Protein AF-A0A3P7EA93-F1 (afdb_monomer)

Solvent-accessible surface area (backbone atoms only — not comparable to full-atom values): 24478 Å² total; per-residue (Å²): 110,70,64,59,54,50,52,54,41,52,49,46,50,50,52,44,54,51,55,50,50,49,62,73,64,65,67,82,59,53,73,71,49,47,54,49,51,52,51,51,45,52,51,48,49,52,55,38,50,53,46,51,51,54,48,52,54,50,51,52,50,50,53,52,51,48,53,50,50,54,53,52,34,56,76,70,70,47,77,80,69,57,62,37,84,40,75,40,62,54,75,76,87,80,76,88,72,87,81,78,89,73,98,53,91,84,43,65,74,55,53,56,53,53,47,59,57,52,51,60,57,59,50,56,43,81,40,83,40,57,72,67,72,78,44,95,70,56,76,71,54,67,67,52,52,51,48,53,61,48,43,58,55,24,27,40,30,45,33,37,25,50,68,87,38,80,76,47,69,56,72,75,30,52,30,49,98,84,74,46,63,81,78,94,75,88,84,89,80,90,75,90,65,85,84,81,42,42,36,39,38,35,31,39,33,42,82,97,44,74,78,38,79,52,38,72,40,78,52,83,72,88,46,97,87,54,76,61,70,80,65,90,59,66,42,77,42,78,42,67,21,90,54,74,44,78,51,87,49,98,50,94,87,31,30,91,89,52,38,48,53,68,51,69,49,72,46,72,82,78,80,77,59,95,89,68,78,77,66,75,83,82,68,84,72,65,78,86,53,70,88,76,69,91,82,84,84,89,80,94,73,87,87,66,94,54,100,69,51,80,90,75,55,92,61,53,71,69,60,53,75,63,33,67,55,53,53,49,52,50,42,56,74,68,60,77,56,95,67,88,69,83,80,63,92,48,67,90,69,55,61,70,81,81,66,61,90,84,77,84,79,85,68,77,78,76,52,90,42,74,64,52,49,52,51,52,55,50,52,57,54,56,62,73,75,110

InterPro domains:
  IPR028928 CC2D2A, N-terminal, C2 domain [PF15625] (126-275)
  IPR052434 Tectonic-like complex component protein [PTHR20837] (90-280)

Structure (mmCIF, N/CA/C/O backbone):
data_AF-A0A3P7EA93-F1
#
_entry.id   AF-A0A3P7EA93-F1
#
loop_
_atom_site.group_PDB
_atom_site.id
_atom_site.type_symbol
_atom_site.label_atom_id
_atom_site.label_alt_id
_atom_site.label_comp_id
_atom_site.label_asym_id
_atom_site.label_entity_id
_atom_site.label_seq_id
_atom_site.pdbx_PDB_ins_code
_atom_site.Cartn_x
_atom_site.Cartn_y
_atom_site.Cartn_z
_atom_site.occupancy
_atom_site.B_iso_or_equiv
_atom_site.auth_seq_id
_atom_site.auth_comp_id
_atom_site.auth_asym_id
_atom_site.auth_atom_id
_atom_site.pdbx_PDB_model_num
ATOM 1 N N . MET A 1 1 ? -7.604 3.155 -20.969 1.00 61.81 1 MET A N 1
ATOM 2 C CA . MET A 1 1 ? -8.928 3.429 -21.579 1.00 61.81 1 MET A CA 1
ATOM 3 C C . MET A 1 1 ? -9.491 2.212 -22.320 1.00 61.81 1 MET A C 1
ATOM 5 O O . MET A 1 1 ? -10.592 1.814 -21.977 1.00 61.81 1 MET A O 1
ATOM 9 N N . GLN A 1 2 ? -8.765 1.576 -23.258 1.00 70.00 2 GLN A N 1
ATOM 10 C CA . GLN A 1 2 ? -9.233 0.327 -23.900 1.00 70.00 2 GLN A CA 1
ATOM 11 C C . GLN A 1 2 ? -9.461 -0.829 -22.905 1.00 70.00 2 GLN A C 1
ATOM 13 O O . GLN A 1 2 ? -10.488 -1.486 -23.011 1.00 70.00 2 GLN A O 1
ATOM 18 N N . SER A 1 3 ? -8.572 -1.027 -21.913 1.00 69.19 3 SER A N 1
ATOM 19 C CA . SER A 1 3 ? -8.745 -2.078 -20.881 1.00 69.19 3 SER A CA 1
ATOM 20 C C . SER A 1 3 ? -10.065 -1.938 -20.126 1.00 69.19 3 SER A C 1
ATOM 22 O O . SER A 1 3 ? -10.821 -2.890 -20.052 1.00 69.19 3 SER A O 1
ATOM 24 N N . ILE A 1 4 ? -10.391 -0.723 -19.673 1.00 73.25 4 ILE A N 1
ATOM 25 C CA . ILE A 1 4 ? -11.625 -0.443 -18.922 1.00 73.25 4 ILE A CA 1
ATOM 26 C C . ILE A 1 4 ? -12.862 -0.782 -19.765 1.00 73.25 4 ILE A C 1
ATOM 28 O O . ILE A 1 4 ? -13.752 -1.480 -19.299 1.00 73.25 4 ILE A O 1
ATOM 32 N N . ARG A 1 5 ? -12.896 -0.356 -21.037 1.00 75.00 5 ARG A N 1
ATOM 33 C CA . ARG A 1 5 ? -14.015 -0.681 -21.941 1.00 75.00 5 ARG A CA 1
ATOM 34 C C . ARG A 1 5 ? -14.137 -2.184 -22.199 1.00 75.00 5 ARG A C 1
ATOM 36 O O . ARG A 1 5 ? -15.246 -2.694 -22.295 1.00 75.00 5 ARG A O 1
ATOM 43 N N . MET A 1 6 ? -13.007 -2.883 -22.304 1.00 75.50 6 MET A N 1
ATOM 44 C CA . MET A 1 6 ? -12.987 -4.338 -22.454 1.00 75.50 6 MET A CA 1
ATOM 45 C C . MET A 1 6 ? -13.479 -5.041 -21.184 1.00 75.50 6 MET A C 1
ATOM 47 O O . MET A 1 6 ? -14.249 -5.988 -21.270 1.00 75.50 6 MET A O 1
ATOM 51 N N . GLU A 1 7 ? -13.079 -4.571 -20.003 1.00 74.75 7 GLU A N 1
ATOM 52 C CA . GLU A 1 7 ? -13.540 -5.093 -18.712 1.00 74.75 7 GLU A CA 1
ATOM 53 C C . GLU A 1 7 ? -15.051 -4.907 -18.527 1.00 74.75 7 GLU A C 1
ATOM 55 O O . GLU A 1 7 ? -15.724 -5.831 -18.075 1.00 74.75 7 GLU A O 1
ATOM 60 N N . GLU A 1 8 ? -15.600 -3.760 -18.939 1.00 81.31 8 GLU A N 1
ATOM 61 C CA . GLU A 1 8 ? -17.049 -3.523 -18.973 1.00 81.31 8 GLU A CA 1
ATOM 62 C C . GLU A 1 8 ? -17.765 -4.532 -19.885 1.00 81.31 8 GLU A C 1
ATOM 64 O O . GLU A 1 8 ? -18.738 -5.156 -19.461 1.00 81.31 8 GLU A O 1
ATOM 69 N N . ALA A 1 9 ? -17.256 -4.753 -21.102 1.00 78.62 9 ALA A N 1
ATOM 70 C CA . ALA A 1 9 ? -17.816 -5.738 -22.030 1.00 78.62 9 ALA A CA 1
ATOM 71 C C . ALA A 1 9 ? -17.720 -7.174 -21.479 1.00 78.62 9 ALA A C 1
ATOM 73 O O . ALA A 1 9 ? -18.673 -7.946 -21.564 1.00 78.62 9 ALA A O 1
ATOM 74 N N . LEU A 1 10 ? -16.599 -7.531 -20.843 1.00 77.69 10 LEU A N 1
ATOM 75 C CA . LEU A 1 10 ? -16.420 -8.830 -20.187 1.00 77.69 10 LEU A CA 1
ATOM 76 C C . LEU A 1 10 ? -17.368 -9.017 -18.998 1.00 77.69 10 LEU A C 1
ATOM 78 O O . LEU A 1 10 ? -17.780 -10.144 -18.722 1.00 77.69 10 LEU A O 1
ATOM 82 N N . LYS A 1 11 ? -17.717 -7.941 -18.285 1.00 83.38 11 LYS A N 1
ATOM 83 C CA . LYS A 1 11 ? -18.699 -7.994 -17.200 1.00 83.38 11 LYS A CA 1
ATOM 84 C C . LYS A 1 11 ? -20.098 -8.295 -17.740 1.00 83.38 11 LYS A C 1
ATOM 86 O O . LYS A 1 11 ? -20.727 -9.222 -17.239 1.00 83.38 11 LYS A O 1
ATOM 91 N N . LEU A 1 12 ? -20.529 -7.593 -18.790 1.00 83.31 12 LEU A N 1
ATOM 92 C CA . LEU A 1 12 ? -21.802 -7.870 -19.471 1.00 83.31 12 LEU A CA 1
ATOM 93 C C . LEU A 1 12 ? -21.851 -9.313 -19.987 1.00 83.31 12 LEU A C 1
ATOM 95 O O . LEU A 1 12 ? -22.830 -10.020 -19.776 1.00 83.31 12 LEU A O 1
ATOM 99 N N . LEU A 1 13 ? -20.752 -9.791 -20.574 1.00 78.50 13 LEU A N 1
ATOM 100 C CA . LEU A 1 13 ? -20.622 -11.167 -21.056 1.00 78.50 13 LEU A CA 1
ATOM 101 C C . LEU A 1 13 ? -20.808 -12.196 -19.933 1.00 78.50 13 LEU A C 1
ATOM 103 O O . LEU A 1 13 ? -21.522 -13.180 -20.114 1.00 78.50 13 LEU A O 1
ATOM 107 N N . LYS A 1 14 ? -20.216 -11.958 -18.756 1.00 80.62 14 LYS A N 1
ATOM 108 C CA . LYS A 1 14 ? -20.426 -12.815 -17.579 1.00 80.62 14 LYS A CA 1
ATOM 109 C C . LYS A 1 14 ? -21.875 -12.788 -17.096 1.00 80.62 14 LYS A C 1
ATOM 111 O O . LYS A 1 14 ? -22.382 -13.829 -16.689 1.00 80.62 14 LYS A O 1
ATOM 116 N N . GLU A 1 15 ? -22.537 -11.632 -17.123 1.00 83.94 15 GLU A N 1
ATOM 117 C CA . GLU A 1 15 ? -23.951 -11.513 -16.741 1.00 83.94 15 GLU A CA 1
ATOM 118 C C . GLU A 1 15 ? -24.861 -12.295 -17.695 1.00 83.94 15 GLU A C 1
ATOM 120 O O . GLU A 1 15 ? -25.696 -13.070 -17.230 1.00 83.94 15 GLU A O 1
ATOM 125 N N . ILE A 1 16 ? -24.618 -12.199 -19.006 1.00 81.94 16 ILE A N 1
ATOM 126 C CA . ILE A 1 16 ? -25.325 -12.991 -20.023 1.00 81.94 16 ILE A CA 1
ATOM 127 C C . ILE A 1 16 ? -25.101 -14.490 -19.794 1.00 81.94 16 ILE A C 1
ATOM 129 O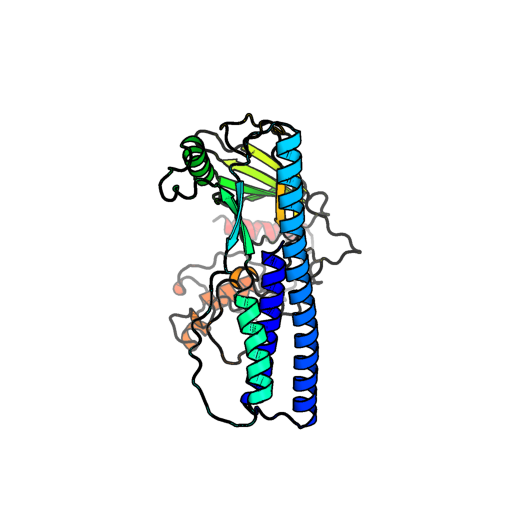 O . ILE A 1 16 ? -26.062 -15.254 -19.787 1.00 81.94 16 ILE A O 1
ATOM 133 N N . GLU A 1 17 ? -23.859 -14.925 -19.551 1.00 78.56 17 GLU A N 1
ATOM 134 C CA . GLU A 1 17 ? -23.552 -16.342 -19.307 1.00 78.56 17 GLU A CA 1
ATOM 135 C C . GLU A 1 17 ? -24.233 -16.869 -18.029 1.00 78.56 17 GLU A C 1
ATOM 137 O O . GLU A 1 17 ? -24.676 -18.019 -17.982 1.00 78.56 17 GLU A O 1
ATOM 142 N N . MET A 1 18 ? -24.333 -16.045 -16.980 1.00 80.31 18 MET A N 1
ATOM 143 C CA . MET A 1 18 ? -25.044 -16.408 -15.751 1.00 80.31 18 MET A CA 1
ATOM 144 C C . MET A 1 18 ? -26.548 -16.547 -15.980 1.00 80.31 18 MET A C 1
ATOM 146 O O . MET A 1 18 ? -27.128 -17.539 -15.537 1.00 80.31 18 MET A O 1
ATOM 150 N N . ASP A 1 19 ? -27.179 -15.589 -16.657 1.00 79.75 19 ASP A N 1
ATOM 151 C CA . ASP A 1 19 ? -28.622 -15.632 -16.903 1.00 79.75 19 ASP A CA 1
ATOM 152 C C . ASP A 1 19 ? -28.986 -16.734 -17.920 1.00 79.75 19 ASP A C 1
ATOM 154 O O . ASP A 1 19 ? -29.980 -17.437 -17.734 1.00 79.75 19 ASP A O 1
ATOM 158 N N . GLU A 1 20 ? -28.122 -17.021 -18.901 1.00 77.00 20 GLU A N 1
ATOM 159 C CA . GLU A 1 20 ? -28.272 -18.185 -19.786 1.00 77.00 20 GLU A CA 1
ATOM 160 C C . GLU A 1 20 ? -28.149 -19.507 -19.009 1.00 77.00 20 GLU A C 1
ATOM 162 O O . GLU A 1 20 ? -28.928 -20.439 -19.224 1.00 77.00 20 GLU A O 1
ATOM 167 N N . LYS A 1 21 ? -27.199 -19.610 -18.067 1.00 79.44 21 LYS A N 1
ATOM 168 C CA . LYS A 1 21 ? -27.073 -20.795 -17.202 1.00 79.44 21 LYS A CA 1
ATOM 169 C C . LYS A 1 21 ? -28.321 -21.014 -16.349 1.00 79.44 21 LYS A C 1
ATOM 171 O O . LYS A 1 21 ? -28.697 -22.171 -16.167 1.00 79.44 21 LYS A O 1
ATOM 176 N N . LYS A 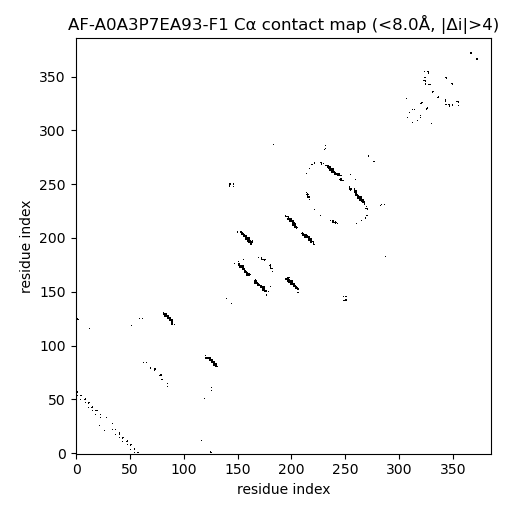1 22 ? -28.968 -19.950 -15.861 1.00 77.00 22 LYS A N 1
ATOM 177 C CA . LYS A 1 22 ? -30.248 -20.054 -15.136 1.00 77.00 22 LYS A CA 1
ATOM 178 C C . LYS A 1 22 ? -31.353 -20.606 -16.036 1.00 77.00 22 LYS A C 1
ATOM 180 O O . LYS A 1 22 ? -32.014 -21.566 -15.649 1.00 77.00 22 LYS A O 1
ATOM 185 N N . LEU A 1 23 ? -31.477 -20.091 -17.264 1.00 76.38 23 LEU A N 1
ATOM 186 C CA . LEU A 1 23 ? -32.441 -20.601 -18.248 1.00 76.38 23 LEU A CA 1
ATOM 187 C C . LEU A 1 23 ? -32.188 -22.077 -18.595 1.00 76.38 23 LEU A C 1
ATOM 189 O O . LEU A 1 23 ? -33.113 -22.889 -18.589 1.00 76.38 23 LEU A O 1
ATOM 193 N N . ARG A 1 24 ? -30.927 -22.470 -18.828 1.00 74.25 24 ARG A N 1
ATOM 194 C CA . ARG A 1 24 ? -30.568 -23.867 -19.140 1.00 74.25 24 ARG A CA 1
ATOM 195 C C . ARG A 1 24 ? -30.864 -24.834 -17.999 1.00 74.25 24 ARG A C 1
ATOM 197 O O . ARG A 1 24 ? -31.232 -25.977 -18.260 1.00 74.25 24 ARG A O 1
ATOM 204 N N . LYS A 1 25 ? -30.687 -24.410 -16.744 1.00 73.38 25 LYS A N 1
ATOM 205 C CA . LYS A 1 25 ? -30.928 -25.274 -15.582 1.00 73.38 25 LYS A CA 1
ATOM 206 C C . LYS A 1 25 ? -32.413 -25.525 -15.300 1.00 73.38 25 LYS A C 1
ATOM 208 O O . LYS A 1 25 ? -32.692 -26.347 -14.432 1.00 73.38 25 LYS A O 1
ATOM 213 N N . ARG A 1 26 ? -33.348 -24.886 -16.031 1.00 62.50 26 ARG A N 1
ATOM 214 C CA . ARG A 1 26 ? -34.805 -24.960 -15.782 1.00 62.50 26 ARG A CA 1
ATOM 215 C C . ARG A 1 26 ? -35.117 -24.855 -14.285 1.00 62.50 26 ARG A C 1
ATOM 217 O O . ARG A 1 26 ? -35.917 -25.621 -13.746 1.00 62.50 26 ARG A O 1
ATOM 224 N N . GLU A 1 27 ? -34.430 -23.943 -13.601 1.00 57.56 27 GLU A N 1
ATOM 225 C CA . GLU A 1 27 ? -34.661 -23.670 -12.185 1.00 57.56 27 GLU A CA 1
ATOM 226 C C . GLU A 1 27 ? -36.012 -22.969 -12.047 1.00 57.56 27 GLU A C 1
ATOM 228 O O . GLU A 1 27 ? -36.054 -21.755 -12.002 1.00 57.56 27 GLU A O 1
ATOM 233 N N . ILE A 1 28 ? -37.103 -23.747 -12.026 1.00 55.19 28 ILE A N 1
ATOM 234 C CA . ILE A 1 28 ? -38.442 -23.379 -11.526 1.00 55.19 28 ILE A CA 1
ATOM 235 C C . ILE A 1 28 ? -38.864 -21.956 -11.932 1.00 55.19 28 ILE A C 1
ATOM 237 O O . ILE A 1 28 ? -39.372 -21.201 -11.110 1.00 55.19 28 ILE A O 1
ATOM 241 N N . LEU A 1 29 ? -38.634 -21.577 -13.189 1.00 58.47 29 LEU A N 1
ATOM 242 C CA . LEU A 1 29 ? -39.085 -20.283 -13.668 1.00 58.47 29 LEU A CA 1
ATOM 243 C C . LEU A 1 29 ? -40.551 -20.436 -14.062 1.00 58.47 29 LEU A C 1
ATOM 245 O O . LEU A 1 29 ? -40.917 -21.307 -14.857 1.00 58.47 29 LEU A O 1
ATOM 249 N N . GLN A 1 30 ? -41.412 -19.609 -13.475 1.00 69.62 30 GLN A N 1
ATOM 250 C CA . GLN A 1 30 ? -42.740 -19.404 -14.045 1.00 69.62 30 GLN A CA 1
ATOM 251 C C . GLN A 1 30 ? -42.562 -18.864 -15.470 1.00 69.62 30 GLN A C 1
ATOM 253 O O . GLN A 1 30 ? -41.554 -18.228 -15.771 1.00 69.62 30 GLN A O 1
ATOM 258 N N . LYS A 1 31 ? -43.536 -19.090 -16.356 1.00 75.62 31 LYS A N 1
ATOM 259 C CA . LYS A 1 31 ? -43.449 -18.623 -17.750 1.00 75.62 31 LYS A CA 1
ATOM 260 C C . LYS A 1 31 ? -43.107 -17.125 -17.841 1.00 75.62 31 LYS A C 1
ATOM 262 O O . LYS A 1 31 ? -42.299 -16.724 -18.671 1.00 75.62 31 LYS A O 1
ATOM 267 N N . ASP A 1 32 ? -43.648 -16.334 -16.918 1.00 78.31 32 ASP A N 1
ATOM 268 C CA . ASP A 1 32 ? -43.376 -14.901 -16.793 1.00 78.31 32 ASP A CA 1
ATOM 269 C C . ASP A 1 32 ? -41.908 -14.602 -16.425 1.00 78.31 32 ASP A C 1
ATOM 271 O O . ASP A 1 32 ? -41.340 -13.603 -16.861 1.00 78.31 32 ASP A O 1
ATOM 275 N N . GLU A 1 33 ? -41.260 -15.466 -15.640 1.00 77.50 33 GLU A N 1
ATOM 276 C CA . GLU A 1 33 ? -39.858 -15.308 -15.249 1.00 77.50 33 GLU A CA 1
ATOM 277 C C . GLU A 1 33 ? -38.895 -15.767 -16.357 1.00 77.50 33 GLU A C 1
ATOM 279 O O . GLU A 1 33 ? -37.832 -15.163 -16.519 1.00 77.50 33 GLU A O 1
ATOM 284 N N . GLU A 1 34 ? -39.272 -16.775 -17.157 1.00 77.56 34 GLU A N 1
ATOM 285 C CA . GLU A 1 34 ? -38.544 -17.146 -18.381 1.00 77.56 34 GLU A CA 1
ATOM 286 C C . GLU A 1 34 ? -38.569 -15.991 -19.391 1.00 77.56 34 GLU A C 1
ATOM 288 O O . GLU A 1 34 ? -37.514 -15.569 -19.867 1.00 77.56 34 GLU A O 1
ATOM 293 N N . GLU A 1 35 ? -39.750 -15.417 -19.651 1.00 81.44 35 GLU A N 1
ATOM 294 C CA . GLU A 1 35 ? -39.905 -14.255 -20.536 1.00 81.44 35 GLU A CA 1
ATOM 295 C C . GLU A 1 35 ? -39.115 -13.037 -20.020 1.00 81.44 35 GLU A C 1
ATOM 297 O O . GLU A 1 35 ? -38.471 -12.334 -20.804 1.00 81.44 35 GLU A O 1
ATOM 302 N N . ASN A 1 36 ? -39.082 -12.809 -18.702 1.00 84.56 36 ASN A N 1
ATOM 303 C CA . ASN A 1 36 ? -38.288 -11.737 -18.097 1.00 84.56 36 ASN A CA 1
ATOM 304 C C . ASN A 1 36 ? -36.771 -11.969 -18.253 1.00 84.56 36 ASN A C 1
ATOM 306 O O . ASN A 1 36 ? -36.029 -11.052 -18.613 1.00 84.56 36 ASN A O 1
ATOM 310 N N . ALA A 1 37 ? -36.295 -13.199 -18.042 1.00 80.88 37 ALA A N 1
ATOM 311 C CA . ALA A 1 37 ? -34.890 -13.550 -18.245 1.00 80.88 37 ALA A CA 1
ATOM 312 C C . ALA A 1 37 ? -34.477 -13.437 -19.723 1.00 80.88 37 ALA A C 1
ATOM 314 O O . ALA A 1 37 ? -33.399 -12.919 -20.021 1.00 80.88 37 ALA A O 1
ATOM 315 N N . GLU A 1 38 ? -35.341 -13.841 -20.659 1.00 82.50 38 GLU A N 1
ATOM 316 C CA . GLU A 1 38 ? -35.113 -13.637 -22.091 1.00 82.50 38 GLU A CA 1
ATOM 317 C C . GLU A 1 38 ? -35.043 -12.151 -22.465 1.00 82.50 38 GLU A C 1
ATOM 319 O O . GLU A 1 38 ? -34.146 -11.756 -23.216 1.00 82.50 38 GLU A O 1
ATOM 324 N N . CYS A 1 39 ? -35.949 -11.317 -21.941 1.00 84.44 39 CYS A N 1
ATOM 325 C CA . CYS A 1 39 ? -35.913 -9.866 -22.138 1.00 84.44 39 CYS A CA 1
ATOM 326 C C . CYS A 1 39 ? -34.609 -9.261 -21.607 1.00 84.44 39 CYS A C 1
ATOM 328 O O . CYS A 1 39 ? -33.940 -8.526 -22.333 1.00 84.44 39 CYS A O 1
ATOM 330 N N . ARG A 1 40 ? -34.180 -9.651 -20.403 1.00 86.44 40 ARG A N 1
ATOM 331 C CA . ARG A 1 40 ? -32.921 -9.181 -19.815 1.00 86.44 40 ARG A CA 1
ATOM 332 C C . ARG A 1 40 ? -31.699 -9.585 -20.638 1.00 86.44 40 ARG A C 1
ATOM 334 O O . ARG A 1 40 ? -30.802 -8.774 -20.841 1.00 86.44 40 ARG A O 1
ATOM 341 N N . ILE A 1 41 ? -31.662 -10.813 -21.158 1.00 83.50 41 ILE A N 1
ATOM 342 C CA . ILE A 1 41 ? -30.583 -11.250 -22.056 1.00 83.50 41 ILE A CA 1
ATOM 343 C C . ILE A 1 41 ? -30.575 -10.411 -23.339 1.00 83.50 41 ILE A C 1
ATOM 345 O O . ILE A 1 41 ? -29.500 -10.058 -23.818 1.00 83.50 41 ILE A O 1
ATOM 349 N N . ARG A 1 42 ? -31.741 -10.063 -23.902 1.00 85.44 42 ARG A N 1
ATOM 350 C CA . ARG A 1 42 ? -31.817 -9.190 -25.088 1.00 85.44 42 ARG A CA 1
ATOM 351 C C . ARG A 1 42 ? -31.279 -7.789 -24.804 1.00 85.44 42 ARG A C 1
ATOM 353 O O . ARG A 1 42 ? -3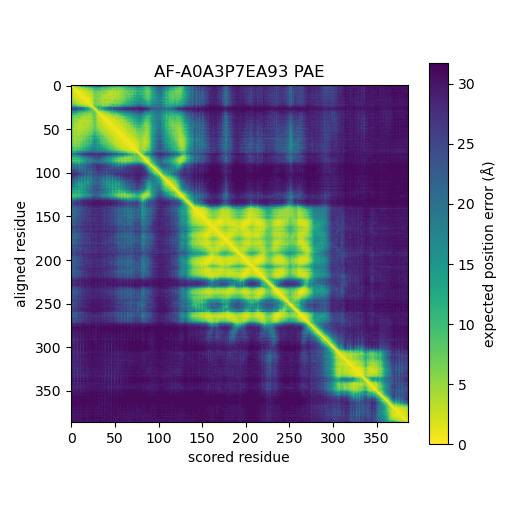0.523 -7.284 -25.625 1.00 85.44 42 ARG A O 1
ATOM 360 N N . GLU A 1 43 ? -31.623 -7.198 -23.664 1.00 88.94 43 GLU A N 1
ATOM 361 C CA . GLU A 1 43 ? -31.099 -5.889 -23.247 1.00 88.94 43 GLU A CA 1
ATOM 362 C C . GLU A 1 43 ? -29.577 -5.928 -23.065 1.00 88.94 43 GLU A C 1
ATOM 364 O O . GLU A 1 43 ? -28.862 -5.130 -23.667 1.00 88.94 43 GLU A O 1
ATOM 369 N N . LEU A 1 44 ? -29.062 -6.925 -22.337 1.00 86.62 44 LEU A N 1
ATOM 370 C CA . LEU A 1 44 ? -27.620 -7.093 -22.134 1.00 86.62 44 LEU A CA 1
ATOM 371 C C . LEU A 1 44 ? -26.858 -7.321 -23.448 1.00 86.62 44 LEU A C 1
ATOM 373 O O . LEU A 1 44 ? -25.705 -6.909 -23.570 1.00 86.62 44 LEU A O 1
ATOM 377 N N . LEU A 1 45 ? -27.478 -7.983 -24.431 1.00 83.25 45 LEU A N 1
ATOM 378 C CA . LEU A 1 45 ? -26.895 -8.167 -25.761 1.00 83.25 45 LEU A CA 1
ATOM 379 C C . LEU A 1 45 ? -26.787 -6.846 -26.530 1.00 83.25 45 LEU A C 1
ATOM 381 O O . LEU A 1 45 ? -25.759 -6.622 -27.164 1.00 83.25 45 LEU A O 1
ATOM 385 N N . ILE A 1 46 ? -27.804 -5.981 -26.454 1.00 88.12 46 ILE A N 1
ATOM 386 C CA . ILE A 1 46 ? -27.769 -4.644 -27.069 1.00 88.12 46 ILE A CA 1
ATOM 387 C C . ILE A 1 46 ? -26.654 -3.814 -26.427 1.00 88.12 46 ILE A C 1
ATOM 389 O O . ILE A 1 46 ? -25.801 -3.279 -27.134 1.00 88.12 46 ILE A O 1
ATOM 393 N N . ASP A 1 47 ? -26.592 -3.787 -25.094 1.00 88.00 47 ASP A N 1
ATOM 394 C CA . ASP A 1 47 ? -25.542 -3.074 -24.361 1.00 88.00 47 ASP A CA 1
ATOM 395 C C . ASP A 1 47 ? -24.144 -3.583 -24.737 1.00 88.00 47 ASP A C 1
ATOM 397 O O . ASP A 1 47 ? -23.195 -2.809 -24.896 1.00 88.00 47 ASP A O 1
ATOM 401 N N . LEU A 1 48 ? -23.993 -4.899 -24.897 1.00 83.12 48 LEU A N 1
ATOM 402 C CA . LEU A 1 48 ? -22.729 -5.497 -25.303 1.00 83.12 48 LEU A CA 1
ATOM 403 C C . LEU A 1 48 ? -22.340 -5.101 -26.733 1.00 83.12 48 LEU A C 1
ATOM 405 O O . LEU A 1 48 ? -21.171 -4.785 -26.967 1.00 83.12 48 LEU A O 1
ATOM 409 N N . GLU A 1 49 ? -23.290 -5.093 -27.669 1.00 82.88 49 GLU A N 1
ATOM 410 C CA . GLU A 1 49 ? -23.072 -4.668 -29.054 1.00 82.88 49 GLU A CA 1
ATOM 411 C C . GLU A 1 49 ? -22.641 -3.193 -29.116 1.00 82.88 49 GLU A C 1
ATOM 413 O O . GLU A 1 49 ? -21.653 -2.856 -29.775 1.00 82.88 49 GLU A O 1
ATOM 418 N N . GLU A 1 50 ? -23.281 -2.316 -28.335 1.00 87.38 50 GLU A N 1
ATOM 419 C CA . GLU A 1 50 ? -22.873 -0.913 -28.210 1.00 87.38 50 GLU A CA 1
ATOM 420 C C . GLU A 1 50 ? -21.443 -0.772 -27.664 1.00 87.38 50 GLU A C 1
ATOM 422 O O . GLU A 1 50 ? -20.639 0.029 -28.164 1.00 87.38 50 GLU A O 1
ATOM 427 N N . LYS A 1 51 ? -21.081 -1.568 -26.649 1.00 83.19 51 LYS A N 1
ATOM 428 C CA . LYS A 1 51 ? -19.721 -1.573 -26.087 1.00 83.19 51 LYS A CA 1
ATOM 429 C C . LYS A 1 51 ? -18.696 -2.101 -27.085 1.00 83.19 51 LYS A C 1
ATOM 431 O O . LYS A 1 51 ? -17.605 -1.530 -27.175 1.00 83.19 51 LYS A O 1
ATOM 436 N N . GLN A 1 52 ? -19.041 -3.129 -27.856 1.00 79.12 52 GLN A N 1
ATOM 437 C CA . GLN A 1 52 ? -18.208 -3.663 -28.930 1.00 79.12 52 GLN A CA 1
ATOM 438 C C . GLN A 1 52 ? -17.964 -2.607 -30.010 1.00 79.12 52 GLN A C 1
ATOM 440 O O . GLN A 1 52 ? -16.808 -2.335 -30.347 1.00 79.12 52 GLN A O 1
ATOM 445 N N . GLN A 1 53 ? -19.016 -1.949 -30.498 1.00 84.75 53 GLN A N 1
ATOM 446 C CA . GLN A 1 53 ? -18.890 -0.899 -31.507 1.00 84.75 53 GLN A CA 1
ATOM 447 C C . GLN A 1 53 ? -18.044 0.271 -30.987 1.00 84.75 53 GLN A C 1
ATOM 449 O O . GLN A 1 53 ? -17.107 0.720 -31.647 1.00 84.75 53 GLN A O 1
ATOM 454 N N . SER A 1 54 ? -18.282 0.698 -29.745 1.00 86.12 54 SER A N 1
ATOM 455 C CA . SER A 1 54 ? -17.488 1.732 -29.070 1.00 86.12 54 SER A CA 1
ATOM 456 C C . SER A 1 54 ? -16.006 1.356 -28.931 1.00 86.12 54 SER A C 1
ATOM 458 O O . SER A 1 54 ? -15.124 2.226 -28.978 1.00 86.12 54 SER A O 1
ATOM 460 N N . TYR A 1 55 ? -15.701 0.067 -28.754 1.00 81.38 55 TYR A N 1
ATOM 461 C CA . TYR A 1 55 ? -14.334 -0.446 -28.719 1.00 81.38 55 TYR A CA 1
ATOM 462 C C . TYR A 1 55 ? -13.675 -0.415 -30.108 1.00 81.38 55 TYR A C 1
ATOM 464 O O . TYR A 1 55 ? -12.522 0.019 -30.233 1.00 81.38 55 TYR A O 1
ATOM 472 N N . LEU A 1 56 ? -14.392 -0.836 -31.153 1.00 81.50 56 LEU A N 1
ATOM 473 C CA . LEU A 1 56 ? -13.916 -0.813 -32.541 1.00 81.50 56 LEU A CA 1
ATOM 474 C C . LEU A 1 56 ? -13.662 0.621 -33.027 1.00 81.50 56 LEU A C 1
ATOM 476 O O . LEU A 1 56 ? -12.594 0.907 -33.573 1.00 81.50 56 LEU A O 1
ATOM 480 N N . ASP A 1 57 ? -14.566 1.550 -32.726 1.00 87.00 57 ASP A N 1
ATOM 481 C CA . ASP A 1 57 ? -14.407 2.969 -33.050 1.00 87.00 57 ASP A CA 1
ATOM 482 C C . ASP A 1 57 ? -13.183 3.580 -32.355 1.00 87.00 57 ASP A C 1
ATOM 484 O O . ASP A 1 57 ? -12.424 4.352 -32.950 1.00 87.00 57 ASP A O 1
ATOM 488 N N . LEU A 1 58 ? -12.957 3.235 -31.081 1.00 86.38 58 LEU A N 1
ATOM 489 C CA . LEU A 1 58 ? -11.775 3.684 -30.344 1.00 86.38 58 LEU A CA 1
ATOM 490 C C . LEU A 1 58 ? -10.490 3.124 -30.961 1.00 86.38 58 LEU A C 1
ATOM 492 O O . LEU A 1 58 ? -9.500 3.845 -31.072 1.00 86.38 58 LEU A O 1
ATOM 496 N N . SER A 1 59 ? -10.518 1.863 -31.382 1.00 82.88 59 SER A N 1
ATOM 497 C CA . SER A 1 59 ? -9.407 1.205 -32.072 1.00 82.88 59 SER A CA 1
ATOM 498 C C . SER A 1 59 ? -9.067 1.910 -33.390 1.00 82.88 59 SER A C 1
ATOM 500 O O . SER A 1 59 ? -7.907 2.259 -33.619 1.00 82.88 59 SER A O 1
ATOM 502 N N . GLY A 1 60 ? -10.078 2.242 -34.201 1.00 85.31 60 GLY A N 1
ATOM 503 C CA . GLY A 1 60 ? -9.908 3.038 -35.420 1.00 85.31 60 GLY A CA 1
ATOM 504 C C . GLY A 1 60 ? -9.313 4.425 -35.150 1.00 85.31 60 GLY A C 1
ATOM 505 O O . GLY A 1 60 ? -8.363 4.835 -35.820 1.00 85.31 60 GLY A O 1
ATOM 506 N N . LYS A 1 61 ? -9.793 5.120 -34.108 1.00 88.25 61 LYS A N 1
ATOM 507 C CA . LYS A 1 61 ? -9.250 6.424 -33.682 1.00 88.25 61 LYS A CA 1
ATOM 508 C C . LYS A 1 61 ? -7.788 6.336 -33.248 1.00 88.25 61 LYS A C 1
ATOM 510 O O . LYS A 1 61 ? -7.016 7.245 -33.548 1.00 88.25 61 LYS A O 1
ATOM 515 N N . ILE A 1 62 ? -7.388 5.270 -32.551 1.00 86.00 62 ILE A N 1
ATOM 516 C CA . ILE A 1 62 ? -5.989 5.063 -32.147 1.00 86.00 62 ILE A CA 1
ATOM 517 C C . ILE A 1 62 ? -5.100 4.892 -33.380 1.00 86.00 62 ILE A C 1
ATOM 519 O O . ILE A 1 62 ? -4.061 5.545 -33.464 1.00 86.00 62 ILE A O 1
ATOM 523 N N . GLU A 1 63 ? -5.513 4.085 -34.359 1.00 84.38 63 GLU A N 1
ATOM 524 C CA . GLU A 1 63 ? -4.757 3.912 -35.605 1.00 84.38 63 GLU A CA 1
ATOM 525 C C . GLU A 1 63 ? -4.648 5.203 -36.416 1.00 84.38 63 GLU A C 1
ATOM 527 O O . GLU A 1 63 ? -3.575 5.534 -36.926 1.00 84.38 63 GLU A O 1
ATOM 532 N N . GLU A 1 64 ? -5.747 5.944 -36.539 1.00 89.62 64 GLU A N 1
ATOM 533 C CA . GLU A 1 64 ? -5.771 7.214 -37.256 1.00 89.62 64 GLU A CA 1
ATOM 534 C C . GLU A 1 64 ? -4.853 8.241 -36.581 1.00 89.62 64 GLU A C 1
ATOM 536 O O . GLU A 1 64 ? -4.022 8.871 -37.242 1.00 89.62 64 GLU A O 1
ATOM 541 N N . ASN A 1 65 ? -4.948 8.370 -35.255 1.00 89.38 65 ASN A N 1
ATOM 542 C CA . ASN A 1 65 ? -4.103 9.268 -34.474 1.00 89.38 65 ASN A CA 1
ATOM 543 C C . ASN A 1 65 ? -2.631 8.855 -34.525 1.00 89.38 65 ASN A C 1
ATOM 545 O O . ASN A 1 65 ? -1.765 9.721 -34.639 1.00 89.38 65 ASN A O 1
ATOM 549 N N . TRP A 1 66 ? -2.336 7.553 -34.515 1.00 85.44 66 TRP A N 1
ATOM 550 C CA . TRP A 1 66 ? -0.976 7.050 -34.684 1.00 85.44 66 TRP A CA 1
ATOM 551 C C . TRP A 1 66 ? -0.401 7.424 -36.054 1.00 85.44 66 TRP A C 1
ATOM 553 O O . TRP A 1 66 ? 0.691 7.986 -36.128 1.00 85.44 66 TRP A O 1
ATOM 563 N N . LYS A 1 67 ? -1.163 7.230 -37.140 1.00 87.06 67 LYS A N 1
ATOM 564 C CA . LYS A 1 67 ? -0.760 7.648 -38.496 1.00 87.06 67 LYS A CA 1
ATOM 565 C C . LYS A 1 67 ? -0.555 9.164 -38.593 1.00 87.06 67 LYS A C 1
ATOM 567 O O . LYS A 1 67 ? 0.402 9.613 -39.225 1.00 87.06 67 LYS A O 1
ATOM 572 N N . LYS A 1 68 ? -1.425 9.966 -37.965 1.00 89.19 68 LYS A N 1
ATOM 573 C CA . LYS A 1 68 ? -1.265 11.430 -37.878 1.00 89.19 68 LYS A CA 1
ATOM 574 C C . LYS A 1 68 ? 0.021 11.803 -37.140 1.00 89.19 68 LYS A C 1
ATOM 576 O O . LYS A 1 68 ? 0.779 12.631 -37.637 1.00 89.19 68 LYS A O 1
ATOM 581 N N . LEU A 1 69 ? 0.299 11.161 -36.005 1.00 86.50 69 LEU A N 1
ATOM 582 C CA . LEU A 1 69 ? 1.508 11.393 -35.215 1.00 86.50 69 LEU A CA 1
ATOM 583 C C . LEU A 1 69 ? 2.780 11.025 -35.991 1.00 86.50 69 LEU A C 1
ATOM 585 O O . LEU A 1 69 ? 3.745 11.787 -35.971 1.00 86.50 69 LEU A O 1
ATOM 589 N N . GLN A 1 70 ? 2.772 9.900 -36.712 1.00 82.69 70 GLN A N 1
ATOM 590 C CA . GLN A 1 70 ? 3.882 9.493 -37.578 1.00 82.69 70 GLN A CA 1
ATOM 591 C C . GLN A 1 70 ? 4.168 10.546 -38.660 1.00 82.69 70 GLN A C 1
ATOM 593 O O . GLN A 1 70 ? 5.316 10.960 -38.815 1.00 82.69 70 GLN A O 1
ATOM 598 N N . LYS A 1 71 ? 3.132 11.043 -39.355 1.00 86.88 71 LYS A N 1
ATOM 599 C CA . LYS A 1 71 ? 3.269 12.114 -40.361 1.00 86.88 71 LYS A CA 1
ATOM 600 C C . LYS A 1 71 ? 3.789 13.422 -39.757 1.00 86.88 71 LYS A C 1
ATOM 602 O O . LYS A 1 71 ? 4.685 14.039 -40.322 1.00 86.88 71 LYS A O 1
ATOM 607 N N . LEU A 1 72 ? 3.258 13.836 -38.604 1.00 86.75 72 LEU A N 1
ATOM 608 C CA . LEU A 1 72 ? 3.706 15.050 -37.912 1.00 86.75 72 LEU A CA 1
ATOM 609 C C . LEU A 1 72 ? 5.189 14.974 -37.534 1.00 86.75 72 LEU A C 1
ATOM 611 O O . LEU A 1 72 ? 5.921 15.933 -37.759 1.00 86.75 72 LEU A O 1
ATOM 615 N N . ARG A 1 73 ? 5.652 13.826 -37.025 1.00 80.06 73 ARG A N 1
ATOM 616 C CA . ARG A 1 73 ? 7.067 13.641 -36.674 1.00 80.06 73 ARG A CA 1
ATOM 617 C C . ARG A 1 73 ? 7.991 13.662 -37.890 1.00 80.06 73 ARG A C 1
ATOM 619 O O . ARG A 1 73 ? 9.062 14.251 -37.796 1.00 80.06 73 ARG A O 1
ATOM 626 N N . GLN A 1 74 ? 7.558 13.098 -39.021 1.00 82.56 74 GLN A N 1
ATOM 627 C CA . GLN A 1 74 ? 8.294 13.193 -40.289 1.00 82.56 74 GLN A CA 1
ATOM 628 C C . GLN A 1 74 ? 8.460 14.652 -40.735 1.00 82.56 74 GLN A C 1
ATOM 630 O O . GLN A 1 74 ? 9.561 15.060 -41.090 1.00 82.56 74 GLN A O 1
ATOM 635 N N . ILE A 1 75 ? 7.391 15.455 -40.662 1.00 86.69 75 ILE A N 1
ATOM 636 C CA . ILE A 1 75 ? 7.426 16.886 -41.015 1.00 86.69 75 ILE A CA 1
ATOM 637 C C . ILE A 1 75 ? 8.356 17.669 -40.077 1.00 86.69 75 ILE A C 1
ATOM 639 O O . ILE A 1 75 ? 9.065 18.568 -40.516 1.00 86.69 75 ILE A O 1
ATOM 643 N N . GLN A 1 76 ? 8.373 17.321 -38.791 1.00 84.75 76 GLN A N 1
ATOM 644 C CA . GLN A 1 76 ? 9.201 17.975 -37.772 1.00 84.75 76 GLN A CA 1
ATOM 645 C C . GLN A 1 76 ? 10.682 17.551 -37.803 1.00 84.75 76 GLN A C 1
ATOM 647 O O . GLN A 1 76 ? 11.465 18.040 -36.993 1.00 84.75 76 GLN A O 1
ATOM 652 N N . GLY A 1 77 ? 11.081 16.647 -38.705 1.00 79.00 77 GLY A N 1
ATOM 653 C CA . GLY A 1 77 ? 12.464 16.171 -38.808 1.00 79.00 77 GLY A CA 1
ATOM 654 C C . GLY A 1 77 ? 12.900 15.249 -37.666 1.00 79.00 77 GLY A C 1
ATOM 655 O O . GLY A 1 77 ? 14.091 14.978 -37.524 1.00 79.00 77 GLY A O 1
ATOM 656 N N . TYR A 1 78 ? 11.965 14.743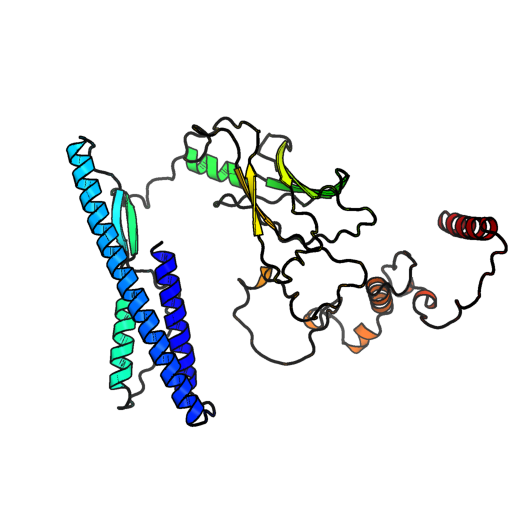 -36.855 1.00 73.00 78 TYR A N 1
ATOM 657 C CA . TYR A 1 78 ? 12.285 13.717 -35.869 1.00 73.00 78 TYR A CA 1
ATOM 658 C C . TYR A 1 78 ? 12.501 12.384 -36.587 1.00 73.00 78 TYR A C 1
ATOM 660 O O . TYR A 1 78 ? 11.630 11.912 -37.324 1.00 73.00 78 TYR A O 1
ATOM 668 N N . SER A 1 79 ? 13.648 11.750 -36.339 1.00 60.78 79 SER A N 1
ATOM 669 C CA . SER A 1 79 ? 13.857 10.343 -36.672 1.00 60.78 79 SER A CA 1
ATOM 670 C C . SER A 1 79 ? 12.743 9.501 -36.039 1.00 60.78 79 SER A C 1
ATOM 672 O O . SER A 1 79 ? 12.214 9.824 -34.971 1.00 60.78 79 SER A O 1
ATOM 674 N N . THR A 1 80 ? 12.317 8.466 -36.762 1.00 62.97 80 THR A N 1
ATOM 675 C CA . THR A 1 80 ? 11.166 7.611 -36.441 1.00 62.97 80 THR A CA 1
ATOM 676 C C . THR A 1 80 ? 11.097 7.247 -34.963 1.00 62.97 80 THR A C 1
ATOM 678 O O . THR A 1 80 ? 12.109 6.953 -34.328 1.00 62.97 80 THR A O 1
ATOM 681 N N . THR A 1 81 ? 9.886 7.254 -34.407 1.00 63.91 81 THR A N 1
ATOM 682 C CA . THR A 1 81 ? 9.674 6.836 -33.023 1.00 63.91 81 THR A CA 1
ATOM 683 C C . THR A 1 81 ? 10.137 5.405 -32.853 1.00 63.91 81 THR A C 1
ATOM 685 O O . THR A 1 81 ? 9.714 4.534 -33.603 1.00 63.91 81 THR A O 1
ATOM 688 N N . LYS A 1 82 ? 10.939 5.160 -31.821 1.00 68.94 82 LYS A N 1
ATOM 689 C CA . LYS A 1 82 ? 11.169 3.807 -31.321 1.00 68.94 82 LYS A CA 1
ATOM 690 C C . LYS A 1 82 ? 9.859 3.120 -30.921 1.00 68.94 82 LYS A C 1
ATOM 692 O O . LYS A 1 82 ? 9.695 1.925 -31.083 1.00 68.94 82 LYS A O 1
ATOM 697 N N . LEU A 1 83 ? 8.868 3.895 -30.483 1.00 69.25 83 LEU A N 1
ATOM 698 C CA . LEU A 1 83 ? 7.537 3.383 -30.179 1.00 69.25 83 LEU A CA 1
ATOM 699 C C . LEU A 1 83 ? 6.802 2.916 -31.444 1.00 69.25 83 LEU A C 1
ATOM 701 O O . LEU A 1 83 ? 6.796 3.599 -32.465 1.00 69.25 83 LEU A O 1
ATOM 705 N N . MET A 1 84 ? 6.124 1.787 -31.326 1.00 72.25 84 MET A N 1
ATOM 706 C CA . MET A 1 84 ? 5.273 1.128 -32.301 1.00 72.25 84 MET A CA 1
ATOM 707 C C . MET A 1 84 ? 3.933 0.842 -31.627 1.00 72.25 84 MET A C 1
ATOM 709 O O . MET A 1 84 ? 3.883 0.375 -30.493 1.00 72.25 84 MET A O 1
ATOM 713 N N . VAL A 1 85 ? 2.830 1.102 -32.321 1.00 75.38 85 VAL A N 1
ATOM 714 C CA . VAL A 1 85 ? 1.514 0.651 -31.865 1.00 75.38 85 VAL A CA 1
ATOM 715 C C . VAL A 1 85 ? 1.327 -0.793 -32.326 1.00 75.38 85 VAL A C 1
ATOM 717 O O . VAL A 1 85 ? 1.133 -1.052 -33.514 1.00 75.38 85 VAL A O 1
ATOM 720 N N . GLN A 1 86 ? 1.415 -1.733 -31.388 1.00 73.19 86 GLN A N 1
ATOM 721 C CA . GLN A 1 86 ? 1.232 -3.158 -31.625 1.00 73.19 86 GLN A CA 1
ATOM 722 C C . GLN A 1 86 ? -0.196 -3.583 -31.278 1.00 73.19 86 GLN A C 1
ATOM 724 O O . GLN A 1 86 ? -0.751 -3.202 -30.249 1.00 73.19 86 GLN A O 1
ATOM 729 N N . LYS A 1 87 ? -0.778 -4.417 -32.140 1.00 76.81 87 LYS A N 1
ATOM 730 C CA . LYS A 1 87 ? -2.039 -5.118 -31.892 1.00 76.81 87 LYS A CA 1
ATOM 731 C C . LYS A 1 87 ? -1.731 -6.394 -31.114 1.00 76.81 87 LYS A C 1
ATOM 733 O O . LYS A 1 87 ? -1.102 -7.296 -31.664 1.00 76.81 87 LYS A O 1
ATOM 738 N N . VAL A 1 88 ? -2.134 -6.461 -29.850 1.00 69.19 88 VAL A N 1
ATOM 739 C CA . VAL A 1 88 ? -1.930 -7.637 -28.995 1.00 69.19 88 VAL A CA 1
ATOM 740 C C . VAL A 1 88 ? -3.291 -8.284 -28.730 1.00 69.19 88 VAL A C 1
ATOM 742 O O . VAL A 1 88 ? -4.184 -7.593 -28.240 1.00 69.19 88 VAL A O 1
ATOM 745 N N . PRO A 1 89 ? -3.499 -9.576 -29.047 1.00 65.31 89 PRO A N 1
ATOM 746 C CA . PRO A 1 89 ? -4.726 -10.265 -28.657 1.00 65.31 89 PRO A CA 1
ATOM 747 C C . PRO A 1 89 ? -4.838 -10.256 -27.131 1.00 65.31 89 PRO A C 1
ATOM 749 O O . PRO A 1 89 ? -3.845 -10.486 -26.437 1.00 65.31 89 PRO A O 1
ATOM 752 N N . PHE A 1 90 ? -6.025 -9.959 -26.602 1.00 59.56 90 PHE A N 1
ATOM 753 C CA . PHE A 1 90 ? -6.234 -9.902 -25.159 1.00 59.56 90 PHE A CA 1
ATOM 754 C C . PHE A 1 90 ? -5.896 -11.275 -24.550 1.00 59.56 90 PHE A C 1
ATOM 756 O O . PHE A 1 90 ? -6.530 -12.269 -24.916 1.00 59.56 90 PHE A O 1
ATOM 763 N N . PRO A 1 91 ? -4.881 -11.387 -23.670 1.00 54.41 91 PRO A N 1
ATOM 764 C CA . PRO A 1 91 ? -4.523 -12.672 -23.100 1.00 54.41 91 PRO A CA 1
ATOM 765 C C . PRO A 1 91 ? -5.714 -13.210 -22.307 1.00 54.41 91 PRO A C 1
ATOM 767 O O . PRO A 1 91 ? -6.260 -12.533 -21.436 1.00 54.41 91 PRO A O 1
ATOM 770 N N . GLN A 1 92 ? -6.107 -14.441 -22.637 1.00 44.25 92 GLN A N 1
ATOM 771 C CA . GLN A 1 92 ? -7.108 -15.249 -21.948 1.00 44.25 92 GLN A CA 1
ATOM 772 C C . GLN A 1 92 ? -6.691 -15.460 -20.485 1.00 44.25 92 GLN A C 1
ATOM 774 O O . GLN A 1 92 ? -6.189 -16.517 -20.119 1.00 44.25 92 GLN A O 1
ATOM 779 N N . GLN A 1 93 ? -6.891 -14.467 -19.621 1.00 38.19 93 GLN A N 1
ATOM 780 C CA . GLN A 1 93 ? -6.587 -14.625 -18.200 1.00 38.19 93 GLN A CA 1
ATOM 781 C C . GLN A 1 93 ? -7.570 -15.559 -17.479 1.00 38.19 93 GLN A C 1
ATOM 783 O O . GLN A 1 93 ? -7.309 -15.879 -16.333 1.00 38.19 93 GLN A O 1
ATOM 788 N N . ASN A 1 94 ? -8.645 -16.060 -18.111 1.00 32.47 94 ASN A N 1
ATOM 789 C CA . ASN A 1 94 ? -9.639 -16.908 -17.429 1.00 32.47 94 ASN A CA 1
ATOM 790 C C . ASN A 1 94 ? -10.351 -17.958 -18.317 1.00 32.47 94 ASN A C 1
ATOM 792 O O . ASN A 1 94 ? -11.515 -18.259 -18.079 1.00 32.47 94 ASN A O 1
ATOM 796 N N . ALA A 1 95 ? -9.709 -18.531 -19.343 1.00 32.97 95 ALA A N 1
ATOM 797 C CA . ALA A 1 95 ? -10.373 -19.504 -20.229 1.00 32.97 95 ALA A CA 1
ATOM 798 C C . ALA A 1 95 ? -9.844 -20.943 -20.062 1.00 32.97 95 ALA A C 1
ATOM 800 O O . ALA A 1 95 ? -9.249 -21.509 -20.973 1.00 32.97 95 ALA A O 1
ATOM 801 N N . LYS A 1 96 ? -10.104 -21.560 -18.904 1.00 28.55 96 LYS A N 1
ATOM 802 C CA . LYS A 1 96 ? -10.347 -23.011 -18.834 1.00 28.55 96 LYS A CA 1
ATOM 803 C C . LYS A 1 96 ? -11.841 -23.203 -18.604 1.00 28.55 96 LYS A C 1
ATOM 805 O O . LYS A 1 96 ? -12.301 -23.290 -17.472 1.00 28.55 96 LYS A O 1
ATOM 810 N N . THR A 1 97 ? -12.613 -23.228 -19.680 1.00 34.00 97 THR A N 1
ATOM 811 C CA . THR A 1 97 ? -13.976 -23.762 -19.633 1.00 34.00 97 THR A CA 1
ATOM 812 C C . THR A 1 97 ? -14.097 -24.722 -20.797 1.00 34.00 97 THR A C 1
ATOM 814 O O . THR A 1 97 ? -14.224 -24.323 -21.952 1.00 34.00 97 THR A O 1
ATOM 817 N N . GLU A 1 98 ? -13.946 -26.002 -20.474 1.00 30.39 98 GLU A N 1
ATOM 818 C CA . GLU A 1 98 ? -14.177 -27.122 -21.375 1.00 30.39 98 GLU A CA 1
ATOM 819 C C . GLU A 1 98 ? -15.651 -27.088 -21.807 1.00 30.39 98 GLU A C 1
ATOM 821 O O . GLU A 1 98 ? -16.555 -27.294 -20.996 1.00 30.39 98 GLU A O 1
ATOM 826 N N . ARG A 1 99 ? -15.910 -26.776 -23.083 1.00 34.78 99 ARG A N 1
ATOM 827 C CA . ARG A 1 99 ? -17.240 -26.928 -23.685 1.00 34.78 99 ARG A CA 1
ATOM 828 C C . ARG A 1 99 ? -17.449 -28.420 -23.962 1.00 34.78 99 ARG A C 1
ATOM 830 O O . ARG A 1 99 ? -16.779 -28.978 -24.823 1.00 34.78 99 ARG A O 1
ATOM 837 N N . LYS A 1 100 ? -18.365 -29.063 -23.231 1.00 33.34 100 LYS A N 1
ATOM 838 C CA . LYS A 1 100 ? -18.948 -30.347 -23.642 1.00 33.34 100 LYS A CA 1
ATOM 839 C C . LYS A 1 100 ? -20.032 -30.060 -24.676 1.00 33.34 100 LYS A C 1
ATOM 841 O O . LYS A 1 100 ? -21.014 -29.385 -24.368 1.00 33.34 100 LYS A O 1
ATOM 846 N N . GLU A 1 101 ? -19.818 -30.540 -25.893 1.00 35.03 101 GLU A N 1
ATOM 847 C CA . GLU A 1 101 ? -20.815 -30.552 -26.960 1.00 35.03 101 GLU A CA 1
ATOM 848 C C . GLU A 1 101 ? -22.010 -31.408 -26.517 1.00 35.03 101 GLU A C 1
ATOM 850 O O . GLU A 1 101 ? -21.847 -32.545 -26.076 1.00 35.03 101 GLU A O 1
ATOM 855 N N . THR A 1 102 ? -23.210 -30.839 -26.578 1.00 34.59 102 THR A N 1
ATOM 856 C CA . THR A 1 102 ? -24.471 -31.583 -26.500 1.00 34.59 102 THR A CA 1
ATOM 857 C C . THR A 1 102 ? -25.304 -31.141 -27.693 1.00 34.59 102 THR A C 1
ATOM 859 O O . THR A 1 102 ? -25.577 -29.952 -27.858 1.00 34.59 102 THR A O 1
ATOM 862 N N . ASP A 1 103 ? -25.599 -32.106 -28.563 1.00 33.06 103 ASP A N 1
ATOM 863 C CA . ASP A 1 103 ? -26.454 -31.963 -29.736 1.00 33.06 103 ASP A CA 1
ATOM 864 C C . ASP A 1 103 ? -27.898 -31.748 -29.274 1.00 33.06 103 ASP A C 1
ATOM 866 O O . ASP A 1 103 ? -28.580 -32.698 -28.904 1.00 33.06 103 ASP A O 1
ATOM 870 N N . ASP A 1 104 ? -28.367 -30.504 -29.308 1.00 39.91 104 ASP A N 1
ATOM 871 C CA . ASP A 1 104 ? -29.795 -30.190 -29.312 1.00 39.91 104 ASP A CA 1
ATOM 872 C C . ASP A 1 104 ? -30.065 -29.212 -30.460 1.00 39.91 104 ASP A C 1
ATOM 874 O O . ASP A 1 104 ? -29.484 -28.130 -30.550 1.00 39.91 104 ASP A O 1
ATOM 878 N N . GLN A 1 105 ? -30.949 -29.586 -31.387 1.00 47.28 105 GLN A N 1
ATOM 879 C CA . GLN A 1 105 ? -31.221 -28.817 -32.609 1.00 47.28 105 GLN A CA 1
ATOM 880 C C . GLN A 1 105 ? -31.838 -27.417 -32.374 1.00 47.28 105 GLN A C 1
ATOM 882 O O . GLN A 1 105 ? -31.939 -26.636 -33.319 1.00 47.28 105 GLN A O 1
ATOM 887 N N . SER A 1 106 ? -32.200 -27.037 -31.143 1.00 48.91 106 SER A N 1
ATOM 888 C CA . SER A 1 106 ? -32.643 -25.671 -30.797 1.00 48.91 106 SER A CA 1
ATOM 889 C C . SER A 1 106 ? -31.489 -24.659 -30.675 1.00 48.91 106 SER A C 1
ATOM 891 O O . SER A 1 106 ? -31.715 -23.453 -30.573 1.00 48.91 106 SER A O 1
ATOM 893 N N . VAL A 1 107 ? -30.242 -25.135 -30.736 1.00 46.81 107 VAL A N 1
ATOM 894 C CA . VAL A 1 107 ? -29.022 -24.379 -30.415 1.00 46.81 107 VAL A CA 1
ATOM 895 C C . VAL A 1 107 ? -28.547 -23.447 -31.543 1.00 46.81 107 VAL A C 1
ATOM 897 O O . VAL A 1 107 ? -27.719 -22.572 -31.296 1.00 46.81 107 VAL A O 1
ATOM 900 N N . ILE A 1 108 ? -29.090 -23.537 -32.763 1.00 44.09 108 ILE A N 1
ATOM 901 C CA . ILE A 1 108 ? -28.534 -22.846 -33.948 1.00 44.09 108 ILE A CA 1
ATOM 902 C C . ILE A 1 108 ? -28.459 -21.315 -33.762 1.00 44.09 108 ILE A C 1
ATOM 904 O O . ILE A 1 108 ? -27.426 -20.713 -34.047 1.00 44.09 108 ILE A O 1
ATOM 908 N N . ASN A 1 109 ? -29.487 -20.691 -33.180 1.00 53.56 109 ASN A N 1
ATOM 909 C CA . ASN A 1 109 ? -29.535 -19.230 -33.015 1.00 53.56 109 ASN A CA 1
ATOM 910 C C . ASN A 1 109 ? -28.674 -18.722 -31.835 1.00 53.56 109 ASN A C 1
ATOM 912 O O . ASN A 1 109 ? -28.280 -17.560 -31.777 1.00 53.56 109 ASN A O 1
ATOM 916 N N . ILE A 1 110 ? -28.364 -19.601 -30.877 1.00 51.88 110 ILE A N 1
ATOM 917 C CA . ILE A 1 110 ? -27.520 -19.292 -29.711 1.00 51.88 110 ILE A CA 1
ATOM 918 C C . ILE A 1 110 ? -26.047 -19.512 -30.064 1.00 51.88 110 ILE A C 1
ATOM 920 O O . ILE A 1 110 ? -25.177 -18.757 -29.635 1.00 51.88 110 ILE A O 1
ATOM 924 N N . MET A 1 111 ? -25.761 -20.506 -30.904 1.00 44.75 111 MET A N 1
ATOM 925 C CA . MET A 1 111 ? -24.409 -20.803 -31.362 1.00 44.75 111 MET A CA 1
ATOM 926 C C . MET A 1 111 ? -23.855 -19.691 -32.260 1.00 44.75 111 MET A C 1
ATOM 928 O O . MET A 1 111 ? -22.678 -19.362 -32.153 1.00 44.75 111 MET A O 1
ATOM 932 N N . GLU A 1 112 ? -24.690 -19.063 -33.094 1.00 53.34 112 GLU A N 1
ATOM 933 C CA . GLU A 1 112 ? -24.303 -17.863 -33.852 1.00 53.34 112 GLU A CA 1
ATOM 934 C C . GLU A 1 112 ? -24.052 -16.662 -32.942 1.00 53.34 112 GLU A C 1
ATOM 936 O O . GLU A 1 112 ? -23.042 -15.979 -33.103 1.00 53.34 112 GLU A O 1
ATOM 941 N N . LYS A 1 113 ? -24.890 -16.465 -31.917 1.00 55.53 113 LYS A N 1
ATOM 942 C CA . LYS A 1 113 ? -24.657 -15.416 -30.918 1.00 55.53 113 LYS A CA 1
ATOM 943 C C . LYS A 1 113 ? -23.325 -15.628 -30.208 1.00 55.53 113 LYS A C 1
ATOM 945 O O . LYS A 1 113 ? -22.532 -14.699 -30.173 1.00 55.53 113 LYS A O 1
ATOM 950 N N . LEU A 1 114 ? -23.021 -16.857 -29.772 1.00 54.66 114 LEU A N 1
ATOM 951 C CA . LEU A 1 114 ? -21.740 -17.272 -29.170 1.00 54.66 114 LEU A CA 1
ATOM 952 C C . LEU A 1 114 ? -20.516 -17.060 -30.076 1.00 54.66 114 LEU A C 1
ATOM 954 O O . LEU A 1 114 ? -19.429 -16.814 -29.549 1.00 54.66 114 LEU A O 1
ATOM 958 N N . LYS A 1 115 ? -20.671 -17.085 -31.407 1.00 58.75 115 LYS A N 1
ATOM 959 C CA . LYS A 1 115 ? -19.584 -16.738 -32.340 1.00 58.75 115 LYS A CA 1
ATOM 960 C C . LYS A 1 115 ? -19.229 -15.254 -32.278 1.00 58.75 115 LYS A C 1
ATOM 962 O O . LYS A 1 115 ? -18.042 -14.942 -32.245 1.00 58.75 115 LYS A O 1
ATOM 967 N N . LEU A 1 116 ? -20.217 -14.363 -32.148 1.00 55.78 116 LEU A N 1
ATOM 968 C CA . LEU A 1 116 ? -19.972 -12.926 -31.945 1.00 55.78 116 LEU A CA 1
ATOM 969 C C . LEU A 1 116 ? -19.105 -12.681 -30.690 1.00 55.78 116 LEU A C 1
ATOM 971 O O . LEU A 1 116 ? -18.215 -11.832 -30.669 1.00 55.78 116 LEU A O 1
ATOM 975 N N . PHE A 1 117 ? -19.304 -13.496 -29.649 1.00 56.28 117 PHE A N 1
ATOM 976 C CA . PHE A 1 117 ? -18.503 -13.455 -28.419 1.00 56.28 117 PHE A CA 1
ATOM 977 C C . PHE A 1 117 ? -17.090 -14.036 -28.572 1.00 56.28 117 PHE A C 1
ATOM 979 O O . PHE A 1 117 ? -16.169 -13.638 -27.852 1.00 56.28 117 PHE A O 1
ATOM 986 N N . ASP A 1 118 ? -16.895 -15.011 -29.460 1.00 59.78 118 ASP A N 1
ATOM 987 C CA . ASP A 1 118 ? -15.555 -15.473 -29.827 1.00 59.78 118 ASP A CA 1
ATOM 988 C C . ASP A 1 118 ? -14.797 -14.363 -30.579 1.00 59.78 118 ASP A C 1
ATOM 990 O O . ASP A 1 118 ? -13.634 -14.108 -30.268 1.00 59.78 118 ASP A O 1
ATOM 994 N N . GLU A 1 119 ? -15.468 -13.601 -31.448 1.00 60.72 119 GLU A N 1
ATOM 995 C CA . GLU A 1 119 ? -14.866 -12.451 -32.141 1.00 60.72 119 GLU A CA 1
ATOM 996 C C . GLU A 1 119 ? -14.391 -11.360 -31.170 1.00 60.72 119 GLU A C 1
ATOM 998 O O . GLU A 1 119 ? -13.271 -10.865 -31.317 1.00 60.72 119 GLU A O 1
ATOM 1003 N N . LEU A 1 120 ? -15.171 -11.055 -30.123 1.00 60.66 120 LEU A N 1
ATOM 1004 C CA . LEU A 1 120 ? -14.792 -10.103 -29.066 1.00 60.66 120 LEU A CA 1
ATOM 1005 C C . LEU A 1 120 ? -13.466 -10.466 -28.382 1.00 60.66 120 LEU A C 1
ATOM 1007 O O . LEU A 1 120 ? -12.629 -9.597 -28.132 1.00 60.66 120 LEU A O 1
ATOM 1011 N N . ARG A 1 121 ? -13.233 -11.757 -28.119 1.00 55.75 121 ARG A N 1
ATOM 1012 C CA . ARG A 1 121 ? -11.985 -12.243 -27.503 1.00 55.75 121 ARG A CA 1
ATOM 1013 C C . ARG A 1 121 ? -10.772 -12.100 -28.418 1.00 55.75 121 ARG A C 1
ATOM 1015 O O . ARG A 1 121 ? -9.641 -12.085 -27.934 1.00 55.75 121 ARG A O 1
ATOM 1022 N N . HIS A 1 122 ? -11.001 -11.977 -29.720 1.00 61.97 122 HIS A N 1
ATOM 1023 C CA . HIS A 1 122 ? -9.958 -11.776 -30.715 1.00 61.97 122 HIS A CA 1
ATOM 1024 C C . HIS A 1 122 ? -9.724 -10.306 -31.059 1.00 61.97 122 HIS A C 1
ATOM 1026 O O . HIS A 1 122 ? -8.778 -10.017 -31.798 1.00 61.97 122 HIS A O 1
ATOM 1032 N N . ILE A 1 123 ? -10.513 -9.372 -30.513 1.00 64.44 123 ILE A N 1
ATOM 1033 C CA . ILE A 1 123 ? -10.283 -7.956 -30.775 1.00 64.44 123 ILE A CA 1
ATOM 1034 C C . ILE A 1 123 ? -8.960 -7.535 -30.111 1.00 64.44 123 ILE A C 1
ATOM 1036 O O . ILE A 1 123 ? -8.789 -7.682 -28.896 1.00 64.44 123 ILE A O 1
ATOM 1040 N N . PRO A 1 124 ? -7.989 -7.035 -30.893 1.00 64.38 124 PRO A N 1
ATOM 1041 C CA . PRO A 1 124 ? -6.680 -6.692 -30.369 1.00 64.38 124 PRO A CA 1
ATOM 1042 C C . PRO A 1 124 ? -6.740 -5.445 -29.484 1.00 64.38 124 PRO A C 1
ATOM 1044 O O . PRO A 1 124 ? -7.327 -4.430 -29.856 1.00 64.38 124 PRO A O 1
ATOM 1047 N N . VAL A 1 125 ? -6.029 -5.490 -28.357 1.00 67.44 125 VAL A N 1
ATOM 1048 C CA . VAL A 1 125 ? -5.675 -4.302 -27.578 1.00 67.44 125 VAL A CA 1
ATOM 1049 C C . VAL A 1 125 ? -4.463 -3.641 -28.216 1.00 67.44 125 VAL A C 1
ATOM 1051 O O . VAL A 1 125 ? -3.485 -4.302 -28.569 1.00 67.44 125 VAL A O 1
ATOM 1054 N N . TYR A 1 126 ? -4.513 -2.320 -28.343 1.00 69.94 126 TYR A N 1
ATOM 1055 C CA . TYR A 1 126 ? -3.421 -1.534 -28.891 1.00 69.94 126 TYR A CA 1
ATOM 1056 C C . TYR A 1 126 ? -2.458 -1.180 -27.761 1.00 69.94 126 TYR A C 1
ATOM 1058 O O . TYR A 1 126 ? -2.803 -0.444 -26.835 1.00 69.94 126 TYR A O 1
ATOM 1066 N N . VAL A 1 127 ? -1.244 -1.714 -27.839 1.00 70.50 127 VAL A N 1
ATOM 1067 C CA . VAL A 1 127 ? -0.172 -1.484 -26.870 1.00 70.50 127 VAL A CA 1
ATOM 1068 C C . VAL A 1 127 ? 0.939 -0.701 -27.557 1.00 70.50 127 VAL A C 1
ATOM 1070 O O . VAL A 1 127 ? 1.298 -0.989 -28.695 1.00 70.50 127 VAL A O 1
ATOM 1073 N N . LEU A 1 128 ? 1.486 0.303 -26.876 1.00 70.56 128 LEU A N 1
ATOM 1074 C CA . LEU A 1 128 ? 2.714 0.958 -27.316 1.00 70.56 128 LEU A CA 1
ATOM 1075 C C . LEU A 1 128 ? 3.895 0.073 -26.908 1.00 70.56 128 LEU A C 1
ATOM 1077 O O . LEU A 1 128 ? 4.179 -0.054 -25.720 1.00 70.56 128 LEU A O 1
ATOM 1081 N N . SER A 1 129 ? 4.553 -0.551 -27.880 1.00 65.44 129 SER A N 1
ATOM 1082 C CA . SER A 1 129 ? 5.795 -1.304 -27.689 1.00 65.44 129 SER A CA 1
ATOM 1083 C C . SER A 1 129 ? 6.972 -0.514 -28.247 1.00 65.44 129 SER A C 1
ATOM 1085 O O . SER A 1 129 ? 6.797 0.279 -29.166 1.00 65.44 129 SER A O 1
ATOM 1087 N N . ASP A 1 130 ? 8.179 -0.730 -27.743 1.00 64.06 130 ASP A N 1
ATOM 1088 C CA . ASP A 1 130 ? 9.380 -0.269 -28.441 1.00 64.06 130 ASP A CA 1
ATOM 1089 C C . ASP A 1 130 ? 9.690 -1.243 -29.598 1.00 64.06 130 ASP A C 1
ATOM 1091 O O . ASP A 1 130 ? 9.492 -2.452 -29.482 1.00 64.06 130 ASP A O 1
ATOM 1095 N N . SER A 1 131 ? 10.129 -0.723 -30.741 1.00 57.44 131 SER A N 1
ATOM 1096 C CA . SER A 1 131 ? 10.655 -1.477 -31.880 1.00 57.44 131 SER A CA 1
ATOM 1097 C C . SER A 1 131 ? 11.817 -2.393 -31.483 1.00 57.44 131 SER A C 1
ATOM 1099 O O . SER A 1 131 ? 12.010 -3.430 -32.117 1.00 57.44 131 SER A O 1
ATOM 1101 N N . ASP A 1 132 ? 12.501 -2.087 -30.377 1.00 51.72 132 ASP A N 1
ATOM 1102 C CA . ASP A 1 132 ? 13.516 -2.934 -29.748 1.00 51.72 132 ASP A CA 1
ATOM 1103 C C . ASP A 1 132 ? 12.895 -4.098 -28.929 1.00 51.72 132 ASP A C 1
ATOM 1105 O O . ASP A 1 132 ? 13.374 -4.481 -27.865 1.00 51.72 132 ASP A O 1
ATOM 1109 N N . ASN A 1 133 ? 11.855 -4.763 -29.452 1.00 48.41 133 ASN A N 1
ATOM 1110 C CA . ASN A 1 133 ? 11.254 -5.982 -28.873 1.00 48.41 133 ASN A CA 1
ATOM 1111 C C . ASN A 1 133 ? 12.208 -7.211 -28.849 1.00 48.41 133 ASN A C 1
ATOM 1113 O O . ASN A 1 133 ? 11.796 -8.321 -28.512 1.00 48.41 133 ASN A O 1
ATOM 1117 N N . ASN A 1 134 ? 13.500 -7.016 -29.135 1.00 45.06 134 ASN A N 1
ATOM 1118 C CA . ASN A 1 134 ? 14.581 -7.955 -28.820 1.00 45.06 134 ASN A CA 1
ATOM 1119 C C . ASN A 1 134 ? 14.992 -7.920 -27.328 1.00 45.06 134 ASN A C 1
ATOM 1121 O O . ASN A 1 134 ? 15.912 -8.621 -26.908 1.00 45.06 134 ASN A O 1
ATOM 1125 N N . GLU A 1 135 ? 14.278 -7.160 -26.497 1.00 43.50 135 GLU A N 1
ATOM 1126 C CA . GLU A 1 135 ? 14.632 -6.880 -25.106 1.00 43.50 135 GLU A CA 1
ATOM 1127 C C . GLU A 1 135 ? 13.782 -7.606 -24.052 1.00 43.50 135 GLU A C 1
ATOM 1129 O O . GLU A 1 135 ? 13.627 -7.134 -22.931 1.00 43.50 135 GLU A O 1
ATOM 1134 N N . ARG A 1 136 ? 13.412 -8.871 -24.299 1.00 48.28 136 ARG A N 1
ATOM 1135 C CA . ARG A 1 136 ? 13.478 -9.823 -23.165 1.00 48.28 136 ARG A CA 1
ATOM 1136 C C . ARG A 1 136 ? 14.908 -9.913 -22.586 1.00 48.28 136 ARG A C 1
ATOM 1138 O O . ARG A 1 136 ? 15.082 -10.461 -21.505 1.00 48.28 136 ARG A O 1
ATOM 1145 N N . ASN A 1 137 ? 15.894 -9.341 -23.290 1.00 48.88 137 ASN A N 1
ATOM 1146 C CA . ASN A 1 137 ? 17.312 -9.325 -22.960 1.00 48.88 137 ASN A CA 1
ATOM 1147 C C . ASN A 1 137 ? 17.953 -7.943 -22.718 1.00 48.88 137 ASN A C 1
ATOM 1149 O O . ASN A 1 137 ? 19.157 -7.944 -22.461 1.00 48.88 137 ASN A O 1
ATOM 1153 N N . ASN A 1 138 ? 17.246 -6.797 -22.734 1.00 50.72 138 ASN A N 1
ATOM 1154 C CA . ASN A 1 138 ? 17.886 -5.607 -22.156 1.00 50.72 138 ASN A CA 1
ATOM 1155 C C . ASN A 1 138 ? 17.631 -5.553 -20.660 1.00 50.72 138 ASN A C 1
ATOM 1157 O O . ASN A 1 138 ? 16.479 -5.590 -20.218 1.00 50.72 138 ASN A O 1
ATOM 1161 N N . PRO A 1 139 ? 18.698 -5.426 -19.864 1.00 66.75 139 PRO A N 1
ATOM 1162 C CA . PRO A 1 139 ? 18.540 -5.168 -18.454 1.00 66.75 139 PRO A CA 1
ATOM 1163 C C . PRO A 1 139 ? 17.824 -3.825 -18.289 1.00 66.75 139 PRO A C 1
ATOM 1165 O O . PRO A 1 139 ? 18.194 -2.833 -18.921 1.00 66.75 139 PRO A O 1
ATOM 1168 N N . ILE A 1 140 ? 16.815 -3.805 -17.414 1.00 68.31 140 ILE A N 1
ATOM 1169 C CA . ILE A 1 140 ? 16.232 -2.575 -16.865 1.00 68.31 140 ILE A CA 1
ATOM 1170 C C . ILE A 1 140 ? 17.396 -1.608 -16.575 1.00 68.31 140 ILE A C 1
ATOM 1172 O O . ILE A 1 140 ? 18.393 -2.055 -15.990 1.00 68.31 140 ILE A O 1
ATOM 1176 N N . PRO A 1 141 ? 17.328 -0.326 -16.995 1.00 76.38 141 PRO A N 1
ATOM 1177 C CA . PRO A 1 141 ? 18.416 0.616 -16.765 1.00 76.38 141 PRO A CA 1
ATOM 1178 C C . PRO A 1 141 ? 18.873 0.555 -15.308 1.00 76.38 141 PRO A C 1
ATOM 1180 O O . PRO A 1 141 ? 18.035 0.498 -14.410 1.00 76.38 141 PRO A O 1
ATOM 1183 N N . LYS A 1 142 ? 20.187 0.536 -15.054 1.00 80.94 142 LYS A N 1
ATOM 1184 C CA . LYS A 1 142 ? 20.715 0.386 -13.684 1.00 80.94 142 LYS A CA 1
ATOM 1185 C C . LYS A 1 142 ? 20.106 1.412 -12.727 1.00 80.94 142 LYS A C 1
ATOM 1187 O O . LYS A 1 142 ? 19.666 1.037 -11.649 1.00 80.94 142 LYS A O 1
ATOM 1192 N N . ASP A 1 143 ? 19.965 2.653 -13.185 1.00 76.88 143 ASP A N 1
ATOM 1193 C CA . ASP A 1 143 ? 19.324 3.740 -12.439 1.00 76.88 143 ASP A CA 1
ATOM 1194 C C . ASP A 1 143 ? 17.869 3.423 -12.055 1.00 76.88 143 ASP A C 1
ATOM 1196 O O . ASP A 1 143 ? 17.401 3.818 -10.990 1.00 76.88 143 ASP A O 1
ATOM 1200 N N . GLU A 1 144 ? 17.146 2.693 -12.905 1.00 79.06 144 GLU A N 1
ATOM 1201 C CA . GLU A 1 144 ? 15.768 2.276 -12.653 1.00 79.06 144 GLU A CA 1
ATOM 1202 C C . GLU A 1 144 ? 15.705 1.092 -11.680 1.00 79.06 144 GLU A C 1
ATOM 1204 O O . GLU A 1 144 ? 14.874 1.091 -10.772 1.00 79.06 144 GLU A O 1
ATOM 1209 N N . ILE A 1 145 ? 16.627 0.130 -11.792 1.00 82.12 145 ILE A N 1
ATOM 1210 C CA . ILE A 1 145 ? 16.793 -0.940 -10.793 1.00 82.12 145 ILE A CA 1
ATOM 1211 C C . ILE A 1 145 ? 17.115 -0.330 -9.422 1.00 82.12 145 ILE A C 1
ATOM 1213 O O . ILE A 1 145 ? 16.508 -0.699 -8.416 1.00 82.12 145 ILE A O 1
ATOM 1217 N N . ASP A 1 146 ? 18.035 0.631 -9.375 1.00 83.19 146 ASP A N 1
ATOM 1218 C CA . ASP A 1 146 ? 18.432 1.319 -8.150 1.00 83.19 146 ASP A CA 1
ATOM 1219 C C . ASP A 1 146 ? 17.283 2.139 -7.561 1.00 83.19 146 ASP A C 1
ATOM 1221 O O . ASP A 1 146 ? 17.065 2.092 -6.348 1.00 83.19 146 ASP A O 1
ATOM 1225 N N . ARG A 1 147 ? 16.490 2.817 -8.402 1.00 83.06 147 ARG A N 1
ATOM 1226 C CA . ARG A 1 147 ? 15.267 3.509 -7.978 1.00 83.06 147 ARG A CA 1
ATOM 1227 C C . ARG A 1 147 ? 14.253 2.535 -7.375 1.00 83.06 147 ARG A C 1
ATOM 1229 O O . ARG A 1 147 ? 13.754 2.791 -6.281 1.00 83.06 147 ARG A O 1
ATOM 1236 N N . ILE A 1 148 ? 13.957 1.416 -8.042 1.00 82.25 148 ILE A N 1
ATOM 1237 C CA . ILE A 1 148 ? 13.018 0.394 -7.543 1.00 82.25 148 ILE A CA 1
ATOM 1238 C C . ILE A 1 148 ? 13.509 -0.167 -6.199 1.00 82.25 148 ILE A C 1
ATOM 1240 O O . ILE A 1 148 ? 12.752 -0.213 -5.227 1.00 82.25 148 ILE A O 1
ATOM 1244 N N . ASN A 1 149 ? 14.795 -0.511 -6.108 1.00 85.12 149 ASN A N 1
ATOM 1245 C CA . ASN A 1 149 ? 15.425 -0.997 -4.880 1.00 85.12 149 ASN A CA 1
ATOM 1246 C C . ASN A 1 149 ? 15.420 0.046 -3.753 1.00 85.12 149 ASN A C 1
ATOM 1248 O O . ASN A 1 149 ? 15.385 -0.314 -2.573 1.00 85.12 149 ASN A O 1
ATOM 1252 N N . HIS A 1 150 ? 15.501 1.333 -4.093 1.00 84.38 150 HIS A N 1
ATOM 1253 C CA . HIS A 1 150 ? 15.382 2.426 -3.137 1.00 84.38 150 HIS A CA 1
ATOM 1254 C C . HIS A 1 150 ? 13.952 2.525 -2.596 1.00 84.38 150 HIS A C 1
ATOM 1256 O O . HIS A 1 150 ? 13.766 2.516 -1.379 1.00 84.38 150 HIS A O 1
ATOM 1262 N N . LEU A 1 151 ? 12.948 2.533 -3.477 1.00 84.94 151 LEU A N 1
ATOM 1263 C CA . LEU A 1 151 ? 11.536 2.647 -3.096 1.00 84.94 151 LEU A CA 1
ATOM 1264 C C . LEU A 1 151 ? 11.054 1.505 -2.209 1.00 84.94 151 LEU A C 1
ATOM 1266 O O . LEU A 1 151 ? 10.368 1.757 -1.224 1.00 84.94 151 LEU A O 1
ATOM 1270 N N . GLN A 1 152 ? 11.477 0.270 -2.485 1.00 84.69 152 GLN A N 1
ATOM 1271 C CA . GLN A 1 152 ? 11.143 -0.890 -1.647 1.00 84.69 152 GLN A CA 1
ATOM 1272 C C . GLN A 1 152 ? 11.627 -0.746 -0.193 1.00 84.69 152 GLN A C 1
ATOM 1274 O O . GLN A 1 152 ? 11.126 -1.417 0.713 1.00 84.69 152 GLN A O 1
ATOM 1279 N N . LYS A 1 153 ? 12.621 0.115 0.047 1.00 89.19 153 LYS A N 1
ATOM 1280 C CA . LYS A 1 153 ? 13.152 0.406 1.381 1.00 89.19 153 LYS A CA 1
ATOM 1281 C C . LYS A 1 153 ? 12.509 1.640 2.014 1.00 89.19 153 LYS A C 1
ATOM 1283 O O . LYS A 1 153 ? 12.675 1.829 3.221 1.00 89.19 153 LYS A O 1
ATOM 1288 N N . CYS A 1 154 ? 11.791 2.456 1.244 1.00 90.62 154 CYS A N 1
ATOM 1289 C CA . CYS A 1 154 ? 11.013 3.567 1.769 1.00 90.62 154 CYS A CA 1
ATOM 1290 C C . CYS A 1 154 ? 9.799 3.040 2.535 1.00 90.62 154 CYS A C 1
ATOM 1292 O O . CYS A 1 154 ? 9.121 2.098 2.116 1.00 90.62 154 CYS A O 1
ATOM 1294 N N . ARG A 1 155 ? 9.529 3.648 3.691 1.00 94.06 155 ARG A N 1
ATOM 1295 C CA . ARG A 1 155 ? 8.391 3.297 4.537 1.00 94.06 155 ARG A CA 1
ATOM 1296 C C . ARG A 1 155 ? 7.622 4.533 4.961 1.00 94.06 155 ARG A C 1
ATOM 1298 O O . ARG A 1 155 ? 8.227 5.530 5.338 1.00 94.06 155 ARG A O 1
ATOM 1305 N N . LEU A 1 156 ? 6.301 4.427 4.977 1.00 95.12 156 LEU A N 1
ATOM 1306 C CA . LEU A 1 156 ? 5.390 5.480 5.399 1.00 95.12 156 LEU A CA 1
ATOM 1307 C C . LEU A 1 156 ? 4.753 5.154 6.750 1.00 95.12 156 LEU A C 1
ATOM 1309 O O . LEU A 1 156 ? 4.428 4.000 7.032 1.00 95.12 156 LEU A O 1
ATOM 1313 N N . GLN A 1 157 ? 4.554 6.175 7.574 1.00 96.19 157 GLN A N 1
ATOM 1314 C CA . GLN A 1 157 ? 3.793 6.118 8.820 1.00 96.19 157 GLN A CA 1
ATOM 1315 C C . GLN A 1 157 ? 2.789 7.268 8.840 1.00 96.19 157 GLN A C 1
ATOM 1317 O O . GLN A 1 157 ? 3.115 8.389 8.457 1.00 96.19 157 GLN A O 1
ATOM 1322 N N . LEU A 1 158 ? 1.581 6.996 9.321 1.00 96.25 158 LEU A N 1
ATOM 1323 C CA . LEU A 1 158 ? 0.550 8.004 9.519 1.00 96.25 158 LEU A CA 1
ATOM 1324 C C . LEU A 1 158 ? 0.449 8.327 11.007 1.00 96.25 158 LEU A C 1
ATOM 1326 O O . LEU A 1 158 ? 0.410 7.426 11.848 1.00 96.25 158 LEU A O 1
ATOM 1330 N N . GLN A 1 159 ? 0.397 9.611 11.331 1.00 96.12 159 GLN A N 1
ATOM 1331 C CA . GLN A 1 159 ? 0.121 10.119 12.666 1.00 96.12 159 GLN A CA 1
ATOM 1332 C C . GLN A 1 159 ? -1.213 10.854 12.634 1.00 96.12 159 GLN A C 1
ATOM 1334 O O . GLN A 1 159 ? -1.348 11.848 11.929 1.00 96.12 159 GLN A O 1
ATOM 1339 N N . ILE A 1 160 ? -2.183 10.360 13.396 1.00 94.31 160 ILE A N 1
ATOM 1340 C CA . ILE A 1 160 ? -3.511 10.960 13.504 1.00 94.31 160 ILE A CA 1
ATOM 1341 C C . ILE A 1 160 ? -3.484 11.959 14.656 1.00 94.31 160 ILE A C 1
ATOM 1343 O O . ILE A 1 160 ? -3.095 11.617 15.779 1.00 94.31 160 ILE A O 1
ATOM 1347 N N . GLU A 1 161 ? -3.916 13.180 14.373 1.00 94.31 161 GLU A N 1
ATOM 1348 C CA . GLU A 1 161 ? -4.015 14.279 15.321 1.00 94.31 161 GLU A CA 1
ATOM 1349 C C . GLU A 1 161 ? -5.464 14.775 15.395 1.00 94.31 161 GLU A C 1
ATOM 1351 O O . GLU A 1 161 ? -6.117 14.998 14.378 1.00 94.31 161 GLU A O 1
ATOM 1356 N N . PHE A 1 162 ? -5.965 14.949 16.615 1.00 92.31 162 PHE A N 1
ATOM 1357 C CA . PHE A 1 162 ? -7.271 15.530 16.910 1.00 92.31 162 PHE A CA 1
ATOM 1358 C C . PHE A 1 162 ? -7.056 16.809 17.717 1.00 92.31 162 PHE A C 1
ATOM 1360 O O . PHE A 1 162 ? -6.430 16.758 18.772 1.00 92.31 162 PHE A O 1
ATOM 1367 N N . ASN A 1 163 ? -7.536 17.958 17.238 1.00 92.56 163 ASN A N 1
ATOM 1368 C CA . ASN A 1 163 ? -7.316 19.266 17.870 1.00 92.56 163 ASN A CA 1
ATOM 1369 C C . ASN A 1 163 ? -5.826 19.538 18.182 1.00 92.56 163 ASN A C 1
ATOM 1371 O O . ASN A 1 163 ? -5.492 20.079 19.235 1.00 92.56 163 ASN A O 1
ATOM 1375 N N . ASN A 1 164 ? -4.927 19.150 17.267 1.00 91.56 164 ASN A N 1
ATOM 1376 C CA . ASN A 1 164 ? -3.460 19.223 17.403 1.00 91.56 164 ASN A CA 1
ATOM 1377 C C . ASN A 1 164 ? -2.860 18.325 18.506 1.00 91.56 164 ASN A C 1
ATOM 1379 O O . ASN A 1 164 ? -1.697 18.483 18.879 1.00 91.56 164 ASN A O 1
ATOM 1383 N N . ILE A 1 165 ? -3.635 17.373 19.030 1.00 92.88 165 ILE A N 1
ATOM 1384 C CA . ILE A 1 165 ? -3.175 16.349 19.969 1.00 92.88 165 ILE A CA 1
ATOM 1385 C C . ILE A 1 165 ? -2.976 15.052 19.197 1.00 92.88 165 ILE A C 1
ATOM 1387 O O . ILE A 1 165 ? -3.884 14.572 18.524 1.00 92.88 165 ILE A O 1
ATOM 1391 N N . ILE A 1 166 ? -1.796 14.452 19.325 1.00 94.88 166 ILE A N 1
ATOM 1392 C CA . ILE A 1 166 ? -1.507 13.153 18.715 1.00 94.88 166 ILE A CA 1
ATOM 1393 C C . ILE A 1 166 ? -2.338 12.085 19.424 1.00 94.88 166 ILE A C 1
ATOM 1395 O O . ILE A 1 166 ? -2.130 11.813 20.605 1.00 94.88 166 ILE A O 1
ATOM 1399 N N . VAL A 1 167 ? -3.250 11.459 18.686 1.00 93.12 167 VAL A N 1
ATOM 1400 C CA . VAL A 1 167 ? -4.125 10.401 19.209 1.00 93.12 167 VAL A CA 1
ATOM 1401 C C . VAL A 1 167 ? -3.679 9.014 18.770 1.00 93.12 167 VAL A C 1
ATOM 1403 O O . VAL A 1 167 ? -3.900 8.042 19.488 1.00 93.12 167 VAL A O 1
ATOM 1406 N N . CYS A 1 168 ? -3.032 8.895 17.607 1.00 92.56 168 CYS A N 1
ATOM 1407 C CA . CYS A 1 168 ? -2.570 7.606 17.108 1.00 92.56 168 CYS A CA 1
ATOM 1408 C C . CYS A 1 168 ? -1.374 7.728 16.160 1.00 92.56 168 CYS A C 1
ATOM 1410 O O . CYS A 1 168 ? -1.174 8.752 15.508 1.00 92.56 168 CYS A O 1
ATOM 1412 N N . ARG A 1 169 ? -0.600 6.645 16.051 1.00 94.62 169 ARG A N 1
ATOM 1413 C CA . ARG A 1 169 ? 0.428 6.437 15.028 1.00 94.62 169 ARG A CA 1
ATOM 1414 C C . ARG A 1 169 ? 0.294 5.028 14.459 1.00 94.62 169 ARG A C 1
ATOM 1416 O O . ARG A 1 169 ? 0.179 4.070 15.223 1.00 94.62 169 ARG A O 1
ATOM 1423 N N . THR A 1 170 ? 0.346 4.886 13.140 1.00 94.75 170 THR A N 1
ATOM 1424 C CA . THR A 1 170 ? 0.403 3.569 12.492 1.00 94.75 170 THR A CA 1
ATOM 1425 C C . THR A 1 170 ? 1.778 2.933 12.689 1.00 94.75 170 THR A C 1
ATOM 1427 O O . THR A 1 170 ? 2.755 3.593 13.048 1.00 94.75 170 THR A O 1
ATOM 1430 N N . LEU A 1 171 ? 1.901 1.647 12.369 1.00 94.31 171 LEU A N 1
ATOM 1431 C CA . LEU A 1 171 ? 3.212 1.079 12.058 1.00 94.31 171 LEU A CA 1
ATOM 1432 C C . LEU A 1 171 ? 3.705 1.607 10.704 1.00 94.31 171 LEU A C 1
ATOM 1434 O O . LEU A 1 171 ? 2.916 2.055 9.870 1.00 94.31 171 LEU A O 1
ATOM 1438 N N . TYR A 1 172 ? 5.015 1.521 10.485 1.00 94.69 172 TYR A N 1
ATOM 1439 C CA . TYR A 1 172 ? 5.611 1.805 9.185 1.00 94.69 172 TYR A CA 1
ATOM 1440 C C . TYR A 1 172 ? 5.205 0.740 8.156 1.00 94.69 172 TYR A C 1
ATOM 1442 O O . TYR A 1 172 ? 5.370 -0.458 8.407 1.00 94.69 172 TYR A O 1
ATOM 1450 N N . ARG A 1 173 ? 4.729 1.174 6.988 1.00 94.88 173 ARG A N 1
ATOM 1451 C CA . ARG A 1 173 ? 4.385 0.324 5.838 1.00 94.88 173 ARG A CA 1
ATOM 1452 C C . ARG A 1 173 ? 5.276 0.648 4.648 1.00 94.88 173 ARG A C 1
ATOM 1454 O O . ARG A 1 173 ? 5.567 1.813 4.410 1.00 94.88 173 ARG A O 1
ATOM 1461 N N . SER A 1 174 ? 5.752 -0.377 3.948 1.00 91.94 174 SER A N 1
ATOM 1462 C CA . SER A 1 174 ? 6.611 -0.200 2.770 1.00 91.94 174 SER A CA 1
ATOM 1463 C C . SER A 1 174 ? 5.804 0.329 1.588 1.00 91.94 174 SER A C 1
ATOM 1465 O O . SER A 1 174 ? 4.615 0.025 1.479 1.00 91.94 174 SER A O 1
ATOM 1467 N N . LEU A 1 175 ? 6.460 1.087 0.715 1.00 90.38 175 LEU A N 1
ATOM 1468 C CA . LEU A 1 175 ? 5.890 1.511 -0.559 1.00 90.38 175 LEU A CA 1
ATOM 1469 C C . LEU A 1 175 ? 6.028 0.392 -1.604 1.00 90.38 175 LEU A C 1
ATOM 1471 O O . LEU A 1 175 ? 7.078 -0.251 -1.682 1.00 90.38 175 LEU A O 1
ATOM 1475 N N . ASP A 1 176 ? 4.986 0.150 -2.395 1.00 84.50 176 ASP A N 1
ATOM 1476 C CA . ASP A 1 176 ? 5.020 -0.819 -3.493 1.00 84.50 176 ASP A CA 1
ATOM 1477 C C . ASP A 1 176 ? 5.580 -0.219 -4.803 1.00 84.50 176 ASP A C 1
ATOM 1479 O O . ASP A 1 176 ? 5.972 0.950 -4.876 1.00 84.50 176 ASP A O 1
ATOM 1483 N N . SER A 1 177 ? 5.635 -1.033 -5.864 1.00 77.62 177 SER A N 1
ATOM 1484 C CA . SER A 1 177 ? 6.099 -0.600 -7.192 1.00 77.62 177 SER A CA 1
ATOM 1485 C C . SER A 1 177 ? 5.188 0.434 -7.861 1.00 77.62 177 SER A C 1
ATOM 1487 O O . SER A 1 177 ? 5.630 1.114 -8.785 1.00 77.62 177 SER A O 1
ATOM 1489 N N . ASN A 1 178 ? 3.942 0.555 -7.397 1.00 83.62 178 ASN A N 1
ATOM 1490 C CA . ASN A 1 178 ? 2.948 1.515 -7.868 1.00 83.62 178 ASN A CA 1
ATOM 1491 C C . ASN A 1 178 ? 2.924 2.789 -7.007 1.00 83.62 178 ASN A C 1
ATOM 1493 O O . ASN A 1 178 ? 2.026 3.611 -7.170 1.00 83.62 178 ASN A O 1
ATOM 1497 N N . PHE A 1 179 ? 3.912 2.974 -6.122 1.00 85.81 179 PHE A N 1
ATOM 1498 C CA . PHE A 1 179 ? 4.009 4.098 -5.191 1.00 85.81 179 PHE A CA 1
ATOM 1499 C C . PHE A 1 179 ? 2.847 4.179 -4.187 1.00 85.81 179 PHE A C 1
ATOM 1501 O O . PHE A 1 179 ? 2.475 5.263 -3.739 1.00 85.81 179 PHE A O 1
ATOM 1508 N N . GLN A 1 180 ? 2.284 3.033 -3.805 1.00 91.56 180 GLN A N 1
ATOM 1509 C CA . GLN A 1 180 ? 1.185 2.928 -2.850 1.00 91.56 180 GLN A CA 1
ATOM 1510 C C . GLN A 1 180 ? 1.658 2.287 -1.543 1.00 91.56 180 GLN A C 1
ATOM 1512 O O . GLN A 1 180 ? 2.531 1.418 -1.522 1.00 91.56 180 GLN A O 1
ATOM 1517 N N . ALA A 1 181 ? 1.072 2.718 -0.426 1.00 92.12 181 ALA A N 1
ATOM 1518 C CA . ALA A 1 181 ? 1.272 2.103 0.882 1.00 92.12 181 ALA A CA 1
ATOM 1519 C C . ALA A 1 181 ? -0.083 1.747 1.490 1.00 92.12 181 ALA A C 1
ATOM 1521 O O . ALA A 1 181 ? -0.920 2.615 1.740 1.00 92.12 181 ALA A O 1
ATOM 1522 N N . TYR A 1 182 ? -0.285 0.459 1.755 1.00 92.44 182 TYR A N 1
ATOM 1523 C CA . TYR A 1 182 ? -1.535 -0.047 2.301 1.00 92.44 182 TYR A CA 1
ATOM 1524 C C . TYR A 1 182 ? -1.471 -0.182 3.828 1.00 92.44 182 TYR A C 1
ATOM 1526 O O . TYR A 1 182 ? -0.643 -0.921 4.368 1.00 92.44 182 TYR A O 1
ATOM 1534 N N . PHE A 1 183 ? -2.358 0.525 4.534 1.00 92.56 183 PHE A N 1
ATOM 1535 C CA . PHE A 1 183 ? -2.445 0.476 5.999 1.00 92.56 183 PHE A CA 1
ATOM 1536 C C . PHE A 1 183 ? -3.563 -0.445 6.490 1.00 92.56 183 PHE A C 1
ATOM 1538 O O . PHE A 1 183 ? -3.313 -1.239 7.395 1.00 92.56 183 PHE A O 1
ATOM 1545 N N . GLY A 1 184 ? -4.759 -0.361 5.892 1.00 87.50 184 GLY A N 1
ATOM 1546 C CA . GLY A 1 184 ? -5.894 -1.244 6.191 1.00 87.50 184 GLY A CA 1
ATOM 1547 C C . GLY A 1 184 ? -6.377 -1.198 7.646 1.00 87.50 184 GLY A C 1
ATOM 1548 O O . GLY A 1 184 ? -6.751 -2.229 8.194 1.00 87.50 184 GLY A O 1
ATOM 1549 N N . GLN A 1 185 ? -6.309 -0.035 8.302 1.00 86.31 185 GLN A N 1
ATOM 1550 C CA . GLN A 1 185 ? -6.609 0.121 9.730 1.00 86.31 185 GLN A CA 1
ATOM 1551 C C . GLN A 1 185 ? -7.801 1.054 9.960 1.00 86.31 185 GLN A C 1
ATOM 1553 O O . GLN A 1 185 ? -7.949 2.063 9.276 1.00 86.31 185 GLN A O 1
ATOM 1558 N N . ILE A 1 186 ? -8.628 0.712 10.952 1.00 86.25 186 ILE A N 1
ATOM 1559 C CA . ILE A 1 186 ? -9.760 1.521 11.417 1.00 86.25 186 ILE A CA 1
ATOM 1560 C C . ILE A 1 186 ? -9.424 2.055 12.807 1.00 86.25 186 ILE A C 1
ATOM 1562 O O . ILE A 1 186 ? -9.005 1.300 13.687 1.00 86.25 186 ILE A O 1
ATOM 1566 N N . TYR A 1 187 ? -9.636 3.354 13.008 1.00 85.81 187 TYR A N 1
ATOM 1567 C CA . TYR A 1 187 ? -9.353 4.041 14.262 1.00 85.81 187 TYR A CA 1
ATOM 1568 C C . TYR A 1 187 ? -10.624 4.661 14.826 1.00 85.81 187 TYR A C 1
ATOM 1570 O O . TYR A 1 187 ? -11.246 5.504 14.188 1.00 85.81 187 TYR A O 1
ATOM 1578 N N . ASN A 1 188 ? -10.988 4.253 16.041 1.00 86.25 188 ASN A N 1
ATOM 1579 C CA . ASN A 1 188 ? -12.151 4.778 16.746 1.00 86.25 188 ASN A CA 1
ATOM 1580 C C . ASN A 1 188 ? -11.695 5.782 17.806 1.00 86.25 188 ASN A C 1
ATOM 1582 O O . ASN A 1 188 ? -10.922 5.433 18.699 1.00 86.25 188 ASN A O 1
ATOM 1586 N N . LEU A 1 189 ? -12.193 7.016 17.724 1.00 83.81 189 LEU A N 1
ATOM 1587 C CA . LEU A 1 189 ? -11.890 8.086 18.672 1.00 83.81 189 LEU A CA 1
ATOM 1588 C C . LEU A 1 189 ? -13.163 8.482 19.420 1.00 83.81 189 LEU A C 1
ATOM 1590 O O . LEU A 1 189 ? -14.168 8.833 18.808 1.00 83.81 189 LEU A O 1
ATOM 1594 N N . GLN A 1 190 ? -13.115 8.436 20.751 1.00 84.19 190 GLN A N 1
ATOM 1595 C CA . GLN A 1 190 ? -14.156 9.019 21.594 1.00 84.19 190 GLN A CA 1
ATOM 1596 C C . GLN A 1 190 ? -13.762 10.450 21.938 1.00 84.19 190 GLN A C 1
ATOM 1598 O O . GLN A 1 190 ? -12.746 10.677 22.594 1.00 84.19 190 GLN A O 1
ATOM 1603 N N . VAL A 1 191 ? -14.570 11.405 21.487 1.00 81.50 191 VAL A N 1
ATOM 1604 C CA . VAL A 1 191 ? -14.294 12.835 21.630 1.00 81.50 191 VAL A CA 1
ATOM 1605 C C . VAL A 1 191 ? -15.313 13.461 22.578 1.00 81.50 191 VAL A C 1
ATOM 1607 O O . VAL A 1 191 ? -16.515 13.247 22.438 1.00 81.50 191 VAL A O 1
ATOM 1610 N N . GLN A 1 192 ? -14.827 14.190 23.584 1.00 82.38 192 GLN A N 1
ATOM 1611 C CA . GLN A 1 192 ? -15.674 14.977 24.495 1.00 82.38 192 GLN A CA 1
ATOM 1612 C C . GLN A 1 192 ? -15.780 16.437 24.045 1.00 82.38 192 GLN A C 1
ATOM 1614 O O . GLN A 1 192 ? -16.782 17.098 24.302 1.00 82.38 192 GLN A O 1
ATOM 1619 N N . GLU A 1 193 ? -14.737 16.935 23.383 1.00 80.94 193 GLU A N 1
ATOM 1620 C CA . GLU A 1 193 ? -14.661 18.297 22.873 1.00 80.94 193 GLU A CA 1
ATOM 1621 C C . GLU A 1 193 ? -15.207 18.396 21.448 1.00 80.94 193 GLU A C 1
ATOM 1623 O O . GLU A 1 193 ? -15.207 17.425 20.689 1.00 80.94 193 GLU A O 1
ATOM 1628 N N . ILE A 1 194 ? -15.619 19.607 21.071 1.00 82.25 194 ILE A N 1
ATOM 1629 C CA . ILE A 1 194 ? -16.004 19.926 19.696 1.00 82.25 194 ILE A CA 1
ATOM 1630 C C . ILE A 1 194 ? -14.773 19.737 18.789 1.00 82.25 194 ILE A C 1
ATOM 1632 O O . ILE A 1 194 ? -13.696 20.262 19.104 1.00 82.25 194 ILE A O 1
ATOM 1636 N N . PRO A 1 195 ? -14.903 19.002 17.672 1.00 84.50 195 PRO A N 1
ATOM 1637 C CA . PRO A 1 195 ? -13.802 18.796 16.746 1.00 84.50 195 PRO A CA 1
ATOM 1638 C C . PRO A 1 195 ? -13.480 20.109 16.017 1.00 84.50 195 PRO A C 1
ATOM 1640 O O . PRO A 1 195 ? -14.309 20.645 15.290 1.00 84.50 195 PRO A O 1
ATOM 1643 N N . LYS A 1 196 ? -12.275 20.642 16.232 1.00 89.06 196 LYS A N 1
ATOM 1644 C CA . LYS A 1 196 ? -11.732 21.825 15.539 1.00 89.06 196 LYS A CA 1
ATOM 1645 C C . LYS A 1 196 ? -10.846 21.435 14.364 1.00 89.06 196 LYS A C 1
ATOM 1647 O O . LYS A 1 196 ? -10.801 22.147 13.369 1.00 89.06 196 LYS A O 1
ATOM 1652 N N . SER A 1 197 ? -10.105 20.339 14.498 1.00 91.69 197 SER A N 1
ATOM 1653 C CA . SER A 1 197 ? -9.271 19.797 13.432 1.00 91.69 197 SER A CA 1
ATOM 1654 C C . SER A 1 197 ? -9.083 18.300 13.615 1.00 91.69 197 SER A C 1
ATOM 1656 O O . SER A 1 197 ? -8.856 17.824 14.729 1.00 91.69 197 SER A O 1
ATOM 1658 N N . VAL A 1 198 ? -9.142 17.561 12.510 1.00 92.06 198 VAL A N 1
ATOM 1659 C CA . VAL A 1 198 ? -8.641 16.190 12.446 1.00 92.06 198 VAL A CA 1
ATOM 1660 C C . VAL A 1 198 ? -7.675 16.121 11.285 1.00 92.06 198 VAL A C 1
ATOM 1662 O O . VAL A 1 198 ? -8.046 16.387 10.144 1.00 92.06 198 VAL A O 1
ATOM 1665 N N . THR A 1 199 ? -6.417 15.828 11.586 1.00 94.56 199 THR A N 1
ATOM 1666 C CA . THR A 1 199 ? -5.340 15.835 10.602 1.00 94.56 199 THR A CA 1
ATOM 1667 C C . THR A 1 199 ? -4.568 14.528 10.636 1.00 94.56 199 THR A C 1
ATOM 1669 O O . THR A 1 199 ? -4.458 13.854 11.662 1.00 94.56 199 THR A O 1
ATOM 1672 N N . ILE A 1 200 ? -4.029 14.158 9.482 1.00 95.44 200 ILE A N 1
ATOM 1673 C CA . ILE A 1 200 ? -3.124 13.031 9.321 1.00 95.44 200 ILE A CA 1
ATOM 1674 C C . ILE A 1 200 ? -1.784 13.578 8.849 1.00 95.44 200 ILE A C 1
ATOM 1676 O O . ILE A 1 200 ? -1.647 14.051 7.722 1.00 95.44 200 ILE A O 1
ATOM 1680 N N . THR A 1 201 ? -0.781 13.502 9.715 1.00 95.62 201 THR A N 1
ATOM 1681 C CA . THR A 1 201 ? 0.601 13.813 9.360 1.00 95.62 201 THR A CA 1
ATOM 1682 C C . THR A 1 201 ? 1.264 12.565 8.773 1.00 95.62 201 THR A C 1
ATOM 1684 O O . THR A 1 201 ? 1.304 11.513 9.415 1.00 95.62 201 THR A O 1
ATOM 1687 N N . ILE A 1 202 ? 1.803 12.679 7.559 1.00 95.50 202 ILE A N 1
ATOM 1688 C CA . ILE A 1 202 ? 2.489 11.595 6.845 1.00 95.50 202 ILE A CA 1
ATOM 1689 C C . ILE A 1 202 ? 3.993 11.712 7.085 1.00 95.50 202 ILE A C 1
ATOM 1691 O O . ILE A 1 202 ? 4.594 12.750 6.797 1.00 95.50 202 ILE A O 1
ATOM 1695 N N . PHE A 1 203 ? 4.607 10.639 7.575 1.00 94.94 203 PHE A N 1
ATOM 1696 C CA . PHE A 1 203 ? 6.048 10.528 7.777 1.00 94.94 203 PHE A CA 1
ATOM 1697 C C . PHE A 1 203 ? 6.669 9.528 6.806 1.00 94.94 203 PHE A C 1
ATOM 1699 O O . PHE A 1 203 ? 6.155 8.424 6.639 1.00 94.94 203 PHE A O 1
ATOM 1706 N N . GLU A 1 204 ? 7.810 9.893 6.227 1.00 92.81 204 GLU A N 1
ATOM 1707 C CA . GLU A 1 204 ? 8.674 9.005 5.454 1.00 92.81 204 GLU A CA 1
ATOM 1708 C C . GLU A 1 204 ? 9.851 8.543 6.288 1.00 92.81 204 GLU A C 1
ATOM 1710 O O . GLU A 1 204 ? 10.496 9.351 6.952 1.00 92.81 204 GLU A O 1
ATOM 1715 N N . LYS A 1 205 ? 10.224 7.280 6.134 1.00 92.56 205 LYS A N 1
ATOM 1716 C CA . LYS A 1 205 ? 11.537 6.774 6.505 1.00 92.56 205 LYS A CA 1
ATOM 1717 C C . LYS A 1 205 ? 12.187 6.151 5.275 1.00 92.56 205 LYS A C 1
ATOM 1719 O O . LYS A 1 205 ? 11.745 5.101 4.811 1.00 92.56 205 LYS A O 1
ATOM 1724 N N . ALA A 1 206 ? 13.232 6.798 4.772 1.00 87.62 206 ALA A N 1
ATOM 1725 C CA . ALA A 1 206 ? 14.007 6.360 3.614 1.00 87.62 206 ALA A CA 1
ATOM 1726 C C . ALA A 1 206 ? 15.388 5.815 4.042 1.00 87.62 206 ALA A C 1
ATOM 1728 O O . ALA A 1 206 ? 15.831 6.045 5.174 1.00 87.62 206 ALA A O 1
ATOM 1729 N N . PRO A 1 207 ? 16.102 5.073 3.175 1.00 85.06 207 PRO A N 1
ATOM 1730 C CA . PRO A 1 207 ? 17.441 4.574 3.483 1.00 85.06 207 PRO A CA 1
ATOM 1731 C C . PRO A 1 207 ? 18.399 5.695 3.895 1.00 85.06 207 PRO A C 1
ATOM 1733 O O . PRO A 1 207 ? 18.607 6.633 3.134 1.00 85.06 207 PRO A O 1
ATOM 1736 N N . LYS A 1 208 ? 19.040 5.553 5.063 1.00 84.38 208 LYS A N 1
ATOM 1737 C CA . LYS A 1 208 ? 20.018 6.517 5.613 1.00 84.38 208 LYS A CA 1
ATOM 1738 C C . LYS A 1 208 ? 19.448 7.911 5.930 1.00 84.38 208 LYS A C 1
ATOM 1740 O O . LYS A 1 208 ? 20.226 8.826 6.174 1.00 84.38 208 LYS A O 1
ATOM 1745 N N . ILE A 1 209 ? 18.124 8.069 5.949 1.00 84.50 209 ILE A N 1
ATOM 1746 C CA . ILE A 1 209 ? 17.449 9.319 6.309 1.00 84.50 209 ILE A CA 1
ATOM 1747 C C . ILE A 1 209 ? 16.591 9.049 7.548 1.00 84.50 209 ILE A C 1
ATOM 1749 O O . ILE A 1 209 ? 15.899 8.029 7.633 1.00 84.50 209 ILE A O 1
ATOM 1753 N N . GLU A 1 210 ? 16.661 9.941 8.535 1.00 88.44 210 GLU A N 1
ATOM 1754 C CA . GLU A 1 210 ? 15.757 9.893 9.684 1.00 88.44 210 GLU A CA 1
ATOM 1755 C C . GLU A 1 210 ? 14.304 10.098 9.250 1.00 88.44 210 GLU A C 1
ATOM 1757 O O . GLU A 1 210 ? 14.019 10.602 8.163 1.00 88.44 210 GLU A O 1
ATOM 1762 N N . ALA A 1 211 ? 13.363 9.675 10.093 1.00 92.06 211 ALA A N 1
ATOM 1763 C CA . ALA A 1 211 ? 11.957 9.842 9.767 1.00 92.06 211 ALA A CA 1
ATOM 1764 C C . ALA A 1 211 ? 11.631 11.335 9.611 1.00 92.06 211 ALA A C 1
ATOM 1766 O O . ALA A 1 211 ? 11.818 12.114 10.544 1.00 92.06 211 ALA A O 1
ATOM 1767 N N . ARG A 1 212 ? 11.135 11.729 8.439 1.00 90.81 212 ARG A N 1
ATOM 1768 C CA . ARG A 1 212 ? 10.805 13.120 8.116 1.00 90.81 212 ARG A CA 1
ATOM 1769 C C . ARG A 1 212 ? 9.329 13.263 7.808 1.00 90.81 212 ARG A C 1
ATOM 1771 O O . ARG A 1 212 ? 8.705 12.360 7.260 1.00 90.81 212 ARG A O 1
ATOM 1778 N N . LYS A 1 213 ? 8.772 14.418 8.140 1.00 92.81 213 LYS A N 1
ATOM 1779 C CA . LYS A 1 213 ? 7.402 14.778 7.785 1.00 92.81 213 LYS A CA 1
ATOM 1780 C C . LYS A 1 213 ? 7.336 15.137 6.300 1.00 92.81 213 LYS A C 1
ATOM 1782 O O . LYS A 1 213 ? 8.096 15.994 5.860 1.00 92.81 213 LYS A O 1
ATOM 1787 N N . ILE A 1 214 ? 6.439 14.490 5.561 1.00 91.12 214 ILE A N 1
ATOM 1788 C CA . ILE A 1 214 ? 6.169 14.800 4.153 1.00 91.12 214 ILE A CA 1
ATOM 1789 C C . ILE A 1 214 ? 5.005 15.780 4.054 1.00 91.12 214 ILE A C 1
ATOM 1791 O O . ILE A 1 214 ? 5.154 16.852 3.493 1.00 91.12 214 ILE A O 1
ATOM 1795 N N . ALA A 1 215 ? 3.843 15.432 4.603 1.00 93.56 215 ALA A N 1
ATOM 1796 C CA . ALA A 1 215 ? 2.618 16.199 4.393 1.00 93.56 215 ALA A CA 1
ATOM 1797 C C . ALA A 1 215 ? 1.727 16.198 5.636 1.00 93.56 215 ALA A C 1
ATOM 1799 O O . ALA A 1 215 ? 1.871 15.352 6.523 1.00 93.56 215 ALA A O 1
ATOM 1800 N N . ILE A 1 216 ? 0.798 17.151 5.682 1.00 94.69 216 ILE A N 1
ATOM 1801 C CA . ILE A 1 216 ? -0.326 17.176 6.621 1.00 94.69 216 ILE A CA 1
ATOM 1802 C C . ILE A 1 216 ? -1.594 17.153 5.784 1.00 94.69 216 ILE A C 1
ATOM 1804 O O . ILE A 1 216 ? -1.789 18.024 4.943 1.00 94.69 216 ILE A O 1
ATOM 1808 N N . VAL A 1 217 ? -2.454 16.177 6.035 1.00 94.81 217 VAL A N 1
ATOM 1809 C CA . VAL A 1 217 ? -3.739 16.037 5.354 1.00 94.81 217 VAL A CA 1
ATOM 1810 C C . VAL A 1 217 ? -4.844 16.400 6.334 1.00 94.81 217 VAL A C 1
ATOM 1812 O O . VAL A 1 217 ? -4.902 15.836 7.424 1.00 94.81 217 VAL A O 1
ATOM 1815 N N . GLY A 1 218 ? -5.703 17.353 5.979 1.00 92.56 218 GLY A N 1
ATOM 1816 C CA . GLY A 1 218 ? -6.902 17.673 6.755 1.00 92.56 218 GLY A CA 1
ATOM 1817 C C . GLY A 1 218 ? -8.050 16.739 6.392 1.00 92.56 218 GLY A C 1
ATOM 1818 O O . GLY A 1 218 ? -8.311 16.524 5.212 1.00 92.56 218 GLY A O 1
ATOM 1819 N N . LEU A 1 219 ? -8.735 16.188 7.394 1.00 90.56 219 LEU A N 1
ATOM 1820 C CA . LEU A 1 219 ? -9.963 15.421 7.199 1.00 90.56 219 LEU A CA 1
ATOM 1821 C C . LEU A 1 219 ? -11.189 16.328 7.369 1.00 90.56 219 LEU A C 1
ATOM 1823 O O . LEU A 1 219 ? -11.156 17.240 8.202 1.00 90.56 219 LEU A O 1
ATOM 1827 N N . PRO A 1 220 ? -12.278 16.081 6.618 1.00 85.50 220 PRO A N 1
ATOM 1828 C CA . PRO A 1 220 ? -13.512 16.839 6.775 1.00 85.50 220 PRO A CA 1
ATOM 1829 C C . PRO A 1 220 ? -14.093 16.625 8.177 1.00 85.50 220 PRO A C 1
ATOM 1831 O O . PRO A 1 220 ? -14.186 15.496 8.662 1.00 85.50 220 PRO A O 1
ATOM 1834 N N . LEU A 1 221 ? -14.473 17.723 8.828 1.00 82.38 221 LEU A N 1
ATOM 1835 C CA . LEU A 1 221 ? -15.139 17.708 10.129 1.00 82.38 221 LEU A CA 1
ATOM 1836 C C . LEU A 1 221 ? -16.607 17.267 9.980 1.00 82.38 221 LEU A C 1
ATOM 1838 O O . LEU A 1 221 ? -17.154 17.331 8.879 1.00 82.38 221 LEU A O 1
ATOM 1842 N N . PRO A 1 222 ? -17.259 16.807 11.062 1.00 71.12 222 PRO A N 1
ATOM 1843 C CA . PRO A 1 222 ? -18.685 16.514 11.020 1.00 71.12 222 PRO A CA 1
ATOM 1844 C C . PRO A 1 222 ? -19.496 17.783 10.758 1.00 71.12 222 PRO A C 1
ATOM 1846 O O . PRO A 1 222 ? -19.547 18.667 11.611 1.00 71.12 222 PRO A O 1
ATOM 1849 N N . ASP A 1 223 ? -20.190 17.819 9.625 1.00 68.19 223 ASP A N 1
ATOM 1850 C CA . ASP A 1 223 ? -21.253 18.786 9.368 1.00 68.19 223 ASP A CA 1
ATOM 1851 C C . ASP A 1 223 ? -22.597 18.148 9.739 1.00 68.19 223 ASP A C 1
ATOM 1853 O O . ASP A 1 223 ? -22.912 17.054 9.270 1.00 68.19 223 ASP A O 1
ATOM 1857 N N . GLU A 1 224 ? -23.434 18.834 10.529 1.00 58.66 224 GLU A N 1
ATOM 1858 C CA . GLU A 1 224 ? -24.759 18.313 10.931 1.00 58.66 224 GLU A CA 1
ATOM 1859 C C . GLU A 1 224 ? -25.679 18.002 9.734 1.00 58.66 224 GLU A C 1
ATOM 1861 O O . GLU A 1 224 ? -26.592 17.187 9.844 1.00 58.66 224 GLU A O 1
ATOM 1866 N N . ASN A 1 225 ? -25.400 18.605 8.575 1.00 54.56 225 ASN A N 1
ATOM 1867 C CA . ASN A 1 225 ? -26.168 18.433 7.343 1.00 54.56 225 ASN A CA 1
ATOM 1868 C C . ASN A 1 225 ? -25.636 17.316 6.431 1.00 54.56 225 ASN A C 1
ATOM 1870 O O . ASN A 1 225 ? -26.336 16.909 5.508 1.00 54.56 225 ASN A O 1
ATOM 1874 N N . ASN A 1 226 ? -24.423 16.813 6.680 1.00 53.34 226 ASN A N 1
ATOM 1875 C CA . ASN A 1 226 ? -23.810 15.740 5.903 1.00 53.34 226 ASN A CA 1
ATOM 1876 C C . ASN A 1 226 ? -23.586 14.537 6.816 1.00 53.34 226 ASN A C 1
ATOM 1878 O O . ASN A 1 226 ? -22.474 14.280 7.281 1.00 53.34 226 ASN A O 1
ATOM 1882 N N . ILE A 1 227 ? -24.658 13.776 7.052 1.00 53.62 227 ILE A N 1
ATOM 1883 C CA . ILE A 1 227 ? -24.533 12.424 7.599 1.00 53.62 227 ILE A CA 1
ATOM 1884 C C . ILE A 1 227 ? -23.642 11.664 6.619 1.00 53.62 227 ILE A C 1
ATOM 1886 O O . ILE A 1 227 ? -24.021 11.431 5.471 1.00 53.62 227 ILE A O 1
ATOM 1890 N N . THR A 1 228 ? -22.418 11.362 7.047 1.00 54.50 228 THR A N 1
ATOM 1891 C CA . THR A 1 228 ? -21.431 10.682 6.216 1.00 54.50 228 THR A CA 1
ATOM 1892 C C . THR A 1 228 ? -22.063 9.390 5.710 1.00 54.50 228 THR A C 1
ATOM 1894 O O . THR A 1 228 ? -22.513 8.580 6.518 1.00 54.50 228 THR A O 1
ATOM 1897 N N . ASN A 1 229 ? -22.147 9.225 4.386 1.00 52.72 229 ASN A N 1
ATOM 1898 C CA . ASN A 1 229 ? -22.745 8.044 3.770 1.00 52.72 229 ASN A CA 1
ATOM 1899 C C . ASN A 1 229 ? -22.167 6.779 4.426 1.00 52.72 229 ASN A C 1
ATOM 1901 O O . ASN A 1 229 ? -20.970 6.526 4.325 1.00 52.72 229 ASN A O 1
ATOM 1905 N N . GLU A 1 230 ? -23.020 5.971 5.065 1.00 55.72 230 GLU A N 1
ATOM 1906 C CA . GLU A 1 230 ? -22.643 4.744 5.799 1.00 55.72 230 GLU A CA 1
ATOM 1907 C C . GLU A 1 230 ? -22.000 3.665 4.912 1.00 55.72 230 GLU A C 1
ATOM 1909 O O . GLU A 1 230 ? -21.521 2.633 5.384 1.00 55.72 230 GLU A O 1
ATOM 1914 N N . ARG A 1 231 ? -21.975 3.897 3.598 1.00 56.91 231 ARG A N 1
ATOM 1915 C CA . ARG A 1 231 ? -21.229 3.083 2.651 1.00 56.91 231 ARG A CA 1
ATOM 1916 C C . ARG A 1 231 ? -19.751 3.341 2.936 1.00 56.91 231 ARG A C 1
ATOM 1918 O O . ARG A 1 231 ? -19.262 4.411 2.592 1.00 56.91 231 ARG A O 1
ATOM 1925 N N . ASN A 1 232 ? -19.070 2.379 3.566 1.00 64.31 232 ASN A N 1
ATOM 1926 C CA . ASN A 1 232 ? -17.633 2.344 3.903 1.00 64.31 232 ASN A CA 1
ATOM 1927 C C . ASN A 1 232 ? -16.703 2.447 2.665 1.00 64.31 232 ASN A C 1
ATOM 1929 O O . ASN A 1 232 ? -15.796 1.641 2.469 1.00 64.31 232 ASN A O 1
ATOM 1933 N N . ILE A 1 233 ? -16.954 3.414 1.789 1.00 75.19 233 ILE A N 1
ATOM 1934 C CA . ILE A 1 233 ? -16.228 3.707 0.564 1.00 75.19 233 ILE A CA 1
ATOM 1935 C C . ILE A 1 233 ? -15.090 4.644 0.954 1.00 75.19 233 ILE A C 1
ATOM 1937 O O . ILE A 1 233 ? -15.314 5.651 1.627 1.00 75.19 233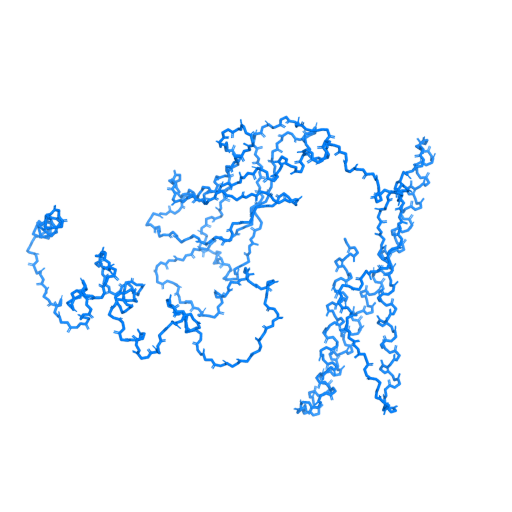 ILE A O 1
ATOM 1941 N N . LEU A 1 234 ? -13.867 4.291 0.567 1.00 85.00 234 LEU A N 1
ATOM 1942 C CA . LEU A 1 234 ? -12.703 5.147 0.761 1.00 85.00 234 LEU A CA 1
ATOM 1943 C C . LEU A 1 234 ? -12.786 6.327 -0.209 1.00 85.00 234 LEU A C 1
ATOM 1945 O O . LEU A 1 234 ? -12.965 6.128 -1.410 1.00 85.00 234 LEU A O 1
ATOM 1949 N N . VAL A 1 235 ? -12.649 7.542 0.312 1.00 85.50 235 VAL A N 1
ATOM 1950 C CA . VAL A 1 235 ? -12.652 8.776 -0.475 1.00 85.50 235 VAL A CA 1
ATOM 1951 C C . VAL A 1 235 ? -11.201 9.225 -0.672 1.00 85.50 235 VAL A C 1
ATOM 1953 O O . VAL A 1 235 ? -10.448 9.242 0.308 1.00 85.50 235 VAL A O 1
ATOM 1956 N N . PRO A 1 236 ? -10.776 9.564 -1.903 1.00 90.62 236 PRO A N 1
ATOM 1957 C CA . PRO A 1 236 ? -9.459 10.140 -2.132 1.00 90.62 236 PRO A CA 1
ATOM 1958 C C . PRO A 1 236 ? -9.417 11.577 -1.597 1.00 90.62 236 PRO A C 1
ATOM 1960 O O . PRO A 1 236 ? -10.257 12.406 -1.943 1.00 90.62 236 PRO A O 1
ATOM 1963 N N . ILE A 1 237 ? -8.432 11.871 -0.752 1.00 90.94 237 ILE A N 1
ATOM 1964 C CA . ILE A 1 237 ? -8.125 13.220 -0.273 1.00 90.94 237 ILE A CA 1
ATOM 1965 C C . ILE A 1 237 ? -6.761 13.608 -0.831 1.00 90.94 237 ILE A C 1
ATOM 1967 O O . ILE A 1 237 ? -5.733 13.060 -0.425 1.00 90.94 237 ILE A O 1
ATOM 1971 N N . GLU A 1 238 ? -6.757 14.537 -1.780 1.00 92.75 238 GLU A N 1
ATOM 1972 C CA . GLU A 1 238 ? -5.534 15.059 -2.383 1.00 92.75 238 GLU A CA 1
A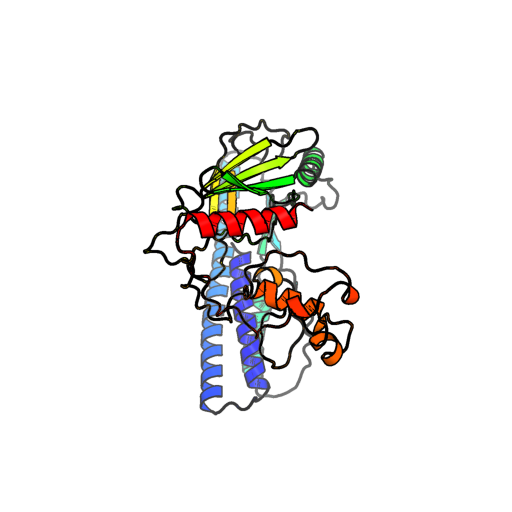TOM 1973 C C . GLU A 1 238 ? -4.726 15.869 -1.366 1.00 92.75 238 GLU A C 1
ATOM 1975 O O . GLU A 1 238 ? -5.265 16.640 -0.568 1.00 92.75 238 GLU A O 1
ATOM 1980 N N . PHE A 1 239 ? -3.407 15.718 -1.413 1.00 92.56 239 PHE A N 1
ATOM 1981 C CA . PHE A 1 239 ? -2.488 16.545 -0.649 1.00 92.56 239 PHE A CA 1
ATOM 1982 C C . PHE A 1 239 ? -1.252 16.892 -1.471 1.00 92.56 239 PHE A C 1
ATOM 1984 O O . PHE A 1 239 ? -0.795 16.135 -2.331 1.00 92.56 239 PHE A O 1
ATOM 1991 N N . ALA A 1 240 ? -0.670 18.040 -1.147 1.00 88.06 240 ALA A N 1
ATOM 1992 C CA . ALA A 1 240 ? 0.625 18.465 -1.641 1.00 88.06 240 ALA A CA 1
ATOM 1993 C C . ALA A 1 240 ? 1.514 18.849 -0.459 1.00 88.06 240 ALA A C 1
ATOM 1995 O O . ALA A 1 240 ? 1.043 19.257 0.602 1.00 88.06 240 ALA A O 1
ATOM 1996 N N . SER A 1 241 ? 2.810 18.670 -0.647 1.00 86.19 241 SER A N 1
ATOM 1997 C CA . SER A 1 241 ? 3.844 18.929 0.339 1.00 86.19 241 SER A CA 1
ATOM 1998 C C . SER A 1 241 ? 4.713 20.090 -0.119 1.00 86.19 241 SER A C 1
ATOM 2000 O O . SER A 1 241 ? 5.185 20.099 -1.255 1.00 86.19 241 SER A O 1
ATOM 2002 N N . ASP A 1 242 ? 5.036 20.990 0.806 1.00 80.38 242 ASP A N 1
ATOM 2003 C CA . ASP A 1 242 ? 6.010 22.064 0.578 1.00 80.38 242 ASP A CA 1
ATOM 2004 C C . ASP A 1 242 ? 7.465 21.561 0.614 1.00 80.38 242 ASP A C 1
ATOM 2006 O O . ASP A 1 242 ? 8.396 22.300 0.293 1.00 80.38 242 ASP A O 1
ATOM 2010 N N . LEU A 1 243 ? 7.687 20.299 1.007 1.00 79.31 243 LEU A N 1
ATOM 2011 C CA . LEU A 1 243 ? 9.008 19.678 0.993 1.00 79.31 243 LEU A CA 1
ATOM 2012 C C . LEU A 1 243 ? 9.547 19.603 -0.441 1.00 79.31 243 LEU A C 1
ATOM 2014 O O . LEU A 1 243 ? 9.013 18.877 -1.280 1.00 79.31 243 LEU A O 1
ATOM 2018 N N . ILE A 1 244 ? 10.644 20.319 -0.674 1.00 75.75 244 ILE A N 1
ATOM 2019 C CA . ILE A 1 244 ? 11.420 20.293 -1.914 1.00 75.75 244 ILE A CA 1
ATOM 2020 C C . ILE A 1 244 ? 12.373 19.098 -1.853 1.00 75.75 244 ILE A C 1
ATOM 2022 O O . ILE A 1 244 ? 13.266 19.043 -1.005 1.00 75.75 244 ILE A O 1
ATOM 2026 N N . ILE A 1 245 ? 12.190 18.140 -2.758 1.00 70.81 245 ILE A N 1
ATOM 2027 C CA . ILE A 1 245 ? 13.078 16.991 -2.929 1.00 70.81 245 ILE A CA 1
ATOM 2028 C C . ILE A 1 245 ? 13.829 17.142 -4.241 1.00 70.81 245 ILE A C 1
ATOM 2030 O O . ILE A 1 245 ? 13.243 17.141 -5.323 1.00 70.81 245 ILE A O 1
ATOM 2034 N N . ASN A 1 246 ? 15.151 17.229 -4.132 1.00 65.50 246 ASN A N 1
ATOM 2035 C CA . ASN A 1 246 ? 16.018 17.151 -5.295 1.00 65.50 246 ASN A CA 1
ATOM 2036 C C . ASN A 1 246 ? 15.939 15.743 -5.882 1.00 65.50 246 ASN A C 1
ATOM 2038 O O . ASN A 1 246 ? 16.010 14.755 -5.146 1.00 65.50 246 ASN A O 1
ATOM 2042 N N . GLY A 1 247 ? 15.823 15.661 -7.205 1.00 63.91 247 GLY A N 1
ATOM 2043 C CA . GLY A 1 247 ? 15.852 14.387 -7.900 1.00 63.91 247 GLY A CA 1
ATOM 2044 C C . GLY A 1 247 ? 17.091 13.578 -7.539 1.00 63.91 247 GLY A C 1
ATOM 2045 O O . GLY A 1 247 ? 18.210 14.074 -7.635 1.00 63.91 247 GLY A O 1
ATOM 2046 N N . MET A 1 248 ? 16.880 12.339 -7.095 1.00 62.62 248 MET A N 1
ATOM 2047 C CA . MET A 1 248 ? 17.967 11.417 -6.757 1.00 62.62 248 MET A CA 1
ATOM 2048 C C . MET A 1 248 ? 18.444 10.622 -7.974 1.00 62.62 248 MET A C 1
ATOM 2050 O O . MET A 1 248 ? 19.590 10.184 -7.997 1.00 62.62 248 MET A O 1
ATOM 2054 N N . TYR A 1 249 ? 17.578 10.438 -8.972 1.00 61.75 249 TYR A N 1
ATOM 2055 C CA . TYR A 1 249 ? 17.835 9.610 -10.144 1.00 61.75 249 TYR A CA 1
ATOM 2056 C C . TYR A 1 249 ? 17.419 10.347 -11.423 1.00 61.75 249 TYR A C 1
ATOM 2058 O O . TYR A 1 249 ? 16.502 11.162 -11.412 1.00 61.75 249 TYR A O 1
ATOM 2066 N N . ASN A 1 250 ? 18.045 10.025 -12.555 1.00 57.47 250 ASN A N 1
ATOM 2067 C CA . ASN A 1 250 ? 17.660 10.564 -13.869 1.00 57.47 250 ASN A CA 1
ATOM 2068 C C . ASN A 1 250 ? 16.424 9.863 -14.472 1.00 57.47 250 ASN A C 1
ATOM 2070 O O . ASN A 1 250 ? 16.113 10.033 -15.650 1.00 57.47 250 ASN A O 1
ATOM 2074 N N . SER A 1 251 ? 15.728 9.052 -13.678 1.00 54.09 251 SER A N 1
ATOM 2075 C CA . SER A 1 251 ? 14.554 8.283 -14.076 1.00 54.09 251 SER A CA 1
ATOM 2076 C C . SER A 1 251 ? 13.263 9.101 -13.995 1.00 54.09 251 SER A C 1
ATOM 2078 O O . SER A 1 251 ? 13.149 10.117 -13.298 1.00 54.09 251 SER A O 1
ATOM 2080 N N . LEU A 1 252 ? 12.261 8.644 -14.750 1.00 53.94 252 LEU A N 1
ATOM 2081 C CA . LEU A 1 252 ? 10.931 9.245 -14.789 1.00 53.94 252 LEU A CA 1
ATOM 2082 C C . LEU A 1 252 ? 10.339 9.317 -13.371 1.00 53.94 252 LEU A C 1
ATOM 2084 O O . LEU A 1 252 ? 10.330 8.334 -12.635 1.00 53.94 252 LEU A O 1
ATOM 2088 N N . GLY A 1 253 ? 9.848 10.499 -12.992 1.00 54.03 253 GLY A N 1
ATOM 2089 C CA . GLY A 1 253 ? 9.222 10.743 -11.686 1.00 54.03 253 GLY A CA 1
ATOM 2090 C C . GLY A 1 253 ? 10.159 11.268 -10.593 1.00 54.03 253 GLY A C 1
ATOM 2091 O O . GLY A 1 253 ? 9.677 11.675 -9.543 1.00 54.03 253 GLY A O 1
ATOM 2092 N N . SER A 1 254 ? 11.470 11.364 -10.831 1.00 57.69 254 SER A N 1
ATOM 2093 C CA . SER A 1 254 ? 12.430 11.884 -9.845 1.00 57.69 254 SER A CA 1
ATOM 2094 C C . SER A 1 254 ? 12.521 13.428 -9.814 1.00 57.69 254 SER A C 1
ATOM 2096 O O . SER A 1 254 ? 13.592 13.988 -9.626 1.00 57.69 254 SER A O 1
ATOM 2098 N N . GLY A 1 255 ? 11.414 14.156 -9.994 1.00 54.72 255 GLY A N 1
ATOM 2099 C CA . GLY A 1 255 ? 11.320 15.559 -9.549 1.00 54.72 255 GLY A CA 1
ATOM 2100 C C . GLY A 1 255 ? 12.018 16.663 -10.366 1.00 54.72 255 GLY A C 1
ATOM 2101 O O . GLY A 1 255 ? 11.971 17.812 -9.939 1.00 54.72 255 GLY A O 1
ATOM 2102 N N . ASN A 1 256 ? 12.585 16.400 -11.553 1.00 53.97 256 ASN A N 1
ATOM 2103 C CA . ASN A 1 256 ? 13.307 17.435 -12.330 1.00 53.97 256 ASN A CA 1
ATOM 2104 C C . ASN A 1 256 ? 12.473 18.684 -12.715 1.00 53.97 256 ASN A C 1
ATOM 2106 O O . ASN A 1 256 ? 13.052 19.716 -13.050 1.00 53.97 256 ASN A O 1
ATOM 2110 N N . HIS A 1 257 ? 11.134 18.626 -12.667 1.00 55.19 257 HIS A N 1
ATOM 2111 C CA . HIS A 1 257 ? 10.255 19.753 -13.040 1.00 55.19 257 HIS A CA 1
ATOM 2112 C C . HIS A 1 257 ? 9.250 20.186 -11.964 1.00 55.19 257 HIS A C 1
ATOM 2114 O O . HIS A 1 257 ? 8.678 21.269 -12.067 1.00 55.19 257 HIS A O 1
ATOM 2120 N N . ARG A 1 258 ? 9.020 19.365 -10.937 1.00 61.72 258 ARG A N 1
ATOM 2121 C CA . ARG A 1 258 ? 8.172 19.690 -9.784 1.00 61.72 258 ARG A CA 1
ATOM 2122 C C . ARG A 1 258 ? 8.825 19.076 -8.551 1.00 61.72 258 ARG A C 1
ATOM 2124 O O . ARG A 1 258 ? 8.724 17.864 -8.380 1.00 61.72 258 ARG A O 1
ATOM 2131 N N . PRO A 1 259 ? 9.525 19.871 -7.731 1.00 63.62 259 PRO A N 1
ATOM 2132 C CA . PRO A 1 259 ? 10.279 19.330 -6.609 1.00 63.62 259 PRO A CA 1
ATOM 2133 C C . PRO A 1 259 ? 9.396 18.991 -5.399 1.00 63.62 259 PRO A C 1
ATOM 2135 O O . PRO A 1 259 ? 9.908 18.495 -4.401 1.00 63.62 259 PRO A O 1
ATOM 2138 N N . CYS A 1 260 ? 8.093 19.274 -5.452 1.00 71.81 260 CYS A N 1
ATOM 2139 C CA . CYS A 1 260 ? 7.152 18.993 -4.376 1.00 71.81 260 CYS A CA 1
ATOM 2140 C C . CYS A 1 260 ? 6.553 17.584 -4.487 1.00 71.81 260 CYS A C 1
ATOM 2142 O O . CYS A 1 260 ? 6.222 17.114 -5.577 1.00 71.81 260 CYS A O 1
ATOM 2144 N N . ILE A 1 261 ? 6.372 16.922 -3.340 1.00 81.50 261 ILE A N 1
ATOM 2145 C CA . ILE A 1 261 ? 5.597 15.677 -3.266 1.00 81.50 261 ILE A CA 1
ATOM 2146 C C . ILE A 1 261 ? 4.106 16.018 -3.342 1.00 81.50 261 ILE A C 1
ATOM 2148 O O . ILE A 1 261 ? 3.630 16.894 -2.625 1.00 81.50 261 ILE A O 1
ATOM 2152 N N . ALA A 1 262 ? 3.360 15.280 -4.156 1.00 87.31 262 ALA A N 1
ATOM 2153 C CA . ALA A 1 262 ? 1.903 15.268 -4.140 1.00 87.31 262 ALA A CA 1
ATOM 2154 C C . ALA A 1 262 ? 1.405 13.821 -4.110 1.00 87.31 262 ALA A C 1
ATOM 2156 O O . ALA A 1 262 ? 2.112 12.911 -4.550 1.00 87.31 262 ALA A O 1
ATOM 2157 N N . GLY A 1 263 ? 0.206 13.608 -3.580 1.00 90.25 263 GLY A N 1
ATOM 2158 C CA . GLY A 1 263 ? -0.395 12.285 -3.502 1.00 90.25 263 GLY A CA 1
ATOM 2159 C C . GLY A 1 263 ? -1.850 12.327 -3.063 1.00 90.25 263 GLY A C 1
ATOM 2160 O O . GLY A 1 263 ? -2.425 13.390 -2.836 1.00 90.25 263 GLY A O 1
ATOM 2161 N N . GLU A 1 264 ? -2.431 11.142 -2.933 1.00 93.81 264 GLU A N 1
ATOM 2162 C CA . GLU A 1 264 ? -3.813 10.948 -2.509 1.00 93.81 264 GLU A CA 1
ATOM 2163 C C . GLU A 1 264 ? -3.847 10.048 -1.275 1.00 93.81 264 GLU A C 1
ATOM 2165 O O . GLU A 1 264 ? -3.231 8.979 -1.242 1.00 93.81 264 GLU A O 1
ATOM 2170 N N . LEU A 1 265 ? -4.576 10.477 -0.247 1.00 93.88 265 LEU A N 1
ATOM 2171 C CA . LEU A 1 265 ? -4.888 9.667 0.920 1.00 93.88 265 LEU A CA 1
ATOM 2172 C C . LEU A 1 265 ? -6.304 9.109 0.780 1.00 93.88 265 LEU A C 1
ATOM 2174 O O . LEU A 1 265 ? -7.281 9.845 0.866 1.00 93.88 265 LEU A O 1
ATOM 2178 N N . TYR A 1 266 ? -6.414 7.795 0.625 1.00 92.12 266 TYR A N 1
ATOM 2179 C CA . TYR A 1 266 ? -7.697 7.101 0.564 1.00 92.12 266 TYR A CA 1
ATOM 2180 C C . TYR A 1 266 ? -8.177 6.781 1.980 1.00 92.12 266 TYR A C 1
ATOM 2182 O O . TYR A 1 266 ? -7.634 5.891 2.638 1.00 92.12 266 TYR A O 1
ATOM 2190 N N . CYS A 1 267 ? -9.188 7.499 2.470 1.00 89.88 267 CYS A N 1
ATOM 2191 C CA . CYS A 1 267 ? -9.754 7.248 3.795 1.00 89.88 267 CYS A CA 1
ATOM 2192 C C . CYS A 1 267 ? -11.244 7.598 3.871 1.00 89.88 267 CYS A C 1
ATOM 2194 O O . CYS A 1 267 ? -11.802 8.237 2.984 1.00 89.88 267 CYS A O 1
ATOM 2196 N N . ASN A 1 268 ? -11.903 7.139 4.931 1.00 86.19 268 ASN A N 1
ATOM 2197 C CA . ASN A 1 268 ? -13.279 7.496 5.248 1.00 86.19 268 ASN A CA 1
ATOM 2198 C C . ASN A 1 268 ? -13.328 7.925 6.720 1.00 86.19 268 ASN A C 1
ATOM 2200 O O . ASN A 1 268 ? -12.824 7.209 7.588 1.00 86.19 268 ASN A O 1
ATOM 2204 N N . ALA A 1 269 ? -13.886 9.105 6.981 1.00 82.94 269 ALA A N 1
ATOM 2205 C CA . ALA A 1 269 ? -14.041 9.666 8.314 1.00 82.94 269 ALA A CA 1
ATOM 2206 C C . ALA A 1 269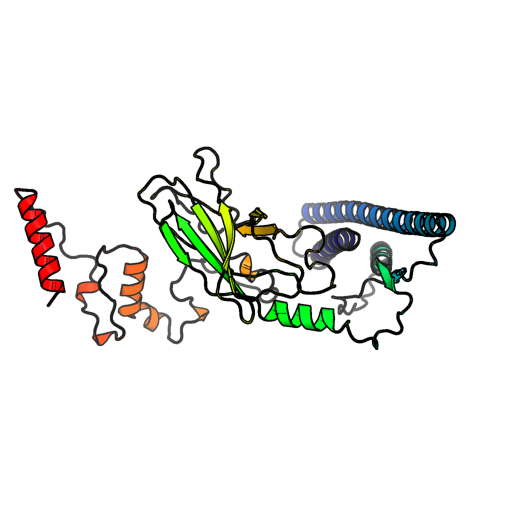 ? -15.533 9.828 8.618 1.00 82.94 269 ALA A C 1
ATOM 2208 O O . ALA A 1 269 ? -16.197 10.687 8.044 1.00 82.94 269 ALA A O 1
ATOM 2209 N N . THR A 1 270 ? -16.046 8.997 9.525 1.00 79.69 270 THR A N 1
ATOM 2210 C CA . THR A 1 270 ? -17.452 9.004 9.951 1.00 79.69 270 THR A CA 1
ATOM 2211 C C . THR A 1 270 ? -17.584 9.470 11.391 1.00 79.69 270 THR A C 1
ATOM 2213 O O . THR A 1 270 ? -16.757 9.120 12.237 1.00 79.69 270 THR A O 1
ATOM 2216 N N . TRP A 1 271 ? -18.678 10.159 11.698 1.00 77.81 271 TRP A N 1
ATOM 2217 C CA . TRP A 1 271 ? -18.930 10.732 13.018 1.00 77.81 271 TRP A CA 1
ATOM 2218 C C . TRP A 1 271 ? -20.318 10.334 13.505 1.00 77.81 271 TRP A C 1
ATOM 2220 O O . TRP A 1 271 ? -21.267 10.299 12.727 1.00 77.81 271 TRP A O 1
ATOM 2230 N N . ALA A 1 272 ? -20.455 10.057 14.799 1.00 72.25 272 ALA A N 1
ATOM 2231 C CA . ALA A 1 272 ? -21.754 9.790 15.400 1.00 72.25 272 ALA A CA 1
ATOM 2232 C C . ALA A 1 272 ? -21.806 10.301 16.839 1.00 72.25 272 ALA A C 1
ATOM 2234 O O . ALA A 1 272 ? -20.854 10.142 17.607 1.00 72.25 272 ALA A O 1
ATOM 2235 N N . LYS A 1 273 ? -22.946 10.880 17.225 1.00 68.31 273 LYS A N 1
ATOM 2236 C CA . LYS A 1 273 ? -23.218 11.233 18.620 1.00 68.31 273 LYS A CA 1
ATOM 2237 C C . LYS A 1 273 ? -23.422 9.949 19.427 1.00 68.31 273 LYS A C 1
ATOM 2239 O O . LYS A 1 273 ? -24.093 9.025 18.961 1.00 68.31 273 LYS A O 1
ATOM 2244 N N . GLN A 1 274 ? -22.867 9.886 20.638 1.00 53.81 274 GLN A N 1
ATOM 2245 C CA . GLN A 1 274 ? -23.130 8.784 21.569 1.00 53.81 274 GLN A CA 1
ATOM 2246 C C . GLN A 1 274 ? -24.659 8.642 21.728 1.00 53.81 274 GLN A C 1
ATOM 2248 O O . GLN A 1 274 ? -25.322 9.610 22.102 1.00 53.81 274 GLN A O 1
ATOM 2253 N N . ASN A 1 275 ? -25.188 7.460 21.375 1.00 47.91 275 ASN A N 1
ATOM 2254 C CA . ASN A 1 275 ? -26.608 7.053 21.282 1.00 47.91 275 ASN A CA 1
ATOM 2255 C C . ASN A 1 275 ? -27.319 7.192 19.914 1.00 47.91 275 ASN A C 1
ATOM 2257 O O . ASN A 1 275 ? -28.473 6.786 19.821 1.00 47.91 275 ASN A O 1
ATOM 2261 N N . ALA A 1 276 ? -26.667 7.680 18.850 1.00 48.22 276 ALA A N 1
ATOM 2262 C CA . ALA A 1 276 ? -27.261 7.753 17.500 1.00 48.22 276 ALA A CA 1
ATOM 2263 C C . ALA A 1 276 ? -26.878 6.584 16.565 1.00 48.22 276 ALA A C 1
ATOM 2265 O O . ALA A 1 276 ? -27.440 6.449 15.484 1.00 48.22 276 ALA A O 1
ATOM 2266 N N . LEU A 1 277 ? -25.957 5.705 16.975 1.00 41.91 277 LEU A N 1
ATOM 2267 C CA . LEU A 1 277 ? -25.635 4.479 16.236 1.00 41.91 277 LEU A CA 1
ATOM 2268 C C . LEU A 1 277 ? -26.655 3.379 16.562 1.00 41.91 277 LEU A C 1
ATOM 2270 O O . LEU A 1 277 ? -26.349 2.421 17.269 1.00 41.91 277 LEU A O 1
ATOM 2274 N N . ILE A 1 278 ? -27.869 3.502 16.024 1.00 35.50 278 ILE A N 1
ATOM 2275 C CA . ILE A 1 278 ? -28.705 2.328 15.751 1.00 35.50 278 ILE A CA 1
ATOM 2276 C C . ILE A 1 278 ? -28.143 1.746 14.455 1.00 35.50 278 ILE A C 1
ATOM 2278 O O . ILE A 1 278 ? -28.589 2.070 13.362 1.00 35.50 278 ILE A O 1
ATOM 2282 N N . THR A 1 279 ? -27.069 0.964 14.559 1.00 40.00 279 THR A N 1
ATOM 2283 C CA . THR A 1 279 ? -26.485 0.337 13.374 1.00 40.00 279 THR A CA 1
ATOM 2284 C C . THR A 1 279 ? -27.483 -0.668 12.823 1.00 40.00 279 THR A C 1
ATOM 2286 O O . THR A 1 279 ? -27.789 -1.654 13.501 1.00 40.00 279 THR A O 1
ATOM 2289 N N . ASN A 1 280 ? -27.923 -0.473 11.580 1.00 33.16 280 ASN A N 1
ATOM 2290 C CA . ASN A 1 280 ? -28.311 -1.591 10.732 1.00 33.16 280 ASN A CA 1
ATOM 2291 C C . ASN A 1 280 ? -27.127 -2.565 10.734 1.00 33.16 280 ASN A C 1
ATOM 2293 O O . ASN A 1 280 ? -26.074 -2.299 10.153 1.00 33.16 280 ASN A O 1
ATOM 2297 N N . LYS A 1 281 ? -27.272 -3.662 11.481 1.00 39.62 281 LYS A N 1
ATOM 2298 C CA . LYS A 1 281 ? -26.202 -4.602 11.848 1.00 39.62 281 LYS A CA 1
ATOM 2299 C C . LYS A 1 281 ? -25.579 -5.362 10.659 1.00 39.62 281 LYS A C 1
ATOM 2301 O O . LYS A 1 281 ? -24.709 -6.188 10.877 1.00 39.62 281 LYS A O 1
ATOM 2306 N N . PHE A 1 282 ? -25.951 -5.047 9.416 1.00 40.34 282 PHE A N 1
ATOM 2307 C CA . PHE A 1 282 ? -25.628 -5.830 8.219 1.00 40.34 282 PHE A CA 1
ATOM 2308 C C . PHE A 1 282 ? -24.643 -5.183 7.224 1.00 40.34 282 PHE A C 1
ATOM 2310 O O . PHE A 1 282 ? -24.381 -5.770 6.183 1.00 40.34 282 PHE A O 1
ATOM 2317 N N . GLN A 1 283 ? -24.067 -4.003 7.492 1.00 42.09 283 GLN A N 1
ATOM 2318 C CA . GLN A 1 283 ? -23.214 -3.301 6.498 1.00 42.09 283 GLN A CA 1
ATOM 2319 C C . GLN A 1 283 ? -21.761 -3.033 6.928 1.00 42.09 283 GLN A C 1
ATOM 2321 O O . GLN A 1 283 ? -21.017 -2.339 6.236 1.00 42.09 283 GLN A O 1
ATOM 2326 N N . ARG A 1 284 ? -21.312 -3.622 8.044 1.00 38.66 284 ARG A N 1
ATOM 2327 C CA . ARG A 1 284 ? -19.921 -3.518 8.529 1.00 38.66 284 ARG A CA 1
ATOM 2328 C C . ARG A 1 284 ? -19.033 -4.711 8.145 1.00 38.66 284 ARG A C 1
ATOM 2330 O O . ARG A 1 284 ? -18.012 -4.929 8.791 1.00 38.66 284 ARG A O 1
ATOM 2337 N N . GLN A 1 285 ? -19.378 -5.460 7.096 1.00 37.81 285 GLN A N 1
ATOM 2338 C CA . GLN A 1 285 ? -18.446 -6.427 6.516 1.00 37.81 285 GLN A CA 1
ATOM 2339 C C . GLN A 1 285 ? -17.378 -5.690 5.695 1.00 37.81 285 GLN A C 1
ATOM 2341 O O . GLN A 1 285 ? -17.649 -4.846 4.841 1.00 37.81 285 GLN A O 1
ATOM 2346 N N . SER A 1 286 ? -16.133 -5.992 6.033 1.00 36.03 286 SER A N 1
ATOM 2347 C CA . SER A 1 286 ? -14.898 -5.480 5.464 1.00 36.03 286 SER A CA 1
ATOM 2348 C C . SER A 1 286 ? -14.833 -5.641 3.941 1.00 36.03 286 SER A C 1
ATOM 2350 O O . SER A 1 286 ? -14.587 -6.732 3.431 1.00 36.03 286 SER A O 1
ATOM 2352 N N . ILE A 1 287 ? -14.899 -4.528 3.209 1.00 36.34 287 ILE A N 1
ATOM 2353 C CA . ILE A 1 287 ? -14.561 -4.476 1.770 1.00 36.34 287 ILE A CA 1
ATOM 2354 C C . ILE A 1 287 ? -13.054 -4.746 1.535 1.00 36.34 287 ILE A C 1
ATOM 2356 O O . ILE A 1 287 ? -12.597 -4.937 0.415 1.00 36.34 287 ILE A O 1
ATOM 2360 N N . ILE A 1 288 ? -12.263 -4.873 2.602 1.00 39.19 288 ILE A N 1
ATOM 2361 C CA . ILE A 1 288 ? -10.823 -5.147 2.542 1.00 39.19 288 ILE A CA 1
ATOM 2362 C C . ILE A 1 288 ? -10.499 -6.637 2.270 1.00 39.19 288 ILE A C 1
ATOM 2364 O O . ILE A 1 288 ? -9.380 -6.950 1.877 1.00 39.19 288 ILE A O 1
ATOM 2368 N N . THR A 1 289 ? -11.479 -7.548 2.346 1.00 39.16 289 THR A N 1
ATOM 2369 C CA . THR A 1 289 ? -11.281 -8.991 2.061 1.00 39.16 289 THR A CA 1
ATOM 2370 C C . THR A 1 289 ? -11.994 -9.475 0.787 1.00 39.16 289 THR A C 1
ATOM 2372 O O . THR A 1 289 ? -11.799 -10.610 0.357 1.00 39.16 289 THR A O 1
ATOM 2375 N N . GLN A 1 290 ? -12.763 -8.614 0.108 1.00 39.50 290 GLN A N 1
ATOM 2376 C CA . GLN A 1 290 ? -13.559 -8.997 -1.073 1.00 39.50 290 GLN A CA 1
ATOM 2377 C C . GLN A 1 290 ? -12.749 -9.243 -2.360 1.00 39.50 290 GLN A C 1
ATOM 2379 O O . GLN A 1 290 ? -13.307 -9.718 -3.344 1.00 39.50 290 GLN A O 1
ATOM 2384 N N . GLN A 1 291 ? -11.434 -8.999 -2.367 1.00 38.75 291 GLN A N 1
ATOM 2385 C CA . GLN A 1 291 ? -10.567 -9.407 -3.484 1.00 38.75 291 GLN A CA 1
ATOM 2386 C C . GLN A 1 291 ? -9.924 -10.796 -3.296 1.00 38.75 291 GLN A C 1
ATOM 2388 O O . GLN A 1 291 ? -9.208 -11.243 -4.187 1.00 38.75 291 GLN A O 1
ATOM 2393 N N . GLN A 1 292 ? -10.181 -11.506 -2.186 1.00 41.44 292 GLN A N 1
ATOM 2394 C CA . GLN A 1 292 ? -9.530 -12.797 -1.894 1.00 41.44 292 GLN A CA 1
ATOM 2395 C C . GLN A 1 292 ? -10.474 -13.989 -1.650 1.00 41.44 292 GLN A C 1
ATOM 2397 O O . GLN A 1 292 ? -9.982 -15.091 -1.433 1.00 41.44 292 GLN A O 1
ATOM 2402 N N . GLN A 1 293 ? -11.800 -13.837 -1.721 1.00 36.69 293 GLN A N 1
ATOM 2403 C CA . GLN A 1 293 ? -12.732 -14.928 -1.390 1.00 36.69 293 GLN A CA 1
ATOM 2404 C C . GLN A 1 293 ? -13.837 -15.099 -2.444 1.00 36.69 293 GLN A C 1
ATOM 2406 O O . GLN A 1 293 ? -14.982 -14.711 -2.251 1.00 36.69 293 GLN A O 1
ATOM 2411 N N . TYR A 1 294 ? -13.476 -15.718 -3.571 1.00 31.61 294 TYR A N 1
ATOM 2412 C CA . TYR A 1 294 ? -14.405 -16.424 -4.461 1.00 31.61 294 TYR A CA 1
ATOM 2413 C C . TYR A 1 294 ? -14.152 -17.927 -4.319 1.00 31.61 294 TYR A C 1
ATOM 2415 O O . TYR A 1 294 ? -13.538 -18.528 -5.193 1.00 31.61 294 TYR A O 1
ATOM 2423 N N . SER A 1 295 ? -14.566 -18.524 -3.199 1.00 31.09 295 SER A N 1
ATOM 2424 C CA . SER A 1 295 ? -14.682 -19.984 -3.051 1.00 31.09 295 SER A CA 1
ATOM 2425 C C . SER A 1 295 ? -15.152 -20.347 -1.644 1.00 31.09 295 SER A C 1
ATOM 2427 O O . SER A 1 295 ? -14.312 -20.589 -0.786 1.00 31.09 295 SER A O 1
ATOM 2429 N N . SER A 1 296 ? -16.466 -20.376 -1.422 1.00 36.03 296 SER A N 1
ATOM 2430 C CA . SER A 1 296 ? -17.167 -21.387 -0.609 1.00 36.03 296 SER A CA 1
ATOM 2431 C C . SER A 1 296 ? -18.568 -20.882 -0.292 1.00 36.03 296 SER A C 1
ATOM 2433 O O . SER A 1 296 ? -18.751 -19.851 0.350 1.00 36.03 296 SER A O 1
ATOM 2435 N N . THR A 1 297 ? -19.530 -21.611 -0.830 1.00 30.75 297 THR A N 1
ATOM 2436 C CA . THR A 1 297 ? -20.963 -21.469 -0.656 1.00 30.75 297 THR A CA 1
ATOM 2437 C C . THR A 1 297 ? -21.419 -22.016 0.702 1.00 30.75 297 THR A C 1
ATOM 2439 O O . THR A 1 297 ? -20.730 -22.825 1.319 1.00 30.75 297 THR A O 1
ATOM 2442 N N . ASP A 1 298 ? -22.635 -21.602 1.060 1.00 33.69 298 ASP A N 1
ATOM 2443 C CA . ASP A 1 298 ? -23.633 -22.337 1.844 1.00 33.69 298 ASP A CA 1
ATOM 2444 C C . ASP A 1 298 ? -23.718 -22.131 3.373 1.00 33.69 298 ASP A C 1
ATOM 2446 O O . ASP A 1 298 ? -22.849 -22.513 4.150 1.00 33.69 298 ASP A O 1
ATOM 2450 N N . ASN A 1 299 ? -24.922 -21.663 3.738 1.00 38.09 299 ASN A N 1
ATOM 2451 C CA . ASN A 1 299 ? -25.728 -21.971 4.926 1.00 38.09 299 ASN A CA 1
ATOM 2452 C C . ASN A 1 299 ? -25.680 -21.019 6.136 1.00 38.09 299 ASN A C 1
ATOM 2454 O O . ASN A 1 299 ? -24.822 -21.103 7.006 1.00 38.09 299 ASN A O 1
ATOM 2458 N N . ASP A 1 300 ? -26.717 -20.173 6.194 1.00 32.56 300 ASP A N 1
ATOM 2459 C CA . ASP A 1 300 ? -27.608 -19.955 7.344 1.00 32.56 300 ASP A CA 1
ATOM 2460 C C . ASP A 1 300 ? -27.034 -20.177 8.756 1.00 32.56 300 ASP A C 1
ATOM 2462 O O . ASP A 1 300 ? -27.097 -21.278 9.296 1.00 32.56 300 ASP A O 1
ATOM 2466 N N . ALA A 1 301 ? -26.630 -19.088 9.418 1.00 39.28 301 ALA A N 1
ATOM 2467 C CA . ALA A 1 301 ? -26.928 -18.834 10.833 1.00 39.28 301 ALA A CA 1
ATOM 2468 C C . ALA A 1 301 ? -26.497 -17.409 11.227 1.00 39.28 301 ALA A C 1
ATOM 2470 O O . ALA A 1 301 ? -25.323 -17.075 11.184 1.00 39.28 301 ALA A O 1
ATOM 2471 N N . SER A 1 302 ? -27.473 -16.587 11.625 1.00 42.88 302 SER A N 1
ATOM 2472 C CA . SER A 1 302 ? -27.365 -15.316 12.368 1.00 42.88 302 SER A CA 1
ATOM 2473 C C . SER A 1 302 ? -25.948 -14.768 12.640 1.00 42.88 302 SER A C 1
ATOM 2475 O O . SER A 1 302 ? -25.315 -15.108 13.642 1.00 42.88 302 SER A O 1
ATOM 2477 N N . ASP A 1 303 ? -25.518 -13.842 11.789 1.00 43.72 303 ASP A N 1
ATOM 2478 C CA . ASP A 1 303 ? -24.202 -13.195 11.793 1.00 43.72 303 ASP A CA 1
ATOM 2479 C C . ASP A 1 303 ? -24.100 -12.119 12.910 1.00 43.72 303 ASP A C 1
ATOM 2481 O O . ASP A 1 303 ? -24.173 -10.910 12.675 1.00 43.72 303 ASP A O 1
ATOM 2485 N N . ASN A 1 304 ? -24.023 -12.552 14.175 1.00 56.16 304 ASN A N 1
ATOM 2486 C CA . ASN A 1 304 ? -23.658 -11.696 15.311 1.00 56.16 304 ASN A CA 1
ATOM 2487 C C . ASN A 1 304 ? -22.124 -11.646 15.445 1.00 56.16 304 ASN A C 1
ATOM 2489 O O . ASN A 1 304 ? -21.452 -12.658 15.292 1.00 56.16 304 ASN A O 1
ATOM 2493 N N . PHE A 1 305 ? -21.561 -10.473 15.766 1.00 57.34 305 PHE A N 1
ATOM 2494 C CA . PHE A 1 305 ? -20.136 -10.345 16.095 1.00 57.34 305 PHE A CA 1
ATOM 2495 C C . PHE A 1 305 ? -19.813 -11.170 17.347 1.00 57.34 305 PHE A C 1
ATOM 2497 O O . PHE A 1 305 ? -20.106 -10.744 18.467 1.00 57.34 305 PHE A O 1
ATOM 2504 N N . ASP A 1 306 ? -19.182 -12.320 17.148 1.00 66.69 306 ASP A N 1
ATOM 2505 C CA . ASP A 1 306 ? -18.602 -13.117 18.217 1.00 66.69 306 ASP A CA 1
ATOM 2506 C C . ASP A 1 306 ? -17.176 -12.624 18.497 1.00 66.69 306 ASP A C 1
ATOM 2508 O O . ASP A 1 306 ? -16.354 -12.497 17.588 1.00 66.69 306 ASP A O 1
ATOM 2512 N N . LEU A 1 307 ? -16.855 -12.361 19.773 1.00 70.06 307 LEU A N 1
ATOM 2513 C CA . LEU A 1 307 ? -15.503 -11.957 20.199 1.00 70.06 307 LEU A CA 1
ATOM 2514 C C . LEU A 1 307 ? -14.437 -12.984 19.754 1.00 70.06 307 LEU A C 1
ATOM 2516 O O . LEU A 1 307 ? -13.273 -12.634 19.566 1.00 70.06 307 LEU A O 1
ATOM 2520 N N . ILE A 1 308 ? -14.857 -14.247 19.618 1.00 75.31 308 ILE A N 1
ATOM 2521 C CA . ILE A 1 308 ? -14.106 -15.376 19.069 1.00 75.31 308 ILE A CA 1
ATOM 2522 C C . ILE A 1 308 ? -15.090 -16.166 18.180 1.00 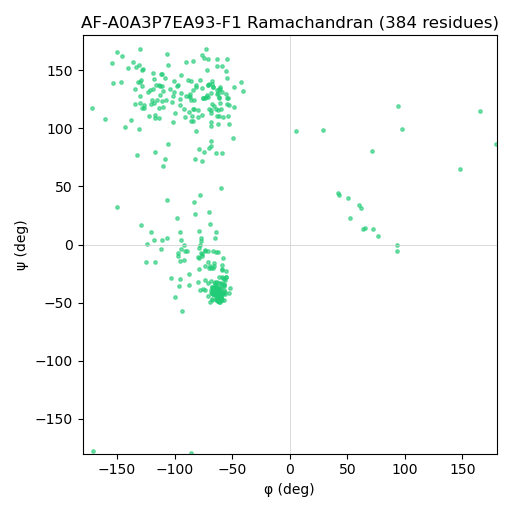75.31 308 ILE A C 1
ATOM 2524 O O . ILE A 1 308 ? -15.995 -16.816 18.722 1.00 75.31 308 ILE A O 1
ATOM 2528 N N . PRO A 1 309 ? -14.952 -16.093 16.842 1.00 77.38 309 PRO A N 1
ATOM 2529 C CA . PRO A 1 309 ? -15.813 -16.811 15.901 1.00 77.38 309 PRO A CA 1
ATOM 2530 C C . PRO A 1 309 ? -15.840 -18.320 16.161 1.00 77.38 309 PRO A C 1
ATOM 2532 O O . PRO A 1 309 ? -14.845 -18.887 16.622 1.00 77.38 309 PRO A O 1
ATOM 2535 N N . LYS A 1 310 ? -16.967 -18.976 15.864 1.00 76.44 310 LYS A N 1
ATOM 2536 C CA . LYS A 1 310 ? -17.153 -20.421 16.096 1.00 76.44 310 LYS A CA 1
ATOM 2537 C C . LYS A 1 310 ? -16.096 -21.266 15.388 1.00 76.44 310 LYS A C 1
ATOM 2539 O O . LYS A 1 310 ? -15.634 -22.261 15.934 1.00 76.44 310 LYS A O 1
ATOM 2544 N N . GLU A 1 311 ? -15.646 -20.815 14.224 1.00 75.19 311 GLU A N 1
ATOM 2545 C CA . GLU A 1 311 ? -14.689 -21.493 13.350 1.00 75.19 311 GLU A CA 1
ATOM 2546 C C . GLU A 1 311 ? -13.264 -21.538 13.926 1.00 75.19 311 GLU A C 1
ATOM 2548 O O . GLU A 1 311 ? -12.456 -22.359 13.498 1.00 75.19 311 GLU A O 1
ATOM 2553 N N . VAL A 1 312 ? -12.935 -20.661 14.885 1.00 78.62 312 VAL A N 1
ATOM 2554 C CA . VAL A 1 312 ? -11.611 -20.602 15.537 1.00 78.62 312 VAL A CA 1
ATOM 2555 C C . VAL A 1 312 ? -11.618 -21.134 16.972 1.00 78.62 312 VAL A C 1
ATOM 2557 O O . VAL A 1 312 ? -10.597 -21.062 17.661 1.00 78.62 312 VAL A O 1
ATOM 2560 N N . ARG A 1 313 ? -12.743 -21.685 17.444 1.00 79.12 313 ARG A N 1
ATOM 2561 C CA . ARG A 1 313 ? -12.829 -22.317 18.767 1.00 79.12 313 ARG A CA 1
ATOM 2562 C C . ARG A 1 313 ? -12.080 -23.651 18.743 1.00 79.12 313 ARG A C 1
ATOM 2564 O O . ARG A 1 313 ? -12.318 -24.500 17.893 1.00 79.12 313 ARG A O 1
ATOM 2571 N N . LEU A 1 314 ? -11.153 -23.826 19.686 1.00 80.94 314 LEU A N 1
ATOM 2572 C CA . LEU A 1 314 ? -10.365 -25.059 19.856 1.00 80.94 314 LEU A CA 1
ATOM 2573 C C . LEU A 1 314 ? -10.976 -26.021 20.894 1.00 80.94 314 LEU A C 1
ATOM 2575 O O . LEU A 1 314 ? -10.370 -27.038 21.219 1.00 80.94 314 LEU A O 1
ATOM 2579 N N . CYS A 1 315 ? -12.143 -25.678 21.435 1.00 80.62 315 CYS A N 1
ATOM 2580 C CA . CYS A 1 315 ? -12.907 -26.436 22.422 1.00 80.62 315 CYS A CA 1
ATOM 2581 C C . CYS A 1 315 ? -14.366 -26.567 21.961 1.00 80.62 315 CYS A C 1
ATOM 2583 O O . CYS A 1 315 ? -14.780 -25.908 21.005 1.00 80.62 315 CYS A O 1
ATOM 2585 N N . SER A 1 316 ? -15.137 -27.432 22.621 1.00 82.25 316 SER A N 1
ATOM 2586 C CA . SER A 1 316 ? -16.573 -27.556 22.342 1.00 82.25 316 SER A CA 1
ATOM 2587 C C . SER A 1 316 ? -17.320 -26.253 22.657 1.00 82.25 316 SER A C 1
ATOM 2589 O O . SER A 1 316 ? -16.899 -25.482 23.520 1.00 82.25 316 SER A O 1
ATOM 2591 N N . ASP A 1 317 ? -18.457 -26.015 21.994 1.00 79.62 317 ASP A N 1
ATOM 2592 C CA . ASP A 1 317 ? -19.288 -24.832 22.266 1.00 79.62 317 ASP A CA 1
ATOM 2593 C C . ASP A 1 317 ? -19.729 -24.762 23.740 1.00 79.62 317 ASP A C 1
ATOM 2595 O O . ASP A 1 317 ? -19.763 -23.686 24.329 1.00 79.62 317 ASP A O 1
ATOM 2599 N N . GLU A 1 318 ? -19.975 -25.915 24.370 1.00 81.56 318 GLU A N 1
ATOM 2600 C CA . GLU A 1 318 ? -20.329 -26.001 25.788 1.00 81.56 318 GLU A CA 1
ATOM 2601 C C . GLU A 1 318 ? -19.160 -25.615 26.711 1.00 81.56 318 GLU A C 1
ATOM 2603 O O . GLU A 1 318 ? -19.352 -24.896 27.692 1.00 81.56 318 GLU A O 1
ATOM 2608 N N . GLU A 1 319 ? -17.931 -26.044 26.407 1.00 82.56 319 GLU A N 1
ATOM 2609 C CA . GLU A 1 319 ? -16.735 -25.624 27.153 1.00 82.56 319 GLU A CA 1
ATOM 2610 C C . GLU A 1 319 ? -16.456 -24.130 26.970 1.00 82.56 319 GLU A C 1
ATOM 2612 O O . GLU A 1 319 ? -16.108 -23.440 27.930 1.00 82.56 319 GLU A O 1
ATOM 2617 N N . PHE A 1 320 ? -16.633 -23.629 25.748 1.00 83.31 320 PHE A N 1
ATOM 2618 C CA . PHE A 1 320 ? -16.426 -22.231 25.399 1.00 83.31 320 PHE A CA 1
ATOM 2619 C C . PHE A 1 320 ? -17.404 -21.304 26.138 1.00 83.31 320 PHE A C 1
ATOM 2621 O O . PHE A 1 320 ? -16.987 -20.340 26.783 1.00 83.31 320 PHE A O 1
ATOM 2628 N N . ASP A 1 321 ? -18.698 -21.635 26.131 1.00 79.94 321 ASP A N 1
ATOM 2629 C CA . ASP A 1 321 ? -19.742 -20.856 26.806 1.00 79.94 321 ASP A CA 1
ATOM 2630 C C . ASP A 1 321 ? -19.637 -20.925 28.341 1.00 79.94 321 ASP A C 1
ATOM 2632 O O . ASP A 1 321 ? -20.164 -20.070 29.065 1.00 79.94 321 ASP A O 1
ATOM 2636 N N . ASN A 1 322 ? -18.928 -21.924 28.869 1.00 81.81 322 ASN A N 1
ATOM 2637 C CA . ASN A 1 322 ? -18.641 -22.061 30.292 1.00 81.81 322 ASN A CA 1
ATOM 2638 C C . ASN A 1 322 ? -17.347 -21.363 30.737 1.00 81.81 322 ASN A C 1
ATOM 2640 O O . ASN A 1 322 ? -17.112 -21.257 31.945 1.00 81.81 322 ASN A O 1
ATOM 2644 N N . ASP A 1 323 ? -16.551 -20.808 29.818 1.00 82.81 323 ASP A N 1
ATOM 2645 C CA . ASP A 1 323 ? -15.320 -20.103 30.164 1.00 82.81 323 ASP A CA 1
ATOM 2646 C C . ASP A 1 323 ? -15.612 -18.783 30.913 1.00 82.81 323 ASP A C 1
ATOM 2648 O O . ASP A 1 323 ? -16.153 -17.798 30.396 1.00 82.81 323 ASP A O 1
ATOM 2652 N N . ILE A 1 324 ? -15.217 -18.771 32.186 1.00 82.00 324 ILE A N 1
ATOM 2653 C CA . ILE A 1 324 ? -15.343 -17.661 33.136 1.00 82.00 324 ILE A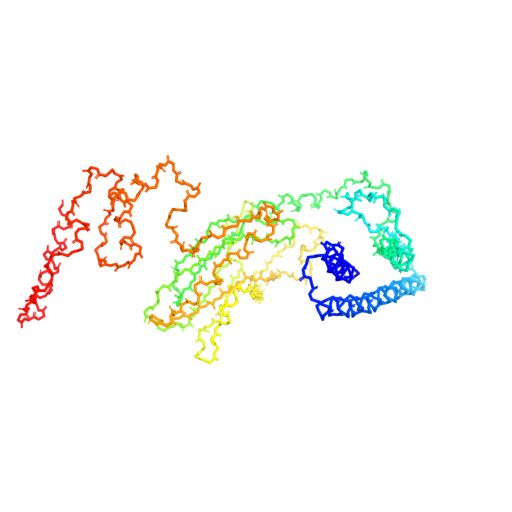 CA 1
ATOM 2654 C C . ILE A 1 324 ? -14.649 -16.396 32.604 1.00 82.00 324 ILE A C 1
ATOM 2656 O O . ILE A 1 324 ? -15.165 -15.281 32.738 1.00 82.00 324 ILE A O 1
ATOM 2660 N N . ARG A 1 325 ? -13.489 -16.555 31.962 1.00 82.56 325 ARG A N 1
ATOM 2661 C CA . ARG A 1 325 ? -12.708 -15.450 31.406 1.00 82.56 325 ARG A CA 1
ATOM 2662 C C . ARG A 1 325 ? -13.345 -14.896 30.148 1.00 82.56 325 ARG A C 1
ATOM 2664 O O . ARG A 1 325 ? -13.369 -13.676 29.976 1.00 82.56 325 ARG A O 1
ATOM 2671 N N . PHE A 1 326 ? -13.893 -15.765 29.303 1.00 81.31 326 PHE A N 1
ATOM 2672 C CA . PHE A 1 326 ? -14.647 -15.336 28.132 1.00 81.31 326 PHE A CA 1
ATOM 2673 C C . PHE A 1 326 ? -15.866 -14.500 28.540 1.00 81.31 326 PHE A C 1
ATOM 2675 O O . PHE A 1 326 ? -16.024 -13.381 28.052 1.00 81.31 326 PHE A O 1
ATOM 2682 N N . LYS A 1 327 ? -16.640 -14.953 29.537 1.00 80.94 327 LYS A N 1
ATOM 2683 C CA . LYS A 1 327 ? -17.754 -14.176 30.116 1.00 80.94 327 LYS A CA 1
ATOM 2684 C C . LYS A 1 327 ? -17.309 -12.810 30.640 1.00 80.94 327 LYS A C 1
ATOM 2686 O O . LYS A 1 327 ? -17.979 -11.808 30.392 1.00 80.94 327 LYS A O 1
ATOM 2691 N N . ALA A 1 328 ? -16.170 -12.738 31.330 1.00 79.25 328 ALA A N 1
ATOM 2692 C CA . ALA A 1 328 ? -15.618 -11.470 31.811 1.00 79.25 328 ALA A CA 1
ATOM 2693 C C . ALA A 1 328 ? -15.201 -10.530 30.660 1.00 79.25 328 ALA A C 1
ATOM 2695 O O . ALA A 1 328 ? -15.466 -9.326 30.710 1.00 79.25 328 ALA A O 1
ATOM 2696 N N . LEU A 1 329 ? -14.576 -11.065 29.604 1.00 80.12 329 LEU A N 1
ATOM 2697 C CA . LEU A 1 329 ? -14.195 -10.308 28.406 1.00 80.12 329 LEU A CA 1
ATOM 2698 C C . LEU A 1 329 ? -15.420 -9.807 27.638 1.00 80.12 329 LEU A C 1
ATOM 2700 O O . LEU A 1 329 ? -15.438 -8.651 27.214 1.00 80.12 329 LEU A O 1
ATOM 2704 N N . GLN A 1 330 ? -16.452 -10.640 27.515 1.00 78.88 330 GLN A N 1
ATOM 2705 C CA . GLN A 1 330 ? -17.716 -10.272 26.893 1.00 78.88 330 GLN A CA 1
ATOM 2706 C C . GLN A 1 330 ? -18.411 -9.150 27.677 1.00 78.88 330 GLN A C 1
ATOM 2708 O O . GLN A 1 330 ? -18.757 -8.126 27.092 1.00 78.88 330 GLN A O 1
ATOM 2713 N N . MET A 1 331 ? -18.511 -9.260 29.007 1.00 74.19 331 MET A N 1
ATOM 2714 C CA . MET A 1 331 ? -19.061 -8.189 29.853 1.00 74.19 331 MET A CA 1
ATOM 2715 C C . MET A 1 331 ? -18.275 -6.876 29.741 1.00 74.19 331 MET A C 1
ATOM 2717 O O . MET A 1 331 ? -18.871 -5.794 29.744 1.00 74.19 331 MET A O 1
ATOM 2721 N N . ARG A 1 332 ? -16.943 -6.959 29.612 1.00 75.50 332 ARG A N 1
ATOM 2722 C CA . ARG A 1 332 ? -16.074 -5.796 29.382 1.00 75.50 332 ARG A CA 1
ATOM 2723 C C . ARG A 1 332 ? -16.317 -5.168 28.009 1.00 75.50 332 ARG A C 1
ATOM 2725 O O . ARG A 1 332 ? -16.346 -3.942 27.912 1.00 75.50 332 ARG A O 1
ATOM 2732 N N . ASN A 1 333 ? -16.486 -5.983 26.969 1.00 74.38 333 ASN A N 1
ATOM 2733 C CA . ASN A 1 333 ? -16.802 -5.516 25.619 1.00 74.38 333 ASN A CA 1
ATOM 2734 C C . ASN A 1 333 ? -18.174 -4.818 25.571 1.00 74.38 333 ASN A C 1
ATOM 2736 O O . ASN A 1 333 ? -18.312 -3.757 24.970 1.00 74.38 333 ASN A O 1
ATOM 2740 N N . GLU A 1 334 ? -19.166 -5.358 26.283 1.00 71.88 334 GLU A N 1
ATOM 2741 C CA . GLU A 1 334 ? -20.534 -4.826 26.365 1.00 71.88 334 GLU A CA 1
ATOM 2742 C C . GLU A 1 334 ? -20.686 -3.598 27.293 1.00 71.88 334 GLU A C 1
ATOM 2744 O O . GLU A 1 334 ? -21.797 -3.104 27.483 1.00 71.88 334 GLU A O 1
ATOM 2749 N N . GLN A 1 335 ? -19.594 -3.089 27.884 1.00 66.69 335 GLN A N 1
ATOM 2750 C CA . GLN A 1 335 ? -19.559 -1.945 28.816 1.00 66.69 335 GLN A CA 1
ATOM 2751 C C . GLN A 1 335 ? -20.533 -2.036 30.009 1.00 66.69 335 GLN A C 1
ATOM 2753 O O . GLN A 1 335 ? -20.870 -1.019 30.619 1.00 66.69 335 GLN A O 1
ATOM 2758 N N . ARG A 1 336 ? -20.969 -3.244 30.397 1.00 58.09 336 ARG A N 1
ATOM 2759 C CA . ARG A 1 336 ? -21.955 -3.418 31.480 1.00 58.09 336 ARG A CA 1
ATOM 2760 C C . ARG A 1 336 ? -21.404 -3.108 32.874 1.00 58.09 336 ARG A C 1
ATOM 2762 O O . ARG A 1 336 ? -22.184 -2.887 33.796 1.00 58.09 336 ARG A O 1
ATOM 2769 N N . THR A 1 337 ? -20.086 -3.015 33.041 1.00 51.03 337 THR A N 1
ATOM 2770 C CA . THR A 1 337 ? -19.455 -2.620 34.305 1.00 51.03 337 THR A CA 1
ATOM 2771 C C . THR A 1 337 ? -18.349 -1.589 34.058 1.00 51.03 337 THR A C 1
ATOM 2773 O O . THR A 1 337 ? -17.375 -1.827 33.350 1.00 51.03 337 THR A O 1
ATOM 2776 N N . GLY A 1 338 ? -18.474 -0.404 34.665 1.00 51.03 338 GLY A N 1
ATOM 2777 C CA . GLY A 1 338 ? -17.496 0.694 34.574 1.00 51.03 338 GLY A CA 1
ATOM 2778 C C . GLY A 1 338 ? -16.155 0.434 35.283 1.00 51.03 338 GLY A C 1
ATOM 2779 O O . GLY A 1 338 ? -15.417 1.377 35.569 1.00 51.03 338 GLY A O 1
ATOM 2780 N N . ALA A 1 339 ? -15.833 -0.822 35.598 1.00 45.69 339 ALA A N 1
ATOM 2781 C CA . ALA A 1 339 ? -14.665 -1.208 36.375 1.00 45.69 339 ALA A CA 1
ATOM 2782 C C . ALA A 1 339 ? -13.546 -1.723 35.454 1.00 45.69 339 ALA A C 1
ATOM 2784 O O . ALA A 1 339 ? -13.579 -2.841 34.953 1.00 45.69 339 ALA A O 1
ATOM 2785 N N . LYS A 1 340 ? -12.515 -0.891 35.271 1.00 57.34 340 LYS A N 1
ATOM 2786 C CA . LYS A 1 340 ? -11.298 -1.126 34.469 1.00 57.34 340 LYS A CA 1
ATOM 2787 C C . LYS A 1 340 ? -10.339 -2.174 35.068 1.00 57.34 340 LYS A C 1
ATOM 2789 O O . LYS A 1 340 ? -9.128 -2.054 34.879 1.00 57.34 340 LYS A O 1
ATOM 2794 N N . LYS A 1 341 ? -10.825 -3.153 35.836 1.00 65.81 341 LYS A N 1
ATOM 2795 C CA . LYS A 1 341 ? -9.929 -4.148 36.438 1.00 65.81 341 LYS A CA 1
ATOM 2796 C C . LYS A 1 341 ? -9.300 -5.004 35.320 1.00 65.81 341 LYS A C 1
ATOM 2798 O O . LYS A 1 341 ? -10.002 -5.367 34.369 1.00 65.81 341 LYS A O 1
ATOM 2803 N N . PRO A 1 342 ? -7.982 -5.273 35.363 1.00 71.00 342 PRO A N 1
ATOM 2804 C CA . PRO A 1 342 ? -7.363 -6.212 34.436 1.00 71.00 342 PRO A CA 1
ATOM 2805 C C . PRO A 1 342 ? -8.017 -7.582 34.629 1.00 71.00 342 PRO A C 1
ATOM 2807 O O . PRO A 1 342 ? -8.223 -8.005 35.762 1.00 71.00 342 PRO A O 1
ATOM 2810 N N . ILE A 1 343 ? -8.380 -8.242 33.528 1.00 76.94 343 ILE A N 1
ATOM 2811 C CA . ILE A 1 343 ? -8.895 -9.612 33.566 1.00 76.94 343 ILE A CA 1
ATOM 2812 C C . ILE A 1 343 ? -7.662 -10.524 33.595 1.00 76.94 343 ILE A C 1
ATOM 2814 O O . ILE A 1 343 ? -6.880 -10.461 32.639 1.00 76.94 343 ILE A O 1
ATOM 2818 N N . PRO A 1 344 ? -7.458 -11.310 34.667 1.00 77.88 344 PRO A N 1
ATOM 2819 C CA . PRO A 1 344 ? -6.332 -12.230 34.790 1.00 77.88 344 PRO A CA 1
ATOM 2820 C C . PRO A 1 344 ? -6.222 -13.214 33.620 1.00 77.88 344 PRO A C 1
ATOM 2822 O O . PRO A 1 344 ? -7.181 -13.433 32.872 1.00 77.88 344 PRO A O 1
ATOM 2825 N N . LEU A 1 345 ? -5.031 -13.789 33.431 1.00 75.25 345 LEU A N 1
ATOM 2826 C CA . LEU A 1 345 ? -4.783 -14.719 32.326 1.00 75.25 345 LEU A CA 1
ATOM 2827 C C . LEU A 1 345 ? -5.411 -16.090 32.609 1.00 75.25 345 LEU A C 1
ATOM 2829 O O . LEU A 1 345 ? -5.940 -16.721 31.693 1.00 75.25 345 LEU A O 1
ATOM 2833 N N . LEU A 1 346 ? -5.350 -16.540 33.861 1.00 75.75 346 LEU A N 1
ATOM 2834 C CA . LEU A 1 346 ? -5.817 -17.856 34.280 1.00 75.75 346 LEU A CA 1
ATOM 2835 C C . LEU A 1 346 ? -7.225 -17.763 34.872 1.00 75.75 346 LEU A C 1
ATOM 2837 O O . LEU A 1 346 ? -7.495 -16.907 35.710 1.00 75.75 346 LEU A O 1
ATOM 2841 N N . ASN A 1 347 ? -8.108 -18.695 34.504 1.00 76.06 347 ASN A N 1
ATOM 2842 C CA . ASN A 1 347 ? -9.476 -18.753 35.041 1.00 76.06 347 ASN A CA 1
ATOM 2843 C C . ASN A 1 347 ? -9.498 -18.892 36.572 1.00 76.06 347 ASN A C 1
ATOM 2845 O O . ASN A 1 347 ? -10.410 -18.388 37.218 1.00 76.06 347 ASN A O 1
ATOM 2849 N N . SER A 1 348 ? -8.470 -19.518 37.156 1.00 76.12 348 SER A N 1
ATOM 2850 C CA . SER A 1 348 ? -8.290 -19.670 38.606 1.00 76.12 348 SER A CA 1
ATOM 2851 C C . SER A 1 348 ? -8.025 -18.359 39.351 1.00 76.12 348 SER A C 1
ATOM 2853 O O . SER A 1 348 ? -8.191 -18.309 40.563 1.00 76.12 348 SER A O 1
ATOM 2855 N N . GLU A 1 349 ? -7.587 -17.313 38.650 1.00 76.06 349 GLU A N 1
ATOM 2856 C CA . GLU A 1 349 ? -7.297 -15.993 39.226 1.00 76.06 349 GLU A CA 1
ATOM 2857 C C . GLU A 1 349 ? -8.523 -15.063 39.182 1.00 76.06 349 GLU A C 1
ATOM 2859 O O . GLU A 1 349 ? -8.478 -13.945 39.695 1.00 76.06 349 GLU A O 1
ATOM 2864 N N . ILE A 1 350 ? -9.623 -15.495 38.553 1.00 72.62 350 ILE A N 1
ATOM 2865 C CA . ILE A 1 350 ? -10.830 -14.690 38.375 1.00 72.62 350 ILE A CA 1
ATOM 2866 C C . ILE A 1 350 ? -11.783 -14.936 39.546 1.00 72.62 350 ILE A C 1
ATOM 2868 O O . ILE A 1 350 ? -12.398 -15.994 39.661 1.00 72.62 350 ILE A O 1
ATOM 2872 N N . GLU A 1 351 ? -11.933 -13.933 40.409 1.00 69.38 351 GLU A N 1
ATOM 2873 C CA . GLU A 1 351 ? -12.919 -13.954 41.492 1.00 69.38 351 GLU A CA 1
ATOM 2874 C C . GLU A 1 351 ? -14.349 -14.010 40.922 1.00 69.38 351 GLU A C 1
ATOM 2876 O O . GLU A 1 351 ? -14.726 -13.186 40.084 1.00 69.38 351 GLU A O 1
ATOM 2881 N N . TYR A 1 352 ? -15.171 -14.949 41.408 1.00 60.53 352 TYR A N 1
ATOM 2882 C CA . TYR A 1 352 ? -16.574 -15.127 40.987 1.00 60.53 352 TYR A CA 1
ATOM 2883 C C . TYR A 1 352 ? -17.422 -13.846 41.140 1.00 60.53 352 TYR A C 1
ATOM 2885 O O . TYR A 1 352 ? -18.338 -13.605 40.348 1.00 60.53 352 TYR A O 1
ATOM 2893 N N . ASP A 1 353 ? -17.064 -12.980 42.091 1.00 59.41 353 ASP A N 1
ATOM 2894 C CA . ASP A 1 353 ? -17.721 -11.691 42.345 1.00 59.41 353 ASP A CA 1
ATOM 2895 C C . ASP A 1 353 ? -17.554 -10.676 41.195 1.00 59.41 353 ASP A C 1
ATOM 2897 O O . ASP A 1 353 ? -18.308 -9.707 41.105 1.00 59.41 353 ASP A O 1
ATOM 2901 N N . MET A 1 354 ? -16.610 -10.894 40.269 1.00 56.03 354 MET A N 1
ATOM 2902 C CA . MET A 1 354 ? -16.449 -10.063 39.064 1.00 56.03 354 MET A CA 1
ATOM 2903 C C . MET A 1 354 ? -17.548 -10.311 38.017 1.00 56.03 354 MET A C 1
ATOM 2905 O O . MET A 1 354 ? -17.733 -9.495 37.115 1.00 56.03 354 MET A O 1
ATOM 2909 N N . ILE A 1 355 ? -18.248 -11.447 38.109 1.00 55.28 355 ILE A N 1
ATOM 2910 C CA . ILE A 1 355 ? -19.084 -12.013 37.035 1.00 55.28 355 ILE A CA 1
ATOM 2911 C C . ILE A 1 355 ? -20.565 -12.066 37.443 1.00 55.28 355 ILE A C 1
ATOM 2913 O O . ILE A 1 355 ? -21.449 -12.157 36.589 1.00 55.28 355 ILE A O 1
ATOM 2917 N N . SER A 1 356 ? -20.880 -11.909 38.732 1.00 50.84 356 SER A N 1
ATOM 2918 C CA . SER A 1 356 ? -22.255 -11.818 39.222 1.00 50.84 356 SER A CA 1
ATOM 2919 C C . SER A 1 356 ? -22.892 -10.459 38.903 1.00 50.84 356 SER A C 1
ATOM 2921 O O . SER A 1 356 ? -23.030 -9.579 39.755 1.00 50.84 356 SER A O 1
ATOM 2923 N N . SER A 1 357 ? -23.353 -10.298 37.664 1.00 41.66 357 SER A N 1
ATOM 2924 C CA . SER A 1 357 ? -24.389 -9.323 37.323 1.00 41.66 357 SER A CA 1
ATOM 2925 C C . SER A 1 357 ? -25.698 -9.782 37.968 1.00 41.66 357 SER A C 1
ATOM 2927 O O . SER A 1 357 ? -26.398 -10.588 37.369 1.00 41.66 357 SER A O 1
ATOM 2929 N N . ASN A 1 358 ? -25.953 -9.368 39.218 1.00 32.34 358 ASN A N 1
ATOM 2930 C CA . ASN A 1 358 ? -27.261 -9.272 39.907 1.00 32.34 358 ASN A CA 1
ATOM 2931 C C . ASN A 1 358 ? -27.136 -9.522 41.422 1.00 32.34 358 ASN A C 1
ATOM 2933 O O . ASN A 1 358 ? -27.706 -10.475 41.945 1.00 32.34 358 ASN A O 1
ATOM 2937 N N . ARG A 1 359 ? -26.430 -8.653 42.158 1.00 31.16 359 ARG A N 1
ATOM 2938 C CA . ARG A 1 359 ? -26.674 -8.432 43.598 1.00 31.16 359 ARG A CA 1
ATOM 2939 C C . ARG A 1 359 ? -26.074 -7.087 44.041 1.00 31.16 359 ARG A C 1
ATOM 2941 O O . ARG A 1 359 ? -24.872 -6.942 44.177 1.00 31.16 359 ARG A O 1
ATOM 2948 N N . VAL A 1 360 ? -26.967 -6.128 44.306 1.00 31.66 360 VAL A N 1
ATOM 2949 C CA . VAL A 1 360 ? -26.779 -4.978 45.215 1.00 31.66 360 VAL A CA 1
ATOM 2950 C C . VAL A 1 360 ? -25.822 -3.854 44.762 1.00 31.66 360 VAL A C 1
ATOM 2952 O O . VAL A 1 360 ? -24.728 -3.709 45.284 1.00 31.66 360 VAL A O 1
ATOM 2955 N N . MET A 1 361 ? -26.288 -2.944 43.895 1.00 32.66 361 MET A N 1
ATOM 2956 C CA . MET A 1 361 ? -25.790 -1.546 43.871 1.00 32.66 361 MET A CA 1
ATOM 2957 C C . MET A 1 361 ? -26.915 -0.491 43.903 1.00 32.66 361 MET A C 1
ATOM 2959 O O . MET A 1 361 ? -26.675 0.694 43.699 1.00 32.66 361 MET A O 1
ATOM 2963 N N . ASN A 1 362 ? -28.130 -0.896 44.292 1.00 31.62 362 ASN A N 1
ATOM 2964 C CA . ASN A 1 362 ? -29.189 0.018 44.746 1.00 31.62 362 ASN A CA 1
ATOM 2965 C C . ASN A 1 362 ? -29.027 0.418 46.226 1.00 31.62 362 ASN A C 1
ATOM 2967 O O . ASN A 1 362 ? -30.002 0.768 46.886 1.00 31.62 362 ASN A O 1
ATOM 2971 N N . GLN A 1 363 ? -27.807 0.404 46.771 1.00 38.38 363 GLN A N 1
ATOM 2972 C CA . GLN A 1 363 ? -27.532 1.239 47.934 1.00 38.38 363 GLN A CA 1
ATOM 2973 C C . GLN A 1 363 ? -27.253 2.641 47.409 1.00 38.38 363 GLN A C 1
ATOM 2975 O O . GLN A 1 363 ? -26.156 2.956 46.951 1.00 38.38 363 GLN A O 1
ATOM 2980 N N . GLN A 1 364 ? -28.293 3.474 47.449 1.00 38.72 364 GLN A N 1
ATOM 2981 C CA . GLN A 1 364 ? -28.155 4.921 47.483 1.00 38.72 364 GLN A CA 1
ATOM 2982 C C . GLN A 1 364 ? -27.139 5.268 48.577 1.00 38.72 364 GLN A C 1
ATOM 2984 O O . GLN A 1 364 ? -27.493 5.442 49.742 1.00 38.72 364 GLN A O 1
ATOM 2989 N N . ASN A 1 365 ? -25.861 5.367 48.215 1.00 46.06 365 ASN A N 1
ATOM 2990 C CA . ASN A 1 365 ? -24.886 6.063 49.032 1.00 46.06 365 ASN A CA 1
ATOM 2991 C C . ASN A 1 365 ? -25.277 7.539 48.972 1.00 46.06 365 ASN A C 1
ATOM 2993 O O . ASN A 1 365 ? -24.811 8.298 48.121 1.00 46.06 365 ASN A O 1
ATOM 2997 N N . ASN A 1 366 ? -26.212 7.907 49.848 1.00 48.31 366 ASN A N 1
ATOM 2998 C CA . ASN A 1 366 ? -26.616 9.271 50.140 1.00 48.31 366 ASN A CA 1
ATOM 2999 C C . ASN A 1 366 ? -25.414 9.996 50.749 1.00 48.31 366 ASN A C 1
ATOM 3001 O O . ASN A 1 366 ? -25.298 10.154 51.963 1.00 48.31 366 ASN A O 1
ATOM 3005 N N . TYR A 1 367 ? -24.485 10.418 49.896 1.00 61.72 367 TYR A N 1
ATOM 3006 C CA . TYR A 1 367 ? -23.445 11.359 50.272 1.00 61.72 367 TYR A CA 1
ATOM 3007 C C . TYR A 1 367 ? -24.141 12.670 50.644 1.00 61.72 367 TYR A C 1
ATOM 3009 O O . TYR A 1 367 ? -24.716 13.334 49.780 1.00 61.72 367 TYR A O 1
ATOM 3017 N N . LYS A 1 368 ? -24.120 13.036 51.932 1.00 64.38 368 LYS A N 1
ATOM 3018 C CA . LYS A 1 368 ? -24.719 14.294 52.413 1.00 64.38 368 LYS A CA 1
ATOM 3019 C C . LYS A 1 368 ? -24.054 15.512 51.779 1.00 64.38 368 LYS A C 1
ATOM 3021 O O . LYS A 1 368 ? -24.693 16.548 51.623 1.00 64.38 368 LYS A O 1
ATOM 3026 N N . THR A 1 369 ? -22.787 15.394 51.393 1.00 70.25 369 THR A N 1
ATOM 3027 C CA . THR A 1 369 ? -22.047 16.463 50.728 1.00 70.25 369 THR A CA 1
ATOM 3028 C C . THR A 1 369 ? -21.230 15.940 49.550 1.00 70.25 369 THR A C 1
ATOM 3030 O O . THR A 1 369 ? -20.836 14.773 49.496 1.00 70.25 369 THR A O 1
ATOM 3033 N N . LYS A 1 370 ? -20.903 16.829 48.600 1.00 70.25 370 LYS A N 1
ATOM 3034 C CA . LYS A 1 370 ? -19.957 16.514 47.512 1.00 70.25 370 LYS A CA 1
ATOM 3035 C C . LYS A 1 370 ? -18.595 16.048 48.054 1.00 70.25 370 LYS A C 1
ATOM 3037 O O . LYS A 1 370 ? -17.952 15.222 47.416 1.00 70.25 370 LYS A O 1
ATOM 3042 N N . ILE A 1 371 ? -18.184 16.528 49.232 1.00 75.69 371 ILE A N 1
ATOM 3043 C CA . ILE A 1 371 ? -16.925 16.149 49.893 1.00 75.69 371 ILE A CA 1
ATOM 3044 C C . ILE A 1 371 ? -16.929 14.662 50.269 1.00 75.69 371 ILE A C 1
ATOM 3046 O O . ILE A 1 371 ? -15.925 13.986 50.053 1.00 75.69 371 ILE A O 1
ATOM 3050 N N . ASP A 1 372 ? -18.055 14.128 50.748 1.00 74.31 372 ASP A N 1
ATOM 3051 C CA . ASP A 1 372 ? -18.170 12.707 51.110 1.00 74.31 372 ASP A CA 1
ATOM 3052 C C . ASP A 1 372 ? -18.007 11.799 49.885 1.00 74.31 372 ASP A C 1
ATOM 3054 O O . ASP A 1 372 ? -17.352 10.757 49.953 1.00 74.31 372 ASP A O 1
ATOM 3058 N N . ARG A 1 373 ? -18.520 12.241 48.728 1.00 71.25 373 ARG A N 1
ATOM 3059 C CA . ARG A 1 373 ? -18.328 11.546 47.450 1.00 71.25 373 ARG A CA 1
ATOM 3060 C C . ARG A 1 373 ? -16.850 11.512 47.051 1.00 71.25 373 ARG A C 1
ATOM 3062 O O . ARG A 1 373 ? -16.347 10.449 46.698 1.00 71.25 373 ARG A O 1
ATOM 3069 N N . TYR A 1 374 ? -16.146 12.644 47.135 1.00 76.56 374 TYR A N 1
ATOM 3070 C CA . TYR A 1 374 ? -14.717 12.712 46.805 1.00 76.56 374 TYR A CA 1
ATOM 3071 C C . TYR A 1 374 ? -13.837 11.945 47.796 1.00 76.56 374 TYR A C 1
ATOM 3073 O O . TYR A 1 374 ? -12.889 11.294 47.365 1.00 76.56 374 TYR A O 1
ATOM 3081 N N . ARG A 1 375 ? -14.162 11.946 49.096 1.00 79.94 375 ARG A N 1
ATOM 3082 C CA . ARG A 1 375 ? -13.471 11.117 50.098 1.00 79.94 375 ARG A CA 1
ATOM 3083 C C . ARG A 1 375 ? -13.609 9.631 49.798 1.00 79.94 375 ARG A C 1
ATOM 3085 O O . ARG A 1 375 ? -12.617 8.913 49.869 1.00 79.94 375 ARG A O 1
ATOM 3092 N N . ASN A 1 376 ? -14.806 9.175 49.425 1.00 75.25 376 ASN A N 1
ATOM 3093 C CA . ASN A 1 376 ? -15.009 7.767 49.094 1.00 75.25 376 ASN A CA 1
ATOM 3094 C C . ASN A 1 376 ? -14.253 7.369 47.815 1.00 75.25 376 ASN A C 1
ATOM 3096 O O . ASN A 1 376 ? -13.572 6.349 47.796 1.00 75.25 376 ASN A O 1
ATOM 3100 N N . ILE A 1 377 ? -14.289 8.217 46.777 1.00 74.50 377 ILE A N 1
ATOM 3101 C CA . ILE A 1 377 ? -13.496 8.023 45.550 1.00 74.50 377 ILE A CA 1
ATOM 3102 C C . ILE A 1 377 ? -11.993 7.984 45.876 1.00 74.50 377 ILE A C 1
ATOM 3104 O O . ILE A 1 377 ? -11.293 7.086 45.416 1.00 74.50 377 ILE A O 1
ATOM 3108 N N . GLY A 1 378 ? -11.500 8.913 46.701 1.00 76.12 378 GLY A N 1
ATOM 3109 C CA . GLY A 1 378 ? -10.100 8.960 47.128 1.00 76.12 378 GLY A CA 1
ATOM 3110 C C . GLY A 1 378 ? -9.667 7.710 47.899 1.00 76.12 378 GLY A C 1
ATOM 3111 O O . GLY A 1 378 ? -8.616 7.151 47.600 1.00 76.12 378 GLY A O 1
ATOM 3112 N N . ASN A 1 379 ? -10.499 7.217 48.822 1.00 76.06 379 ASN A N 1
ATOM 3113 C CA . ASN A 1 379 ? -10.237 5.970 49.547 1.00 76.06 379 ASN A CA 1
ATOM 3114 C C . ASN A 1 379 ? -10.206 4.753 48.613 1.00 76.06 379 ASN A C 1
ATOM 3116 O O . ASN A 1 379 ? -9.335 3.900 48.765 1.00 76.06 379 ASN A O 1
ATOM 3120 N N . GLN A 1 380 ? -11.103 4.682 47.624 1.00 70.31 380 GLN A N 1
ATOM 3121 C CA . GLN A 1 380 ? -11.076 3.604 46.631 1.00 70.31 380 GLN A CA 1
ATOM 3122 C C . GLN A 1 380 ? -9.790 3.626 45.797 1.00 70.31 380 GLN A C 1
ATOM 3124 O O . GLN A 1 380 ? -9.188 2.579 45.580 1.00 70.31 380 GLN A O 1
ATOM 3129 N N . TYR A 1 381 ? -9.321 4.810 45.391 1.00 66.94 381 TYR A N 1
ATOM 3130 C CA . TYR A 1 381 ? -8.035 4.952 44.703 1.00 66.94 381 TYR A CA 1
ATOM 3131 C C . TYR A 1 381 ? -6.836 4.612 45.597 1.00 66.94 381 TYR A C 1
ATOM 3133 O O . TYR A 1 381 ? -5.900 3.978 45.121 1.00 66.94 381 TYR A O 1
ATOM 3141 N N . ALA A 1 382 ? -6.864 4.972 46.883 1.00 70.38 382 ALA A N 1
ATOM 3142 C CA . ALA A 1 382 ? -5.794 4.642 47.825 1.00 70.38 382 ALA A CA 1
ATOM 3143 C C . ALA A 1 382 ? -5.654 3.126 48.054 1.00 70.38 382 ALA A C 1
ATOM 3145 O O . ALA A 1 382 ? -4.541 2.633 48.218 1.00 70.38 382 ALA A O 1
ATOM 3146 N N . ILE A 1 383 ? -6.767 2.384 48.019 1.00 65.94 383 ILE A N 1
ATOM 3147 C CA . ILE A 1 383 ? -6.762 0.916 48.100 1.00 65.94 383 ILE A CA 1
ATOM 3148 C C . ILE A 1 383 ? -6.147 0.289 46.838 1.00 65.94 383 ILE A C 1
ATOM 3150 O O . ILE A 1 383 ? -5.499 -0.739 46.952 1.00 65.94 383 ILE A O 1
ATOM 3154 N N . MET A 1 384 ? -6.279 0.917 45.661 1.00 55.25 384 MET A N 1
ATOM 3155 C CA . MET A 1 384 ? -5.685 0.420 44.405 1.00 55.25 384 MET A CA 1
ATOM 3156 C C . MET A 1 384 ? -4.168 0.655 44.276 1.00 55.25 384 MET A C 1
ATOM 3158 O O . MET A 1 384 ? -3.570 0.165 43.323 1.00 55.25 384 MET A O 1
ATOM 3162 N N . ILE A 1 385 ? -3.560 1.445 45.169 1.00 62.41 385 ILE A N 1
ATOM 3163 C CA . ILE A 1 385 ? -2.116 1.762 45.155 1.00 62.41 385 ILE A CA 1
ATOM 3164 C C . ILE A 1 385 ? -1.321 0.861 46.127 1.00 62.41 385 ILE A C 1
ATOM 3166 O O . ILE A 1 385 ? -0.092 0.852 46.083 1.00 62.41 385 ILE A O 1
ATOM 3170 N N . ARG A 1 386 ? -1.998 0.087 46.986 1.00 43.25 386 ARG A N 1
ATOM 3171 C CA . ARG A 1 386 ? -1.387 -1.017 47.746 1.00 43.25 386 ARG A CA 1
ATOM 3172 C C . ARG A 1 386 ? -1.441 -2.300 46.937 1.00 43.25 386 ARG A C 1
ATOM 3174 O O . ARG A 1 386 ? -0.485 -3.087 47.096 1.00 43.25 386 ARG A O 1
#

Radius of gyration: 31.52 Å; Cα contacts (8 Å, |Δi|>4): 337; chains: 1; bounding box: 64×54×93 Å

Nearest PDB structures (foldseek):
  3t0a-assembly1_A  TM=5.424E-01  e=2.183E-01  Escherichia coli K-12
  3sep-assembly1_A  TM=5.387E-01  e=2.183E-01  Escherichia coli K-12
  3dym-assembly1_B  TM=5.384E-01  e=3.306E-01  Escherichia coli K-12
  3t2o-assembly1_B  TM=5.361E-01  e=3.722E-01  Escherichia coli K-12

Secondary structure (DSSP, 8-state):
-HHHHHHHHHHHHHHHHHHHHHHHTT-S--HHHHHHHHHHHHHHHHHHHHHHHHHHHHHHHHHHHHHHHHHHHHHTT----SEEEEEEEPP-TT----------GGGHHHHHHHHHHHHHHHPEEEEEEES-TTTTSS---HHHHHHHHHHTT-EEEEEEEETTEEEEEPPPEE--TTS-------------SPP--EEEEEEEE-TTS--EEEEEEEPPPPPTT----SS-PPEEEEEEEEEE---SSSSTTSSSS--EEEEEEEE------TT-----TTS-S-TTSTTS--------------SS-GGG-SS-HHHHHT-HHHHHHHHHHTT-----PPPPSSGGGS-GGGT--SS--------SSHHHHHHHHHHHHHHTT-

pLDDT: mean 70.7, std 18.26, range [28.55, 96.25]

Sequence (386 aa):
MQSIRMEEALKLLKEIEMDEKKLRKREILQKDEEENAECRIRELLIDLEEKQQSYLDLSGKIEENWKKLQKLRQIQGYSTTKLMVQKVPFPQQNAKTERKETDDQSVINIMEKLKLFDELRHIPVYVLSDSDNNERNNPIPKDEIDRINHLQKCRLQLQIEFNNIIVCRTLYRSLDSNFQAYFGQIYNLQVQEIPKSVTITIFEKAPKIEARKIAIVGLPLPDENNITNERNILVPIEFASDLIINGMYNSLGSGNHRPCIAGELYCNATWAKQNALITNKFQRQSIITQQQQYSSTDNDASDNFDLIPKEVRLCSDEEFDNDIRFKALQMRNEQRTGAKKPIPLLNSEIEYDMISSNRVMNQQNNYKTKIDRYRNIGNQYAIMIR

Foldseek 3Di:
DLVVLLVVLVVLVVVLVVLVVVLVVVPVADPVRNVVSVVVNVVSLVVNVVSVVVSVVVVVVVVVVVVVVQVVCVVVVHDGDLKDWDFAQDPCPDPPDDDDDDDDPVCPVVVVVVVVVVVSSRGTDTDTDGVVPVPVPDDDPPLVVVVQVQQQQKWKKKFKAWPNHTPDIADTFGAHPVRDGDRLDDDDDDDPDATPWIKIWMWMDTVPDDIDTQWIFTDDGDDPVPQDPPQQFWDWGKTKGPDFAQFPGPDPPRQPPHRIDIDIDTGGDGDDDVPPPPDPPPRPPDPPCVVPDPDDDDDDDDDDDDPADPVRDPDDPVVQVPQPLSLLVVCVVVVVDPDPDDRDPDSVVDDPVSRPPDDDPPPPPPPVDPVSVVVVVVVVVVVVVD

Mean predicted aligned error: 22.54 Å

Organism: Wuchereria bancrofti (NCBI:txid6293)